Protein AF-0000000083337503 (afdb_homodimer)

Nearest PDB structures (foldseek):
  4p9f-assembly1_A  TM=9.132E-01  e=3.397E-10  Escherichia coli UMEA 3718-1
  4p9f-assembly1_B  TM=8.865E-01  e=6.211E-09  Escherichia coli UMEA 3718-1
  7u5q-assembly2_B  TM=8.009E-01  e=2.474E-09  Brucella melitensis ATCC 23457
  7xp0-assembly1_A-2  TM=7.508E-01  e=1.986E-08  Pseudomonas aeruginosa PAO1
  6za7-assembly1_A  TM=6.346E-01  e=4.107E-08  Agrobacterium fabrum str. C58

Radius of gyration: 22.87 Å; Cα contacts (8 Å, |Δi|>4): 535; chains: 2; bounding box: 54×62×58 Å

InterPro domains:
  IPR000524 Transcription regulator HTH, GntR [PF00392] (10-69)
  IPR000524 Transcription regulator HTH, GntR [PS50949] (5-72)
  IPR000524 Transcription regulator HTH, GntR [SM00345] (11-69)
  IPR008920 Transcription regulator FadR/GntR, C-terminal [G3DSA:1.20.120.530] (73-206)
  IPR008920 Transcription regulator FadR/GntR, C-terminal [SSF48008] (78-202)
  IPR011711 GntR, C-terminal [PF07729] (80-201)
  IPR011711 GntR, C-terminal [SM00895] (79-203)
  IPR036388 Winged helix-like DNA-binding domain superfamily [G3DSA:1.10.10.10] (9-69)
  IPR036390 Winged helix DNA-binding domain superfamily [SSF46785] (3-73)

Structure (mmCIF, N/CA/C/O backbone):
data_AF-0000000083337503-model_v1
#
loop_
_entity.id
_entity.type
_entity.pdbx_description
1 polymer 'GntR family transcriptional regulator'
#
loop_
_atom_site.group_PDB
_atom_site.id
_atom_site.type_symbol
_atom_site.label_atom_id
_atom_site.label_alt_id
_atom_site.label_comp_id
_atom_site.label_asym_id
_atom_site.label_entity_id
_atom_site.label_seq_id
_atom_site.pdbx_PDB_ins_code
_atom_site.Cartn_x
_atom_site.Cartn_y
_atom_site.Cartn_z
_atom_site.occupancy
_atom_site.B_iso_or_equiv
_atom_site.auth_seq_id
_atom_site.auth_comp_id
_atom_site.auth_asym_id
_atom_site.auth_atom_id
_atom_site.pdbx_PDB_model_num
ATOM 1 N N . MET A 1 1 ? 29.781 7.258 11.789 1 28.34 1 MET A N 1
ATOM 2 C CA . MET A 1 1 ? 29.062 6.387 10.867 1 28.34 1 MET A CA 1
ATOM 3 C C . MET A 1 1 ? 27.562 6.438 11.117 1 28.34 1 MET A C 1
ATOM 5 O O . MET A 1 1 ? 26.766 6.016 10.273 1 28.34 1 MET A O 1
ATOM 9 N N . THR A 1 2 ? 27.156 6.488 12.359 1 39.12 2 THR A N 1
ATOM 10 C CA . THR A 1 2 ? 25.844 6.496 12.977 1 39.12 2 THR A CA 1
ATOM 11 C C . THR A 1 2 ? 25.109 7.809 12.695 1 39.12 2 THR A C 1
ATOM 13 O O . THR A 1 2 ? 23.891 7.832 12.578 1 39.12 2 THR A O 1
ATOM 16 N N . HIS A 1 3 ? 25.922 8.859 12.625 1 38.31 3 HIS A N 1
ATOM 17 C CA . HIS A 1 3 ? 25.453 10.242 12.492 1 38.31 3 HIS A CA 1
ATOM 18 C C . HIS A 1 3 ? 24.984 10.523 11.078 1 38.31 3 HIS A C 1
ATOM 20 O O . HIS A 1 3 ? 24.219 11.469 10.852 1 38.31 3 HIS A O 1
ATOM 26 N N . ARG A 1 4 ? 25.641 9.875 10.078 1 41.41 4 ARG A N 1
ATOM 27 C CA . ARG A 1 4 ? 25.391 10.102 8.656 1 41.41 4 ARG A CA 1
ATOM 28 C C . ARG A 1 4 ? 24.031 9.57 8.242 1 41.41 4 ARG A C 1
ATOM 30 O O . ARG A 1 4 ? 23.312 10.211 7.473 1 41.41 4 ARG A O 1
ATOM 37 N N . LYS A 1 5 ? 23.797 8.289 8.625 1 50.16 5 LYS A N 1
ATOM 38 C CA . LYS A 1 5 ? 22.484 7.68 8.398 1 50.16 5 LYS A CA 1
ATOM 39 C C . LYS A 1 5 ? 21.375 8.531 9 1 50.16 5 LYS A C 1
ATOM 41 O O . LYS A 1 5 ? 20.281 8.609 8.445 1 50.16 5 LYS A O 1
ATOM 46 N N . SER A 1 6 ? 21.875 9.234 10.023 1 51.03 6 SER A N 1
ATOM 47 C CA . SER A 1 6 ? 21 10.109 10.789 1 51.03 6 SER A CA 1
ATOM 48 C C . SER A 1 6 ? 20.672 11.383 10.008 1 51.03 6 SER A C 1
ATOM 50 O O . SER A 1 6 ? 19.516 11.805 9.969 1 51.03 6 SER A O 1
ATOM 52 N N . ALA A 1 7 ? 21.734 11.82 9.32 1 52.41 7 ALA A N 1
ATOM 53 C CA . ALA A 1 7 ? 21.547 13.07 8.586 1 52.41 7 ALA A CA 1
ATOM 54 C C . ALA A 1 7 ? 20.641 12.859 7.371 1 52.41 7 ALA A C 1
ATOM 56 O O . ALA A 1 7 ? 19.812 13.711 7.055 1 52.41 7 ALA A O 1
ATOM 57 N N . LEU A 1 8 ? 20.844 11.672 6.652 1 57 8 LEU A N 1
ATOM 58 C CA . LEU A 1 8 ? 20.047 11.297 5.492 1 57 8 LEU A CA 1
ATOM 59 C C . LEU A 1 8 ? 18.562 11.234 5.855 1 57 8 LEU A C 1
ATOM 61 O O . LEU A 1 8 ? 17.719 11.766 5.133 1 57 8 LEU A O 1
ATOM 65 N N . VAL A 1 9 ? 18.375 10.523 6.926 1 63.59 9 VAL A N 1
ATOM 66 C CA . VAL A 1 9 ? 17 10.375 7.402 1 63.59 9 VAL A CA 1
ATOM 67 C C . VAL A 1 9 ? 16.422 11.742 7.754 1 63.59 9 VAL A C 1
ATOM 69 O O . VAL A 1 9 ? 15.25 12.016 7.469 1 63.59 9 VAL A O 1
ATOM 72 N N . HIS A 1 10 ? 17.312 12.578 7.906 1 81.75 10 HIS A N 1
ATOM 73 C CA . HIS A 1 10 ? 16.859 13.906 8.305 1 81.75 10 HIS A CA 1
ATOM 74 C C . HIS A 1 10 ? 16.453 14.734 7.094 1 81.75 10 HIS A C 1
ATOM 76 O O . HIS A 1 10 ? 15.391 15.359 7.09 1 81.75 10 HIS A O 1
ATOM 82 N N . VAL A 1 11 ? 17.172 14.602 5.992 1 91.44 11 VAL A N 1
ATOM 83 C CA . VAL A 1 11 ? 16.891 15.422 4.816 1 91.44 11 VAL A CA 1
ATOM 84 C C . VAL A 1 11 ? 15.617 14.938 4.141 1 91.44 11 VAL A C 1
ATOM 86 O O . VAL A 1 11 ? 14.766 15.742 3.76 1 91.44 11 VAL A O 1
ATOM 89 N N . ALA A 1 12 ? 15.484 13.625 4.023 1 92.06 12 ALA A N 1
ATOM 90 C CA . ALA A 1 12 ? 14.289 13.055 3.406 1 92.06 12 ALA A CA 1
ATOM 91 C C . ALA A 1 12 ? 13.031 13.461 4.176 1 92.06 12 ALA A C 1
ATOM 93 O O . ALA A 1 12 ? 12.031 13.852 3.574 1 92.06 12 ALA A O 1
ATOM 94 N N . ASN A 1 13 ? 13.164 13.367 5.434 1 89.62 13 ASN A N 1
ATOM 95 C CA . ASN A 1 13 ? 12.023 13.711 6.277 1 89.62 13 ASN A CA 1
ATOM 96 C C . ASN A 1 13 ? 11.648 15.188 6.141 1 89.62 13 ASN A C 1
ATOM 98 O O . ASN A 1 13 ? 10.469 15.523 6.031 1 89.62 13 ASN A O 1
ATOM 102 N N . ARG A 1 14 ? 12.602 16.016 6.164 1 91.44 14 ARG A N 1
ATOM 103 C CA . ARG A 1 14 ? 12.352 17.438 6.035 1 91.44 14 ARG A CA 1
ATOM 104 C C . ARG A 1 14 ? 11.758 17.781 4.672 1 91.44 14 ARG A C 1
ATOM 106 O O . ARG A 1 14 ? 10.805 18.547 4.578 1 91.44 14 ARG A O 1
ATOM 113 N N . LEU A 1 15 ? 12.328 17.234 3.672 1 93.81 15 LEU A N 1
ATOM 114 C CA . LEU A 1 15 ? 11.828 17.469 2.32 1 93.81 15 LEU A CA 1
ATOM 115 C C . LEU A 1 15 ? 10.398 16.953 2.178 1 93.81 15 LEU A C 1
ATOM 117 O O . LEU A 1 15 ? 9.555 17.625 1.583 1 93.81 15 LEU A O 1
ATOM 121 N N . ALA A 1 16 ? 10.164 15.812 2.754 1 91.44 16 ALA A N 1
ATOM 122 C CA . ALA A 1 16 ? 8.805 15.273 2.738 1 91.44 16 ALA A CA 1
ATOM 123 C C . ALA A 1 16 ? 7.828 16.219 3.416 1 91.44 16 ALA A C 1
ATOM 125 O O . ALA A 1 16 ? 6.727 16.453 2.908 1 91.44 16 ALA A O 1
ATOM 126 N N . MET A 1 17 ? 8.242 16.734 4.5 1 87.94 17 MET A N 1
ATOM 127 C CA . MET A 1 17 ? 7.41 17.703 5.227 1 87.94 17 MET A CA 1
ATOM 128 C C . MET A 1 17 ? 7.152 18.938 4.387 1 87.94 17 MET A C 1
ATOM 130 O O . MET A 1 17 ? 6.02 19.422 4.305 1 87.94 17 MET A O 1
ATOM 134 N N . ASP A 1 18 ? 8.172 19.438 3.746 1 90.88 18 ASP A N 1
ATOM 135 C CA . ASP A 1 18 ? 8.039 20.625 2.904 1 90.88 18 ASP A CA 1
ATOM 136 C C . ASP A 1 18 ? 7.102 20.359 1.728 1 90.88 18 ASP A C 1
ATOM 138 O O . ASP A 1 18 ? 6.336 21.234 1.329 1 90.88 18 ASP A O 1
ATOM 142 N N . ILE A 1 19 ? 7.113 19.203 1.224 1 91.12 19 ILE A N 1
ATOM 143 C CA . ILE A 1 19 ? 6.223 18.812 0.132 1 91.12 19 ILE A CA 1
ATOM 144 C C . ILE A 1 19 ? 4.785 18.734 0.643 1 91.12 19 ILE A C 1
ATOM 146 O O . ILE A 1 19 ? 3.875 19.312 0.048 1 91.12 19 ILE A O 1
ATOM 150 N N . ASN A 1 20 ? 4.605 18.141 1.771 1 87.62 20 ASN A N 1
ATOM 151 C CA . ASN A 1 20 ? 3.277 17.891 2.314 1 87.62 20 ASN A CA 1
ATOM 152 C C . ASN A 1 20 ? 2.607 19.188 2.781 1 87.62 20 ASN A C 1
ATOM 154 O O . ASN A 1 20 ? 1.382 19.297 2.73 1 87.62 20 ASN A O 1
ATOM 158 N N . THR A 1 21 ? 3.396 20.188 3.184 1 85.94 21 THR A N 1
ATOM 159 C CA . THR A 1 21 ? 2.85 21.438 3.686 1 85.94 21 THR A CA 1
ATOM 160 C C . THR A 1 21 ? 2.717 22.453 2.559 1 85.94 21 THR A C 1
ATOM 162 O O . THR A 1 21 ? 2.191 23.547 2.764 1 85.94 21 THR A O 1
ATOM 165 N N . GLY A 1 22 ? 3.271 22.109 1.374 1 86.88 22 GLY A N 1
ATOM 166 C CA . GLY A 1 22 ? 3.062 22.969 0.211 1 86.88 22 GLY A CA 1
ATOM 167 C C . GLY A 1 22 ? 4.207 23.922 -0.043 1 86.88 22 GLY A C 1
ATOM 168 O O . GLY A 1 22 ? 4.105 24.812 -0.893 1 86.88 22 GLY A O 1
ATOM 169 N N . GLU A 1 23 ? 5.234 23.828 0.786 1 88.38 23 GLU A N 1
ATOM 170 C CA . GLU A 1 23 ? 6.418 24.625 0.471 1 88.38 23 GLU A CA 1
ATOM 171 C C . GLU A 1 23 ? 6.926 24.328 -0.935 1 88.38 23 GLU A C 1
ATOM 173 O O . GLU A 1 23 ? 7.41 25.219 -1.631 1 88.38 23 GLU A O 1
ATOM 178 N N . PHE A 1 24 ? 6.895 23.094 -1.289 1 91.94 24 PHE A N 1
ATOM 179 C CA . PHE A 1 24 ? 7.07 22.688 -2.676 1 91.94 24 PHE A CA 1
ATOM 180 C C . PHE A 1 24 ? 5.742 22.25 -3.287 1 91.94 24 PHE A C 1
ATOM 182 O O . PHE A 1 24 ? 5.113 21.312 -2.811 1 91.94 24 PHE A O 1
ATOM 189 N N . GLN A 1 25 ? 5.344 22.938 -4.293 1 88.62 25 GLN A N 1
ATOM 190 C CA . GLN A 1 25 ? 4.035 22.719 -4.895 1 88.62 25 GLN A CA 1
ATOM 191 C C . GLN A 1 25 ? 4.008 21.406 -5.676 1 88.62 25 GLN A C 1
ATOM 193 O O . GLN A 1 25 ? 5.02 21 -6.254 1 88.62 25 GLN A O 1
ATOM 198 N N . PRO A 1 26 ? 2.838 20.797 -5.691 1 87.5 26 PRO A N 1
ATOM 199 C CA . PRO A 1 26 ? 2.715 19.625 -6.547 1 87.5 26 PRO A CA 1
ATOM 200 C C . PRO A 1 26 ? 3.156 19.891 -7.984 1 87.5 26 PRO A C 1
ATOM 202 O O . PRO A 1 26 ? 2.797 20.906 -8.562 1 87.5 26 PRO A O 1
ATOM 205 N N . GLY A 1 27 ? 3.982 19.016 -8.492 1 91.5 27 GLY A N 1
ATOM 206 C CA . GLY A 1 27 ? 4.43 19.125 -9.867 1 91.5 27 GLY A CA 1
ATOM 207 C C . GLY A 1 27 ? 5.695 19.953 -10.023 1 91.5 27 GLY A C 1
ATOM 208 O O . GLY A 1 27 ? 6.34 19.922 -11.07 1 91.5 27 GLY A O 1
ATOM 209 N N . SER A 1 28 ? 6.074 20.672 -9.016 1 93.81 28 SER A N 1
ATOM 210 C CA . SER A 1 28 ? 7.242 21.531 -9.109 1 93.81 28 SER A CA 1
ATOM 211 C C . SER A 1 28 ? 8.531 20.719 -9.156 1 93.81 28 SER A C 1
ATOM 213 O O . SER A 1 28 ? 8.625 19.656 -8.539 1 93.81 28 SER A O 1
ATOM 215 N N . TRP A 1 29 ? 9.453 21.203 -9.836 1 95.94 29 TRP A N 1
ATOM 216 C CA . TRP A 1 29 ? 10.75 20.547 -9.953 1 95.94 29 TRP A CA 1
ATOM 217 C C . TRP A 1 29 ? 11.602 20.812 -8.711 1 95.94 29 TRP A C 1
ATOM 219 O O . TRP A 1 29 ? 11.555 21.906 -8.133 1 95.94 29 TRP A O 1
ATOM 229 N N . LEU A 1 30 ? 12.367 19.828 -8.336 1 97.19 30 LEU A N 1
ATOM 230 C CA . LEU A 1 30 ? 13.242 19.875 -7.172 1 97.19 30 LEU A CA 1
ATOM 231 C C . LEU A 1 30 ? 14.703 19.906 -7.594 1 97.19 30 LEU A C 1
ATOM 233 O O . LEU A 1 30 ? 15.281 18.875 -7.926 1 97.19 30 LEU A O 1
ATOM 237 N N . LYS A 1 31 ? 15.344 21.062 -7.562 1 96.31 31 LYS A N 1
ATOM 238 C CA . LYS A 1 31 ? 16.734 21.234 -7.969 1 96.31 31 LYS A CA 1
ATOM 239 C C . LYS A 1 31 ? 17.688 20.844 -6.84 1 96.31 31 LYS A C 1
ATOM 241 O O . LYS A 1 31 ? 17.641 21.422 -5.75 1 96.31 31 LYS A O 1
ATOM 246 N N . GLN A 1 32 ? 18.484 19.953 -7.09 1 95.5 32 GLN A N 1
ATOM 247 C CA . GLN A 1 32 ? 19.359 19.375 -6.074 1 95.5 32 GLN A CA 1
ATOM 248 C C . GLN A 1 32 ? 20.25 20.438 -5.441 1 95.5 32 GLN A C 1
ATOM 250 O O . GLN A 1 32 ? 20.469 20.438 -4.23 1 95.5 32 GLN A O 1
ATOM 255 N N . VAL A 1 33 ? 20.75 21.375 -6.246 1 95.25 33 VAL A N 1
ATOM 256 C CA . VAL A 1 33 ? 21.641 22.438 -5.754 1 95.25 33 VAL A CA 1
ATOM 257 C C . VAL A 1 33 ? 20.891 23.312 -4.746 1 95.25 33 VAL A C 1
ATOM 259 O O . VAL A 1 33 ? 21.422 23.609 -3.67 1 95.25 33 VAL A O 1
ATOM 262 N N . GLU A 1 34 ? 19.719 23.703 -5.059 1 95.94 34 GLU A N 1
ATOM 263 C CA . GLU A 1 34 ? 18.906 24.531 -4.176 1 95.94 34 GLU A CA 1
ATOM 264 C C . GLU A 1 34 ? 18.562 23.797 -2.883 1 95.94 34 GLU A C 1
ATOM 266 O O . GLU A 1 34 ? 18.562 24.391 -1.805 1 95.94 34 GLU A O 1
ATOM 271 N N . LEU A 1 35 ? 18.219 22.516 -2.988 1 96.62 35 LEU A N 1
ATOM 272 C CA . LEU A 1 35 ? 17.875 21.703 -1.819 1 96.62 35 LEU A CA 1
ATOM 273 C C . LEU A 1 35 ? 19.078 21.562 -0.892 1 96.62 35 LEU A C 1
ATOM 275 O O . LEU A 1 35 ? 18.922 21.609 0.332 1 96.62 35 LEU A O 1
ATOM 279 N N . ALA A 1 36 ? 20.203 21.375 -1.488 1 95.94 36 ALA A N 1
ATOM 280 C CA . ALA A 1 36 ? 21.422 21.266 -0.689 1 95.94 36 ALA A CA 1
ATOM 281 C C . ALA A 1 36 ? 21.641 22.531 0.133 1 95.94 36 ALA A C 1
ATOM 283 O O . ALA A 1 36 ? 22.031 22.453 1.305 1 95.94 36 ALA A O 1
ATOM 284 N N . GLU A 1 37 ? 21.469 23.656 -0.467 1 95.81 37 GLU A N 1
ATOM 285 C CA . GLU A 1 37 ? 21.609 24.938 0.225 1 95.81 37 GLU A CA 1
ATOM 286 C C . GLU A 1 37 ? 20.547 25.094 1.316 1 95.81 37 GLU A C 1
ATOM 288 O O . GLU A 1 37 ? 20.859 25.469 2.445 1 95.81 37 GLU A O 1
ATOM 293 N N . ARG A 1 38 ? 19.344 24.734 0.999 1 94.44 38 ARG A N 1
ATOM 294 C CA . ARG A 1 38 ? 18.219 24.891 1.908 1 94.44 38 ARG A CA 1
ATOM 295 C C . ARG A 1 38 ? 18.391 24.047 3.162 1 94.44 38 ARG A C 1
ATOM 297 O O . ARG A 1 38 ? 18.094 24.5 4.27 1 94.44 38 ARG A O 1
ATOM 304 N N . TYR A 1 39 ? 18.828 22.844 2.902 1 95.19 39 TYR A N 1
ATOM 305 C CA . TYR A 1 39 ? 18.891 21.922 4.02 1 95.19 39 TYR A CA 1
ATOM 306 C C . TYR A 1 39 ? 20.297 21.797 4.578 1 95.19 39 TYR A C 1
ATOM 308 O O . TYR A 1 39 ? 20.578 20.953 5.434 1 95.19 39 TYR A O 1
ATOM 316 N N . GLN A 1 40 ? 21.203 22.578 4.004 1 94.81 40 GLN A N 1
ATOM 317 C CA . GLN A 1 40 ? 22.594 22.641 4.477 1 94.81 40 GLN A CA 1
ATOM 318 C C . GLN A 1 40 ? 23.234 21.25 4.496 1 94.81 40 GLN A C 1
ATOM 320 O O . GLN A 1 40 ? 23.766 20.828 5.52 1 94.81 40 GLN A O 1
ATOM 325 N N . CYS A 1 41 ? 23.188 20.641 3.336 1 95 41 CYS A N 1
ATOM 326 C CA . CYS A 1 41 ? 23.766 19.312 3.168 1 95 41 CYS A CA 1
ATOM 327 C C . CYS A 1 41 ? 24.406 19.156 1.791 1 95 41 CYS A C 1
ATOM 329 O O . CYS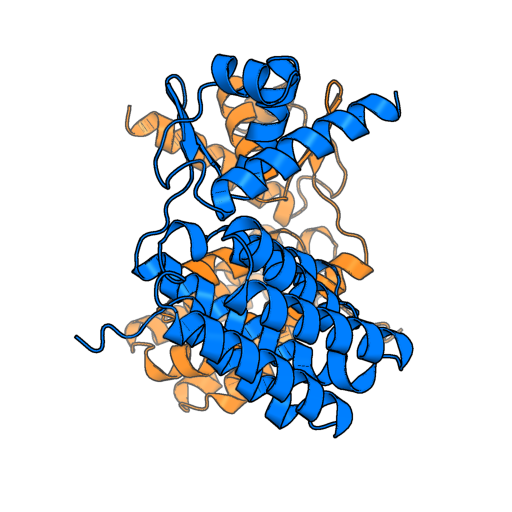 A 1 41 ? 24.484 20.125 1.034 1 95 41 CYS A O 1
ATOM 331 N N . THR A 1 42 ? 24.953 18.016 1.558 1 93.06 42 THR A N 1
ATOM 332 C CA . THR A 1 42 ? 25.656 17.797 0.299 1 93.06 42 THR A CA 1
ATOM 333 C C . THR A 1 42 ? 24.688 17.328 -0.785 1 93.06 42 THR A C 1
ATOM 335 O O . THR A 1 42 ? 23.594 16.859 -0.483 1 93.06 42 THR A O 1
ATOM 338 N N . ARG A 1 43 ? 25.094 17.516 -1.983 1 92.69 43 ARG A N 1
ATOM 339 C CA . ARG A 1 43 ? 24.281 17.078 -3.113 1 92.69 43 ARG A CA 1
ATOM 340 C C . ARG A 1 43 ? 24.062 15.57 -3.066 1 92.69 43 ARG A C 1
ATOM 342 O O . ARG A 1 43 ? 23 15.086 -3.477 1 92.69 43 ARG A O 1
ATOM 349 N N . SER A 1 44 ? 25 14.922 -2.656 1 90.56 44 SER A N 1
ATOM 350 C CA . SER A 1 44 ? 24.875 13.477 -2.549 1 90.56 44 SER A CA 1
ATOM 351 C C . SER A 1 44 ? 23.797 13.094 -1.532 1 90.56 44 SER A C 1
ATOM 353 O O . SER A 1 44 ? 23.031 12.156 -1.754 1 90.56 44 SER A O 1
ATOM 355 N N . GLU A 1 45 ? 23.719 13.727 -0.411 1 92.12 45 GLU A N 1
ATOM 356 C CA . GLU A 1 45 ? 22.688 13.508 0.597 1 92.12 45 GLU A CA 1
ATOM 357 C C . GLU A 1 45 ? 21.297 13.852 0.055 1 92.12 45 GLU A C 1
ATOM 359 O O . GLU A 1 45 ? 20.328 13.133 0.316 1 92.12 45 GLU A O 1
ATOM 364 N N . VAL A 1 46 ? 21.25 14.891 -0.708 1 94.81 46 VAL A N 1
ATOM 365 C CA . VAL A 1 46 ? 20 15.289 -1.321 1 94.81 46 VAL A CA 1
ATOM 366 C C . VAL A 1 46 ? 19.531 14.211 -2.305 1 94.81 46 VAL A C 1
ATOM 368 O O . VAL A 1 46 ? 18.359 13.828 -2.307 1 94.81 46 VAL A O 1
ATOM 371 N N . ARG A 1 47 ? 20.406 13.734 -3.068 1 90.88 47 ARG A N 1
ATOM 372 C CA . ARG A 1 47 ? 20.062 12.719 -4.051 1 90.88 47 ARG A CA 1
ATOM 373 C C . ARG A 1 47 ? 19.547 11.453 -3.375 1 90.88 47 ARG A C 1
ATOM 375 O O . ARG A 1 47 ? 18.547 10.875 -3.818 1 90.88 47 ARG A O 1
ATOM 382 N N . ARG A 1 48 ? 20.141 11.102 -2.34 1 88.88 48 ARG A N 1
ATOM 383 C CA . ARG A 1 48 ? 19.688 9.93 -1.595 1 88.88 48 ARG A CA 1
ATOM 384 C C . ARG A 1 48 ? 18.297 10.148 -1.033 1 88.88 48 ARG A C 1
ATOM 386 O O . ARG A 1 48 ? 17.453 9.242 -1.058 1 88.88 48 ARG A O 1
ATOM 393 N N . ALA A 1 49 ? 18.156 11.289 -0.511 1 93.19 49 ALA A N 1
ATOM 394 C CA . ALA A 1 49 ? 16.844 11.648 0.017 1 93.19 49 ALA A CA 1
ATOM 395 C C . ALA A 1 49 ? 15.781 11.602 -1.08 1 93.19 49 ALA A C 1
ATOM 397 O O . ALA A 1 49 ? 14.68 11.078 -0.873 1 93.19 49 ALA A O 1
ATOM 398 N N . LEU A 1 50 ? 16.172 12.156 -2.178 1 93.81 50 LEU A N 1
ATOM 399 C CA . LEU A 1 50 ? 15.258 12.172 -3.309 1 93.81 50 LEU A CA 1
ATOM 400 C C . LEU A 1 50 ? 14.961 10.758 -3.787 1 93.81 50 LEU A C 1
ATOM 402 O O . LEU A 1 50 ? 13.805 10.422 -4.074 1 93.81 50 LEU A O 1
ATOM 406 N N . ASP A 1 51 ? 15.93 9.961 -3.826 1 86.69 51 ASP A N 1
ATOM 407 C CA . ASP A 1 51 ? 15.75 8.562 -4.219 1 86.69 51 ASP A CA 1
ATOM 408 C C . ASP A 1 51 ? 14.812 7.844 -3.252 1 86.69 51 ASP A C 1
ATOM 410 O O . ASP A 1 51 ? 13.969 7.051 -3.674 1 86.69 51 ASP A O 1
ATOM 414 N N . GLN A 1 52 ? 14.977 8.086 -2.01 1 87.31 52 GLN A N 1
ATOM 415 C CA . GLN A 1 52 ? 14.086 7.512 -1.008 1 87.31 52 GLN A CA 1
ATOM 416 C C . GLN A 1 52 ? 12.648 7.969 -1.218 1 87.31 52 GLN A C 1
ATOM 418 O O . GLN A 1 52 ? 11.711 7.164 -1.127 1 87.31 52 GLN A O 1
ATOM 423 N N . LEU A 1 53 ? 12.469 9.195 -1.529 1 91.69 53 LEU A N 1
ATOM 424 C CA . LEU A 1 53 ? 11.133 9.758 -1.693 1 91.69 53 LEU A CA 1
ATOM 425 C C . LEU A 1 53 ? 10.5 9.281 -2.998 1 91.69 53 LEU A C 1
ATOM 427 O O . LEU A 1 53 ? 9.281 9.32 -3.146 1 91.69 53 LEU A O 1
ATOM 431 N N . VAL A 1 54 ? 11.32 8.859 -3.965 1 88.5 54 VAL A N 1
ATOM 432 C CA . VAL A 1 54 ? 10.805 8.219 -5.168 1 88.5 54 VAL A CA 1
ATOM 433 C C . VAL A 1 54 ? 10.195 6.863 -4.812 1 88.5 54 VAL A C 1
ATOM 435 O O . VAL A 1 54 ? 9.102 6.527 -5.273 1 88.5 54 VAL A O 1
ATOM 438 N N . ILE A 1 55 ? 10.859 6.152 -3.969 1 81.06 55 ILE A N 1
ATOM 439 C CA . ILE A 1 55 ? 10.367 4.859 -3.51 1 81.06 55 ILE A CA 1
ATOM 440 C C . ILE A 1 55 ? 9.039 5.039 -2.781 1 81.06 55 ILE A C 1
ATOM 442 O O . ILE A 1 55 ? 8.109 4.242 -2.955 1 81.06 55 ILE A O 1
ATOM 446 N N . GLU A 1 56 ? 8.984 6.117 -2.062 1 84.44 56 GLU A N 1
ATOM 447 C CA . GLU A 1 56 ? 7.781 6.402 -1.286 1 84.44 56 GLU A CA 1
ATOM 448 C C . GLU A 1 56 ? 6.703 7.039 -2.156 1 84.44 56 GLU A C 1
ATOM 450 O O . GLU A 1 56 ? 5.59 7.293 -1.689 1 84.44 56 GLU A O 1
ATOM 455 N N . ARG A 1 57 ? 7.039 7.383 -3.43 1 85.94 57 ARG A N 1
ATOM 456 C CA . ARG A 1 57 ? 6.125 7.914 -4.438 1 85.94 57 ARG A CA 1
ATOM 457 C C . ARG A 1 57 ? 5.691 9.336 -4.09 1 85.94 57 ARG A C 1
ATOM 459 O O . ARG A 1 57 ? 4.547 9.719 -4.344 1 85.94 57 ARG A O 1
ATOM 466 N N . LEU A 1 58 ? 6.496 10.062 -3.4 1 90.75 58 LEU A N 1
ATOM 467 C CA . LEU A 1 58 ? 6.293 11.484 -3.135 1 90.75 58 LEU A CA 1
ATOM 468 C C . LEU A 1 58 ? 6.957 12.336 -4.211 1 90.75 58 LEU A C 1
ATOM 470 O O . LEU A 1 58 ? 6.566 13.492 -4.422 1 90.75 58 LEU A O 1
ATOM 474 N N . VAL A 1 59 ? 7.992 11.766 -4.746 1 93.62 59 VAL A N 1
ATOM 475 C CA . VAL A 1 59 ? 8.805 12.406 -5.773 1 93.62 59 VAL A CA 1
ATOM 476 C C . VAL A 1 59 ? 8.922 11.5 -6.992 1 93.62 59 VAL A C 1
ATOM 478 O O . VAL A 1 59 ? 8.883 10.273 -6.863 1 93.62 59 VAL A O 1
ATOM 481 N N . GLN A 1 60 ? 9 12.086 -8.133 1 91.5 60 GLN A N 1
ATOM 482 C CA . GLN A 1 60 ? 9.211 11.328 -9.359 1 91.5 60 GLN A CA 1
ATOM 483 C C . GLN A 1 60 ? 10.547 11.695 -10.008 1 91.5 60 GLN A C 1
ATOM 485 O O . GLN A 1 60 ? 10.906 12.875 -10.07 1 91.5 60 GLN A O 1
ATOM 490 N N . HIS A 1 61 ? 11.25 10.688 -10.375 1 90.94 61 HIS A N 1
ATOM 491 C CA . HIS A 1 61 ? 12.492 10.906 -11.109 1 90.94 61 HIS A CA 1
ATOM 492 C C . HIS A 1 61 ? 12.273 10.789 -12.617 1 90.94 61 HIS A C 1
ATOM 494 O O . HIS A 1 61 ? 11.68 9.82 -13.086 1 90.94 61 HIS A O 1
ATOM 500 N N . VAL A 1 62 ? 12.633 11.742 -13.336 1 88.5 62 VAL A N 1
ATOM 501 C CA . VAL A 1 62 ? 12.617 11.711 -14.797 1 88.5 62 VAL A CA 1
ATOM 502 C C . VAL A 1 62 ? 14.055 11.664 -15.32 1 88.5 62 VAL A C 1
ATOM 504 O O . VAL A 1 62 ? 14.82 12.609 -15.133 1 88.5 62 VAL A O 1
ATOM 507 N N . PRO A 1 63 ? 14.344 10.602 -15.977 1 84.25 63 PRO A N 1
ATOM 508 C CA . PRO A 1 63 ? 15.711 10.477 -16.484 1 84.25 63 PRO A CA 1
ATOM 509 C C . PRO A 1 63 ? 16.141 11.688 -17.312 1 84.25 63 PRO A C 1
ATOM 511 O O . PRO A 1 63 ? 15.367 12.18 -18.141 1 84.25 63 PRO A O 1
ATOM 514 N N . ASN A 1 64 ? 17.344 12.086 -17.047 1 85.81 64 ASN A N 1
ATOM 515 C CA . ASN A 1 64 ? 18.016 13.164 -17.781 1 85.81 64 ASN A CA 1
ATOM 516 C C . ASN A 1 64 ? 17.312 14.5 -17.547 1 85.81 64 ASN A C 1
ATOM 518 O O . ASN A 1 64 ? 17.562 15.469 -18.266 1 85.81 64 ASN A O 1
ATOM 522 N N . ARG A 1 65 ? 16.344 14.641 -16.734 1 90.12 65 ARG A N 1
ATOM 523 C CA . ARG A 1 65 ? 15.672 15.898 -16.422 1 90.12 65 ARG A CA 1
ATOM 524 C C . ARG A 1 65 ? 15.781 16.219 -14.938 1 90.12 65 ARG A C 1
ATOM 526 O O . ARG A 1 65 ? 16.156 17.344 -14.57 1 90.12 65 ARG A O 1
ATOM 533 N N . GLY A 1 66 ? 15.492 15.203 -14.078 1 94.44 66 GLY A N 1
ATOM 534 C CA . GLY A 1 66 ? 15.617 15.461 -12.648 1 94.44 66 GLY A CA 1
ATOM 535 C C . GLY A 1 66 ? 14.461 14.898 -11.844 1 94.44 66 GLY A C 1
ATOM 536 O O . GLY A 1 66 ? 13.961 13.812 -12.133 1 94.44 66 GLY A O 1
ATOM 537 N N . TYR A 1 67 ? 14.188 15.609 -10.703 1 96 67 TYR A N 1
ATOM 538 C CA . TYR A 1 67 ? 13.148 15.18 -9.766 1 96 67 TYR A CA 1
ATOM 539 C C . TYR A 1 67 ? 12.047 16.219 -9.664 1 96 67 TYR A C 1
ATOM 541 O O . TYR A 1 67 ? 12.312 17.422 -9.695 1 96 67 TYR A O 1
ATOM 549 N N . HIS A 1 68 ? 10.867 15.812 -9.586 1 95.69 68 HIS A N 1
ATOM 550 C CA . HIS A 1 68 ? 9.773 16.734 -9.305 1 95.69 68 HIS A CA 1
ATOM 551 C C . HIS A 1 68 ? 8.773 16.141 -8.32 1 95.69 68 HIS A C 1
ATOM 553 O O . HIS A 1 68 ? 8.734 14.914 -8.141 1 95.69 68 HIS A O 1
ATOM 559 N N . VAL A 1 69 ? 7.992 16.984 -7.664 1 94.88 69 VAL A N 1
ATOM 560 C CA . VAL A 1 69 ? 7 16.547 -6.691 1 94.88 69 VAL A CA 1
ATOM 561 C C . VAL A 1 69 ? 5.887 15.781 -7.402 1 94.88 69 VAL A C 1
ATOM 563 O O . VAL A 1 69 ? 5.371 16.234 -8.43 1 94.88 69 VAL A O 1
ATOM 566 N N . TYR A 1 70 ? 5.543 14.617 -6.828 1 90.88 70 TYR A N 1
ATOM 567 C CA . TYR A 1 70 ? 4.438 13.82 -7.348 1 90.88 70 TYR A CA 1
ATOM 568 C C . TYR A 1 70 ? 3.113 14.555 -7.195 1 90.88 70 TYR A C 1
ATOM 570 O O . TYR A 1 70 ? 2.875 15.211 -6.176 1 90.88 70 TYR A O 1
ATOM 578 N N . THR A 1 71 ? 2.223 14.5 -8.227 1 87.88 71 THR A N 1
ATOM 579 C CA . THR A 1 71 ? 0.89 15.094 -8.195 1 87.88 71 THR A CA 1
ATOM 580 C C . THR A 1 71 ? -0.162 14.086 -8.656 1 87.88 71 THR A C 1
ATOM 582 O O . THR A 1 71 ? -0.284 13.812 -9.859 1 87.88 71 THR A O 1
ATOM 585 N N . PRO A 1 72 ? -0.902 13.617 -7.676 1 87.75 72 PRO A N 1
ATOM 586 C CA . PRO A 1 72 ? -1.988 12.734 -8.094 1 87.75 72 PRO A CA 1
ATOM 587 C C . PRO A 1 72 ? -3.135 13.484 -8.773 1 87.75 72 PRO A C 1
ATOM 589 O O . PRO A 1 72 ? -3.438 14.617 -8.398 1 87.75 72 PRO A O 1
ATOM 592 N N . ASN A 1 73 ? -3.697 12.93 -9.758 1 89.12 73 ASN A N 1
ATOM 593 C CA . ASN A 1 73 ? -4.922 13.508 -10.305 1 89.12 73 ASN A CA 1
ATOM 594 C C . ASN A 1 73 ? -6.125 13.203 -9.422 1 89.12 73 ASN A C 1
ATOM 596 O O . ASN A 1 73 ? -5.996 12.547 -8.391 1 89.12 73 ASN A O 1
ATOM 600 N N . GLU A 1 74 ? -7.262 13.734 -9.781 1 88.75 74 GLU A N 1
ATOM 601 C CA . GLU A 1 74 ? -8.453 13.633 -8.945 1 88.75 74 GLU A CA 1
ATOM 602 C C . GLU A 1 74 ? -8.844 12.18 -8.711 1 88.75 74 GLU A C 1
ATOM 604 O O . GLU A 1 74 ? -9.188 11.797 -7.59 1 88.75 74 GLU A O 1
ATOM 609 N N . GLN A 1 75 ? -8.766 11.398 -9.766 1 92.75 75 GLN A N 1
ATOM 610 C CA . GLN A 1 75 ? -9.133 9.992 -9.641 1 92.75 75 GLN A CA 1
ATOM 611 C C . GLN A 1 75 ? -8.164 9.258 -8.719 1 92.75 75 GLN A C 1
ATOM 613 O O . GLN A 1 75 ? -8.578 8.445 -7.891 1 92.75 75 GLN A O 1
ATOM 618 N N . GLN A 1 76 ? -6.938 9.492 -8.852 1 91.56 76 GLN A N 1
ATOM 619 C CA . GLN A 1 76 ? -5.922 8.883 -7.992 1 91.56 76 GLN A CA 1
ATOM 620 C C . GLN A 1 76 ? -6.117 9.289 -6.535 1 91.56 76 GLN A C 1
ATOM 622 O O . GLN A 1 76 ? -5.984 8.461 -5.633 1 91.56 76 GLN A O 1
ATOM 627 N N . ARG A 1 77 ? -6.465 10.539 -6.336 1 90.94 77 ARG A N 1
ATOM 628 C CA . ARG A 1 77 ? -6.73 11.016 -4.984 1 90.94 77 ARG A CA 1
ATOM 629 C C . ARG A 1 77 ? -7.895 10.258 -4.355 1 90.94 77 ARG A C 1
ATOM 631 O O . ARG A 1 77 ? -7.809 9.82 -3.205 1 90.94 77 ARG A O 1
ATOM 638 N N . ARG A 1 78 ? -8.922 10.109 -5.117 1 92.62 78 ARG A N 1
ATOM 639 C CA . ARG A 1 78 ? -10.094 9.398 -4.633 1 92.62 78 ARG A CA 1
ATOM 640 C C . ARG A 1 78 ? -9.773 7.934 -4.348 1 92.62 78 ARG A C 1
ATOM 642 O O . ARG A 1 78 ? -10.203 7.383 -3.332 1 92.62 78 ARG A O 1
ATOM 649 N N . ASN A 1 79 ? -9.031 7.367 -5.254 1 95.12 79 ASN A N 1
ATOM 650 C CA . ASN A 1 79 ? -8.648 5.969 -5.086 1 95.12 79 ASN A CA 1
ATOM 651 C C . ASN A 1 79 ? -7.816 5.766 -3.818 1 95.12 79 ASN A C 1
ATOM 653 O O . ASN A 1 79 ? -8.086 4.852 -3.035 1 95.12 79 ASN A O 1
ATOM 657 N N . ILE A 1 80 ? -6.871 6.586 -3.611 1 94.69 80 ILE A N 1
ATOM 658 C CA . ILE A 1 80 ? -5.977 6.48 -2.465 1 94.69 80 ILE A CA 1
ATOM 659 C C . ILE A 1 80 ? -6.758 6.715 -1.175 1 94.69 80 ILE A C 1
ATOM 661 O O . ILE A 1 80 ? -6.574 5.996 -0.19 1 94.69 80 ILE A O 1
ATOM 665 N N . SER A 1 81 ? -7.645 7.695 -1.216 1 94.5 81 SER A N 1
ATOM 666 C CA . SER A 1 81 ? -8.484 7.969 -0.052 1 94.5 81 SER A CA 1
ATOM 667 C C . SER A 1 81 ? -9.352 6.766 0.301 1 94.5 81 SER A C 1
ATOM 669 O O . SER A 1 81 ? -9.508 6.434 1.477 1 94.5 81 SER A O 1
ATOM 671 N N . SER A 1 82 ? -9.852 6.156 -0.713 1 96.06 82 SER A N 1
ATOM 672 C CA . SER A 1 82 ? -10.672 4.969 -0.498 1 96.06 82 SER A CA 1
ATOM 673 C C . SER A 1 82 ? -9.859 3.844 0.14 1 96.06 82 SER A C 1
ATOM 675 O O . SER A 1 82 ? -10.344 3.156 1.041 1 96.06 82 SER A O 1
ATOM 677 N N . ILE A 1 83 ? -8.656 3.629 -0.306 1 97.5 83 ILE A N 1
ATOM 678 C CA . ILE A 1 83 ? -7.77 2.609 0.252 1 97.5 83 ILE A CA 1
ATOM 679 C C . ILE A 1 83 ? -7.5 2.914 1.724 1 97.5 83 ILE A C 1
ATOM 681 O O . ILE A 1 83 ? -7.613 2.031 2.578 1 97.5 83 ILE A O 1
ATOM 685 N N . ARG A 1 84 ? -7.184 4.141 1.994 1 96.94 84 ARG A N 1
ATOM 686 C CA . ARG A 1 84 ? -6.934 4.551 3.373 1 96.94 84 ARG A CA 1
ATOM 687 C C . ARG A 1 84 ? -8.156 4.309 4.246 1 96.94 84 ARG A C 1
ATOM 689 O O . ARG A 1 84 ? -8.039 3.795 5.359 1 96.94 84 ARG A O 1
ATOM 696 N N . ALA A 1 85 ? -9.312 4.723 3.73 1 96.81 85 ALA A N 1
ATOM 697 C CA . ALA A 1 85 ? -10.547 4.535 4.496 1 96.81 85 ALA A CA 1
ATOM 698 C C . ALA A 1 85 ? -10.758 3.066 4.844 1 96.81 85 ALA A C 1
ATOM 700 O O . ALA A 1 85 ? -11.141 2.738 5.969 1 96.81 85 ALA A O 1
ATOM 701 N N . ILE A 1 86 ? -10.461 2.211 3.92 1 97.25 86 ILE A N 1
ATOM 702 C CA . ILE A 1 86 ? -10.625 0.776 4.129 1 97.25 86 ILE A CA 1
ATOM 703 C C . ILE A 1 86 ? -9.648 0.295 5.199 1 97.25 86 ILE A C 1
ATOM 705 O O . ILE A 1 86 ? -10.055 -0.352 6.172 1 97.25 86 ILE A O 1
ATOM 709 N N . LEU A 1 87 ? -8.414 0.61 5.094 1 97.94 87 LEU A N 1
ATOM 710 C CA . LEU A 1 87 ? -7.379 0.122 6 1 97.94 87 LEU A CA 1
ATOM 711 C C . LEU A 1 87 ? -7.551 0.714 7.395 1 97.94 87 LEU A C 1
ATOM 713 O O . LEU A 1 87 ? -7.48 -0.008 8.391 1 97.94 87 LEU A O 1
ATOM 717 N N . GLU A 1 88 ? -7.738 1.996 7.484 1 97.44 88 GLU A N 1
ATOM 718 C CA . GLU A 1 88 ? -7.82 2.66 8.781 1 97.44 88 GLU A CA 1
ATOM 719 C C . GLU A 1 88 ? -9.094 2.264 9.523 1 97.44 88 GLU A C 1
ATOM 721 O O . GLU A 1 88 ? -9.07 2.066 10.742 1 97.44 88 GLU A O 1
ATOM 726 N N . SER A 1 89 ? -10.203 2.182 8.797 1 97.38 89 SER A N 1
ATOM 727 C CA . SER A 1 89 ? -11.43 1.735 9.453 1 97.38 89 SER A CA 1
ATOM 728 C C . SER A 1 89 ? -11.297 0.302 9.961 1 97.38 89 SER A C 1
ATOM 730 O O . SER A 1 89 ? -11.828 -0.045 11.008 1 97.38 89 SER A O 1
ATOM 732 N N . ALA A 1 90 ? -10.617 -0.544 9.234 1 96 90 ALA A N 1
ATOM 733 C CA . ALA A 1 90 ? -10.406 -1.933 9.641 1 96 90 ALA A CA 1
ATOM 734 C C . ALA A 1 90 ? -9.547 -2.016 10.898 1 96 90 ALA A C 1
ATOM 736 O O . ALA A 1 90 ? -9.547 -3.037 11.586 1 96 90 ALA A O 1
ATOM 737 N N . SER A 1 91 ? -8.773 -1.02 11.195 1 96.62 91 SER A N 1
ATOM 738 C CA . SER A 1 91 ? -7.879 -1 12.344 1 96.62 91 SER A CA 1
ATOM 739 C C . SER A 1 91 ? -8.633 -0.648 13.625 1 96.62 91 SER A C 1
ATOM 741 O O . SER A 1 91 ? -8.086 -0.779 14.727 1 96.62 91 SER A O 1
ATOM 743 N N . ALA A 1 92 ? -9.883 -0.21 13.523 1 97.75 92 ALA A N 1
ATOM 744 C CA . ALA A 1 92 ? -10.641 0.335 14.641 1 97.75 92 ALA A CA 1
ATOM 745 C C . ALA A 1 92 ? -10.75 -0.683 15.773 1 97.75 92 ALA A C 1
ATOM 747 O O . ALA A 1 92 ? -10.523 -0.352 16.938 1 97.75 92 ALA A O 1
ATOM 748 N N . ALA A 1 93 ? -11.086 -1.918 15.43 1 96.19 93 ALA A N 1
ATOM 749 C CA . ALA A 1 93 ? -11.242 -2.945 16.453 1 96.19 93 ALA A CA 1
ATOM 750 C C . ALA A 1 93 ? -9.938 -3.17 17.219 1 96.19 93 ALA A C 1
ATOM 752 O O . ALA A 1 93 ? -9.938 -3.27 18.438 1 96.19 93 ALA A O 1
ATOM 753 N N . ASP A 1 94 ? -8.875 -3.26 16.453 1 96 94 ASP A N 1
ATOM 754 C CA . ASP A 1 94 ? -7.559 -3.461 17.047 1 96 94 ASP A CA 1
ATOM 755 C C . ASP A 1 94 ? -7.18 -2.295 17.953 1 96 94 ASP A C 1
ATOM 757 O O . ASP A 1 94 ? -6.645 -2.498 19.047 1 96 94 ASP A O 1
ATOM 761 N N . ILE A 1 95 ? -7.43 -1.102 17.547 1 97.5 95 ILE A N 1
ATOM 762 C CA . ILE A 1 95 ? -7.137 0.107 18.312 1 97.5 95 ILE A CA 1
ATOM 763 C C . ILE A 1 95 ? -7.879 0.07 19.641 1 97.5 95 ILE A C 1
ATOM 765 O O . ILE A 1 95 ? -7.266 0.196 20.703 1 97.5 95 ILE A O 1
ATOM 769 N N . VAL A 1 96 ? -9.172 -0.158 19.609 1 97.81 96 VAL A N 1
ATOM 770 C CA . VAL A 1 96 ? -10.023 -0.13 20.781 1 97.81 96 VAL A CA 1
ATOM 771 C C . VAL A 1 96 ? -9.625 -1.252 21.734 1 97.81 96 VAL A C 1
ATOM 773 O O . VAL A 1 96 ? -9.609 -1.065 22.953 1 97.81 96 VAL A O 1
ATOM 776 N N . GLU A 1 97 ? -9.258 -2.365 21.234 1 96.62 97 GLU A N 1
ATOM 777 C CA . GLU A 1 97 ? -8.93 -3.541 22.031 1 96.62 97 GLU A CA 1
ATOM 778 C C . GLU A 1 97 ? -7.59 -3.369 22.75 1 96.62 97 GLU A C 1
ATOM 780 O O . GLU A 1 97 ? -7.414 -3.846 23.875 1 96.62 97 GLU A O 1
ATOM 785 N N . HIS A 1 98 ? -6.676 -2.607 22.172 1 96.94 98 HIS A N 1
ATOM 786 C CA . HIS A 1 98 ? -5.305 -2.701 22.656 1 96.94 98 HIS A CA 1
ATOM 787 C C . HIS A 1 98 ? -4.824 -1.36 23.203 1 96.94 98 HIS A C 1
ATOM 789 O O . HIS A 1 98 ? -3.77 -1.287 23.844 1 96.94 98 HIS A O 1
ATOM 795 N N . ILE A 1 99 ? -5.52 -0.325 23 1 97.81 99 ILE A N 1
ATOM 796 C CA . ILE A 1 99 ? -5.031 0.982 23.422 1 97.81 99 ILE A CA 1
ATOM 797 C C . ILE A 1 99 ? -4.891 1.016 24.938 1 97.81 99 ILE A C 1
ATOM 799 O O . ILE A 1 99 ? -5.805 0.605 25.656 1 97.81 99 ILE A O 1
ATOM 803 N N . GLN A 1 100 ? -3.795 1.445 25.375 1 97.81 100 GLN A N 1
ATOM 804 C CA . GLN A 1 100 ? -3.512 1.587 26.797 1 97.81 100 GLN A CA 1
ATOM 805 C C . GLN A 1 100 ? -3.906 2.973 27.312 1 97.81 100 GLN A C 1
ATOM 807 O O . GLN A 1 100 ? -3.984 3.924 26.531 1 97.81 100 GLN A O 1
ATOM 812 N N . PRO A 1 101 ? -4.105 3.053 28.594 1 97.44 101 PRO A N 1
ATOM 813 C CA . PRO A 1 101 ? -4.535 4.332 29.156 1 97.44 101 PRO A CA 1
ATOM 814 C C . PRO A 1 101 ? -3.576 5.477 28.828 1 97.44 101 PRO A C 1
ATOM 816 O O . PRO A 1 101 ? -4.02 6.566 28.469 1 97.44 101 PRO A O 1
ATOM 819 N N . GLN A 1 102 ? -2.338 5.188 28.844 1 97.94 102 GLN A N 1
ATOM 820 C CA . GLN A 1 102 ? -1.362 6.23 28.547 1 97.94 102 GLN A CA 1
ATOM 821 C C . GLN A 1 102 ? -1.439 6.656 27.078 1 97.94 102 GLN A C 1
ATOM 823 O O . GLN A 1 102 ? -1.273 7.836 26.766 1 97.94 102 GLN A O 1
ATOM 828 N N . GLN A 1 103 ? -1.698 5.711 26.234 1 98 103 GLN A N 1
ATOM 829 C CA . GLN A 1 103 ? -1.838 6.008 24.812 1 98 103 GLN A CA 1
ATOM 830 C C . GLN A 1 103 ? -3.1 6.82 24.531 1 98 103 GLN A C 1
ATOM 832 O O . GLN A 1 103 ? -3.102 7.703 23.672 1 98 103 GLN A O 1
ATOM 837 N N . LEU A 1 104 ? -4.117 6.48 25.234 1 98.19 104 LEU A N 1
ATOM 838 C CA . LEU A 1 104 ? -5.355 7.238 25.094 1 98.19 104 LEU A CA 1
ATOM 839 C C . LEU A 1 104 ? -5.164 8.68 25.562 1 98.19 104 LEU A C 1
ATOM 841 O O . LEU A 1 104 ? -5.676 9.609 24.938 1 98.19 104 LEU A O 1
ATOM 845 N N . ASP A 1 105 ? -4.434 8.844 26.641 1 98.25 105 ASP A N 1
ATOM 846 C CA . ASP A 1 105 ? -4.113 10.188 27.125 1 98.25 105 ASP A CA 1
ATOM 847 C C . ASP A 1 105 ? -3.322 10.969 26.078 1 98.25 105 ASP A C 1
ATOM 849 O O . ASP A 1 105 ? -3.615 12.141 25.812 1 98.25 105 ASP A O 1
ATOM 853 N N . THR A 1 106 ? -2.33 10.336 25.531 1 98.38 106 THR A N 1
ATOM 854 C CA . THR A 1 106 ? -1.533 10.953 24.469 1 98.38 106 THR A CA 1
ATOM 855 C C . THR A 1 106 ? -2.412 11.344 23.281 1 98.38 106 THR A C 1
ATOM 857 O O . THR A 1 106 ? -2.25 12.422 22.719 1 98.38 106 THR A O 1
ATOM 860 N N . LEU A 1 107 ? -3.332 10.523 22.938 1 98.62 107 LEU A N 1
ATOM 861 C CA . LEU A 1 107 ? -4.238 10.773 21.828 1 98.62 107 LEU A CA 1
ATOM 862 C C . LEU A 1 107 ? -5.105 12 22.094 1 98.62 107 LEU A C 1
ATOM 864 O O . LEU A 1 107 ? -5.27 12.859 21.234 1 98.62 107 LEU A O 1
ATOM 868 N N . ARG A 1 108 ? -5.621 12.07 23.297 1 98.31 108 ARG A N 1
ATOM 869 C CA . ARG A 1 108 ? -6.414 13.227 23.703 1 98.31 108 ARG A CA 1
ATOM 870 C C . ARG A 1 108 ? -5.594 14.508 23.609 1 98.31 108 ARG A C 1
ATOM 872 O O . ARG A 1 108 ? -6.078 15.523 23.125 1 98.31 108 ARG A O 1
ATOM 879 N N . GLN A 1 109 ? -4.406 14.43 24.062 1 98.5 109 GLN A N 1
ATOM 880 C CA . GLN A 1 109 ? -3.516 15.578 24.016 1 98.5 109 GLN A CA 1
ATOM 881 C C . GLN A 1 109 ? -3.246 16 22.562 1 98.5 109 GLN A C 1
ATOM 883 O O . GLN A 1 109 ? -3.174 17.203 22.266 1 98.5 109 GLN A O 1
ATOM 888 N N . CYS A 1 110 ? -3.086 15.07 21.719 1 98.5 110 CYS A N 1
ATOM 889 C CA . CYS A 1 110 ? -2.875 15.375 20.297 1 98.5 110 CYS A CA 1
ATOM 890 C C . CYS A 1 110 ? -4.098 16.062 19.703 1 98.5 110 CYS A C 1
ATOM 892 O O . CYS A 1 110 ? -3.963 17 18.922 1 98.5 110 CYS A O 1
ATOM 894 N N . ALA A 1 111 ? -5.316 15.555 20.094 1 98.25 111 ALA A N 1
ATOM 895 C CA . ALA A 1 111 ? -6.543 16.188 19.609 1 98.25 111 ALA A CA 1
ATOM 896 C C . ALA A 1 111 ? -6.629 17.641 20.078 1 98.25 111 ALA A C 1
ATOM 898 O O . ALA A 1 111 ? -6.98 18.531 19.297 1 98.25 111 ALA A O 1
ATOM 899 N N . GLU A 1 112 ? -6.27 17.891 21.312 1 98.25 112 GLU A N 1
ATOM 900 C CA . GLU A 1 112 ? -6.289 19.234 21.891 1 98.25 112 GLU A CA 1
ATOM 901 C C . GLU A 1 112 ? -5.273 20.141 21.203 1 98.25 112 GLU A C 1
ATOM 903 O O . GLU A 1 112 ? -5.562 21.312 20.938 1 98.25 112 GLU A O 1
ATOM 908 N N . LEU A 1 113 ? -4.129 19.594 20.969 1 97.5 113 LEU A N 1
ATOM 909 C CA . LEU A 1 113 ? -3.084 20.375 20.312 1 97.5 113 LEU A CA 1
ATOM 910 C C . LEU A 1 113 ? -3.506 20.766 18.891 1 97.5 113 LEU A C 1
ATOM 912 O O . LEU A 1 113 ? -3.277 21.906 18.469 1 97.5 113 LEU A O 1
ATOM 916 N N . PHE A 1 114 ? -4.113 19.844 18.188 1 96.5 114 PHE A N 1
ATOM 917 C CA . PHE A 1 114 ? -4.605 20.141 16.844 1 96.5 114 PHE A CA 1
ATOM 918 C C . PHE A 1 114 ? -5.684 21.219 16.891 1 96.5 114 PHE A C 1
ATOM 920 O O . PHE A 1 114 ? -5.652 22.172 16.109 1 96.5 114 PHE A O 1
ATOM 927 N N . GLU A 1 115 ? -6.594 21.078 17.797 1 96.19 115 GLU A N 1
ATOM 928 C CA . GLU A 1 115 ? -7.629 22.094 17.969 1 96.19 115 GLU A CA 1
ATOM 929 C C . GLU A 1 115 ? -7.012 23.469 18.203 1 96.19 115 GLU A C 1
ATOM 931 O O . GLU A 1 115 ? -7.438 24.453 17.594 1 96.19 115 GLU A O 1
ATOM 936 N N . HIS A 1 116 ? -6.023 23.516 19.031 1 96.31 116 HIS A N 1
ATOM 937 C CA . HIS A 1 116 ? -5.34 24.766 19.328 1 96.31 116 HIS A CA 1
ATOM 938 C C . HIS A 1 116 ? -4.754 25.391 18.062 1 96.31 116 HIS A C 1
ATOM 940 O O . HIS A 1 116 ? -4.965 26.578 17.797 1 96.31 116 HIS A O 1
ATOM 946 N N . TYR A 1 117 ? -4.133 24.594 17.281 1 93.06 117 TYR A N 1
ATOM 947 C CA . TYR A 1 117 ? -3.432 25.125 16.109 1 93.06 117 TYR A CA 1
ATOM 948 C C . TYR A 1 117 ? -4.406 25.438 14.984 1 93.06 117 TYR A C 1
ATOM 950 O O . TYR A 1 117 ? -4.098 26.219 14.094 1 93.06 117 TYR A O 1
ATOM 958 N N . THR A 1 118 ? -5.539 24.75 14.977 1 89.81 118 THR A N 1
ATOM 959 C CA . THR A 1 118 ? -6.555 25.109 13.992 1 89.81 118 THR A CA 1
ATOM 960 C C . THR A 1 118 ? -7.008 26.562 14.18 1 89.81 118 THR A C 1
ATOM 962 O O . THR A 1 118 ? -7.406 27.219 13.227 1 89.81 118 THR A O 1
ATOM 965 N N . GLN A 1 119 ? -6.91 27.094 15.43 1 87.88 119 GLN A N 1
ATOM 966 C CA . GLN A 1 119 ? -7.375 28.422 15.766 1 87.88 119 GLN A CA 1
ATOM 967 C C . GLN A 1 119 ? -6.23 29.438 15.703 1 87.88 119 GLN A C 1
ATOM 969 O O . GLN A 1 119 ? -6.422 30.578 15.25 1 87.88 119 GLN A O 1
ATOM 974 N N . TYR A 1 120 ? -5.012 28.984 16.094 1 88.5 120 TYR A N 1
ATOM 975 C CA . TYR A 1 120 ? -3.979 29.984 16.344 1 88.5 120 TYR A CA 1
ATOM 976 C C . TYR A 1 120 ? -2.693 29.625 15.602 1 88.5 120 TYR A C 1
ATOM 978 O O . TYR A 1 120 ? -1.701 30.359 15.688 1 88.5 120 TYR A O 1
ATOM 986 N N . GLY A 1 121 ? -2.67 28.609 14.922 1 88.12 121 GLY A N 1
ATOM 987 C CA . GLY A 1 121 ? -1.396 28.109 14.422 1 88.12 121 GLY A CA 1
ATOM 988 C C . GLY A 1 121 ? -1.201 28.359 12.938 1 88.12 121 GLY A C 1
ATOM 989 O O . GLY A 1 121 ? -2.123 28.797 12.25 1 88.12 121 GLY A O 1
ATOM 990 N N . THR A 1 122 ? -0.011 28.094 12.547 1 86.44 122 THR A N 1
ATOM 991 C CA . THR A 1 122 ? 0.345 28.125 11.133 1 86.44 122 THR A CA 1
ATOM 992 C C . THR A 1 122 ? -0.111 26.859 10.422 1 86.44 122 THR A C 1
ATOM 994 O O . THR A 1 122 ? -0.494 25.891 11.07 1 86.44 122 THR A O 1
ATOM 997 N N . LEU A 1 123 ? -0.053 26.875 9.172 1 83.56 123 LEU A N 1
ATOM 998 C CA . LEU A 1 123 ? -0.386 25.688 8.391 1 83.56 123 LEU A CA 1
ATOM 999 C C . LEU A 1 123 ? 0.522 24.531 8.75 1 83.56 123 LEU A C 1
ATOM 1001 O O . LEU A 1 123 ? 0.068 23.375 8.828 1 83.56 123 LEU A O 1
ATOM 1005 N N . LEU A 1 124 ? 1.808 24.828 8.953 1 84.5 124 LEU A N 1
ATOM 1006 C CA . LEU A 1 124 ? 2.76 23.781 9.328 1 84.5 124 LEU A CA 1
ATOM 1007 C C . LEU A 1 124 ? 2.387 23.156 10.672 1 84.5 124 LEU A C 1
ATOM 1009 O O . LEU A 1 124 ? 2.418 21.938 10.82 1 84.5 124 LEU A O 1
ATOM 1013 N N . GLN A 1 125 ? 2.051 24 11.539 1 89.69 125 GLN A N 1
ATOM 1014 C CA . GLN A 1 125 ? 1.663 23.531 12.859 1 89.69 125 GLN A CA 1
ATOM 1015 C C . GLN A 1 125 ? 0.391 22.688 12.789 1 89.69 125 GLN A C 1
ATOM 1017 O O . GLN A 1 125 ? 0.269 21.672 13.484 1 89.69 125 GLN A O 1
ATOM 1022 N N . GLN A 1 126 ? -0.56 23.141 11.992 1 89.44 126 GLN A N 1
ATOM 1023 C CA . GLN A 1 126 ? -1.785 22.375 11.781 1 89.44 126 GLN A CA 1
ATOM 1024 C C . GLN A 1 126 ? -1.483 21.016 11.172 1 89.44 126 GLN A C 1
ATOM 1026 O O . GLN A 1 126 ? -1.982 19.984 11.648 1 89.44 126 GLN A O 1
ATOM 1031 N N . TYR A 1 127 ? -0.664 20.984 10.234 1 87.81 127 TYR A N 1
ATOM 1032 C CA . TYR A 1 127 ? -0.289 19.734 9.57 1 87.81 127 TYR A CA 1
ATOM 1033 C C . TYR A 1 127 ? 0.389 18.781 10.539 1 87.81 127 TYR A C 1
ATOM 1035 O O . TYR A 1 127 ? 0.011 17.609 10.633 1 87.81 127 TYR A O 1
ATOM 1043 N N . GLU A 1 128 ? 1.376 19.234 11.266 1 90.38 128 GLU A N 1
ATOM 1044 C CA . GLU A 1 128 ? 2.146 18.406 12.18 1 90.38 128 GLU A CA 1
ATOM 1045 C C . GLU A 1 128 ? 1.266 17.844 13.297 1 90.38 128 GLU A C 1
ATOM 1047 O O . GLU A 1 128 ? 1.4 16.688 13.68 1 90.38 128 GLU A O 1
ATOM 1052 N N . SER A 1 129 ? 0.459 18.734 13.781 1 94.25 129 SER A N 1
ATOM 1053 C CA . SER A 1 129 ? -0.414 18.281 14.859 1 94.25 129 SER A CA 1
ATOM 1054 C C . SER A 1 129 ? -1.438 17.266 14.359 1 94.25 129 SER A C 1
ATOM 1056 O O . SER A 1 129 ? -1.763 16.312 15.055 1 94.25 129 SER A O 1
ATOM 1058 N N . ASN A 1 130 ? -1.987 17.469 13.164 1 93.12 130 ASN A N 1
ATOM 1059 C CA . ASN A 1 130 ? -2.887 16.5 12.555 1 93.12 130 ASN A CA 1
ATOM 1060 C C . ASN A 1 130 ? -2.203 15.141 12.367 1 93.12 130 ASN A C 1
ATOM 1062 O O . ASN A 1 130 ? -2.781 14.102 12.688 1 93.12 130 ASN A O 1
ATOM 1066 N N . LEU A 1 131 ? -1.023 15.18 11.891 1 93 131 LEU A N 1
ATOM 1067 C CA . LEU A 1 131 ? -0.238 13.961 11.711 1 93 131 LEU A CA 1
ATOM 1068 C C . LEU A 1 131 ? 0.012 13.273 13.047 1 93 131 LEU A C 1
ATOM 1070 O O . LEU A 1 131 ? -0.081 12.047 13.141 1 93 131 LEU A O 1
ATOM 1074 N N . SER A 1 132 ? 0.359 14.023 13.992 1 96 132 SER A N 1
ATOM 1075 C CA . SER A 1 132 ? 0.62 13.469 15.312 1 96 132 SER A CA 1
ATOM 1076 C C . SER A 1 132 ? -0.603 12.742 15.859 1 96 132 SER A C 1
ATOM 1078 O O . SER A 1 132 ? -0.475 11.688 16.484 1 96 132 SER A O 1
ATOM 1080 N N . PHE A 1 133 ? -1.775 13.336 15.641 1 98.06 133 PHE A N 1
ATOM 1081 C CA . PHE A 1 133 ? -3.004 12.695 16.094 1 98.06 133 PHE A CA 1
ATOM 1082 C C . PHE A 1 133 ? -3.182 11.336 15.438 1 98.06 133 PHE A C 1
ATOM 1084 O O . PHE A 1 133 ? -3.416 10.336 16.109 1 98.06 133 PHE A O 1
ATOM 1091 N N . HIS A 1 134 ? -3.01 11.273 14.148 1 96.69 134 HIS A N 1
ATOM 1092 C CA . HIS A 1 134 ? -3.234 10.031 13.422 1 96.69 134 HIS A CA 1
ATOM 1093 C C . HIS A 1 134 ? -2.178 8.984 13.766 1 96.69 134 HIS A C 1
ATOM 1095 O O . HIS A 1 134 ? -2.475 7.793 13.812 1 96.69 134 HIS A O 1
ATOM 1101 N N . ARG A 1 135 ? -0.98 9.414 14.023 1 96.44 135 ARG A N 1
ATOM 1102 C CA . ARG A 1 135 ? 0.059 8.492 14.477 1 96.44 135 ARG A CA 1
ATOM 1103 C C . ARG A 1 135 ? -0.289 7.902 15.836 1 96.44 135 ARG A C 1
ATOM 1105 O O . ARG A 1 135 ? -0.167 6.695 16.047 1 96.44 135 ARG A O 1
ATOM 1112 N N . ALA A 1 136 ? -0.693 8.8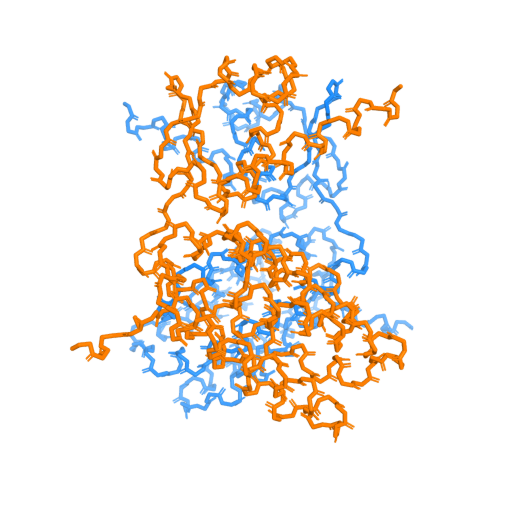05 16.703 1 98 136 ALA A N 1
ATOM 1113 C CA . ALA A 1 136 ? -1.092 8.344 18.031 1 98 136 ALA A CA 1
ATOM 1114 C C . ALA A 1 136 ? -2.287 7.402 17.938 1 98 136 ALA A C 1
ATOM 1116 O O . ALA A 1 136 ? -2.367 6.426 18.688 1 98 136 ALA A O 1
ATOM 1117 N N . LEU A 1 137 ? -3.189 7.715 17.094 1 98.38 137 LEU A N 1
ATOM 1118 C CA . LEU A 1 137 ? -4.41 6.934 16.922 1 98.38 137 LEU A CA 1
ATOM 1119 C C . LEU A 1 137 ? -4.086 5.512 16.484 1 98.38 137 LEU A C 1
ATOM 1121 O O . LEU A 1 137 ? -4.684 4.555 16.969 1 98.38 137 LEU A O 1
ATOM 1125 N N . LEU A 1 138 ? -3.133 5.352 15.586 1 97.69 138 LEU A N 1
ATOM 1126 C CA . LEU A 1 138 ? -2.85 4.055 14.984 1 97.69 138 LEU A CA 1
ATOM 1127 C C . LEU A 1 138 ? -1.775 3.312 15.773 1 97.69 138 LEU A C 1
ATOM 1129 O O . LEU A 1 138 ? -1.558 2.119 15.555 1 97.69 138 LEU A O 1
ATOM 1133 N N . ALA A 1 139 ? -1.159 3.936 16.719 1 96.06 139 ALA A N 1
ATOM 1134 C CA . ALA A 1 139 ? -0.014 3.416 17.469 1 96.06 139 ALA A CA 1
ATOM 1135 C C . ALA A 1 139 ? -0.357 2.094 18.141 1 96.06 139 ALA A C 1
ATOM 1137 O O . ALA A 1 139 ? 0.479 1.19 18.219 1 96.06 139 ALA A O 1
ATOM 1138 N N . PRO A 1 140 ? -1.574 1.923 18.609 1 96.06 140 PRO A N 1
ATOM 1139 C CA . PRO A 1 140 ? -1.903 0.677 19.312 1 96.06 140 PRO A CA 1
ATOM 1140 C C . PRO A 1 140 ? -2.018 -0.516 18.359 1 96.06 140 PRO A C 1
ATOM 1142 O O . PRO A 1 140 ? -2.082 -1.662 18.812 1 96.06 140 PRO A O 1
ATOM 1145 N N . CYS A 1 141 ? -2.121 -0.262 17.109 1 95.12 141 CYS A N 1
ATOM 1146 C CA . CYS A 1 141 ? -2.271 -1.342 16.141 1 95.12 141 CYS A CA 1
ATOM 1147 C C . CYS A 1 141 ? -1.015 -2.199 16.078 1 95.12 141 CYS A C 1
ATOM 1149 O O . CYS A 1 141 ? 0.101 -1.678 16.109 1 95.12 141 CYS A O 1
ATOM 1151 N N . SER A 1 142 ? -1.171 -3.49 15.961 1 91.75 142 SER A N 1
ATOM 1152 C CA . SER A 1 142 ? -0.053 -4.43 16 1 91.75 142 SER A CA 1
ATOM 1153 C C . SER A 1 142 ? 0.591 -4.578 14.633 1 91.75 142 SER A C 1
ATOM 1155 O O . SER A 1 142 ? 1.738 -5.02 14.523 1 91.75 142 SER A O 1
ATOM 1157 N N . ASN A 1 143 ? -0.105 -4.301 13.617 1 95.69 143 ASN A N 1
ATOM 1158 C CA . ASN A 1 143 ? 0.42 -4.469 12.266 1 95.69 143 ASN A CA 1
ATOM 1159 C C . ASN A 1 143 ? 1.213 -3.244 11.82 1 95.69 143 ASN A C 1
ATOM 1161 O O . ASN A 1 143 ? 0.67 -2.355 11.156 1 95.69 143 ASN A O 1
ATOM 1165 N N . GLN A 1 144 ? 2.434 -3.24 12.039 1 94.5 144 GLN A N 1
ATOM 1166 C CA . GLN A 1 144 ? 3.301 -2.098 11.773 1 94.5 144 GLN A CA 1
ATOM 1167 C C . GLN A 1 144 ? 3.434 -1.842 10.273 1 94.5 144 GLN A C 1
ATOM 1169 O O . GLN A 1 144 ? 3.541 -0.693 9.844 1 94.5 144 GLN A O 1
ATOM 1174 N N . ASP A 1 145 ? 3.402 -2.881 9.492 1 94.25 145 ASP A N 1
ATOM 1175 C CA . ASP A 1 145 ? 3.455 -2.719 8.039 1 94.25 145 ASP A CA 1
ATOM 1176 C C . ASP A 1 145 ? 2.23 -1.964 7.527 1 94.25 145 ASP A C 1
ATOM 1178 O O . ASP A 1 145 ? 2.336 -1.159 6.598 1 94.25 145 ASP A O 1
ATOM 1182 N N . MET A 1 146 ? 1.128 -2.238 8.078 1 96.75 146 MET A N 1
ATOM 1183 C CA . MET A 1 146 ? -0.101 -1.551 7.699 1 96.75 146 MET A CA 1
ATOM 1184 C C . MET A 1 146 ? -0.032 -0.071 8.055 1 96.75 146 MET A C 1
ATOM 1186 O O . MET A 1 146 ? -0.423 0.785 7.262 1 96.75 146 MET A O 1
ATOM 1190 N N . ILE A 1 147 ? 0.493 0.216 9.242 1 96 147 ILE A N 1
ATOM 1191 C CA . ILE A 1 147 ? 0.634 1.598 9.688 1 96 147 ILE A CA 1
ATOM 1192 C C . ILE A 1 147 ? 1.547 2.359 8.727 1 96 147 ILE A C 1
ATOM 1194 O O . ILE A 1 147 ? 1.21 3.459 8.281 1 96 147 ILE A O 1
ATOM 1198 N N . GLU A 1 148 ? 2.611 1.75 8.391 1 92.88 148 GLU A N 1
ATOM 1199 C CA . GLU A 1 148 ? 3.557 2.377 7.477 1 92.88 148 GLU A CA 1
ATOM 1200 C C . GLU A 1 148 ? 2.92 2.627 6.113 1 92.88 148 GLU A C 1
ATOM 1202 O O . GLU A 1 148 ? 3.105 3.693 5.52 1 92.88 148 GLU A O 1
ATOM 1207 N N . LEU A 1 149 ? 2.176 1.685 5.664 1 94.56 149 LEU A N 1
ATOM 1208 C CA . LEU A 1 149 ? 1.503 1.814 4.375 1 94.56 149 LEU A CA 1
ATOM 1209 C C . LEU A 1 149 ? 0.478 2.943 4.41 1 94.56 149 LEU A C 1
ATOM 1211 O O . LEU A 1 149 ? 0.387 3.734 3.469 1 94.56 149 LEU A O 1
ATOM 1215 N N . ILE A 1 150 ? -0.273 3.018 5.441 1 96.06 150 ILE A N 1
ATOM 1216 C CA . ILE A 1 150 ? -1.286 4.055 5.598 1 96.06 150 ILE A CA 1
ATOM 1217 C C . ILE A 1 150 ? -0.631 5.434 5.508 1 96.06 150 ILE A C 1
ATOM 1219 O O . ILE A 1 150 ? -1.124 6.316 4.805 1 96.06 150 ILE A O 1
ATOM 1223 N N . PHE A 1 151 ? 0.446 5.633 6.152 1 92.12 151 PHE A N 1
ATOM 1224 C CA . PHE A 1 151 ? 1.087 6.941 6.168 1 92.12 151 PHE A CA 1
ATOM 1225 C C . PHE A 1 151 ? 1.781 7.219 4.84 1 92.12 151 PHE A C 1
ATOM 1227 O O . PHE A 1 151 ? 1.844 8.367 4.395 1 92.12 151 PHE A O 1
ATOM 1234 N N . GLU A 1 152 ? 2.254 6.176 4.199 1 89.88 152 GLU A N 1
ATOM 1235 C CA . GLU A 1 152 ? 2.742 6.344 2.834 1 89.88 152 GLU A CA 1
ATOM 1236 C C . GLU A 1 152 ? 1.637 6.844 1.91 1 89.88 152 GLU A C 1
ATOM 1238 O O . GLU A 1 152 ? 1.848 7.777 1.13 1 89.88 152 GLU A O 1
ATOM 1243 N N . LEU A 1 153 ? 0.5 6.23 2.008 1 93.25 153 LEU A N 1
ATOM 1244 C CA . LEU A 1 153 ? -0.633 6.613 1.173 1 93.25 153 LEU A CA 1
ATOM 1245 C C . LEU A 1 153 ? -1.094 8.031 1.495 1 93.25 153 LEU A C 1
ATOM 1247 O O . LEU A 1 153 ? -1.452 8.789 0.593 1 93.25 153 LEU A O 1
ATOM 1251 N N . ARG A 1 154 ? -1.056 8.359 2.762 1 91.06 154 ARG A N 1
ATOM 1252 C CA . ARG A 1 154 ? -1.416 9.711 3.186 1 91.06 154 ARG A CA 1
ATOM 1253 C C . ARG A 1 154 ? -0.507 10.75 2.535 1 91.06 154 ARG A C 1
ATOM 1255 O O . ARG A 1 154 ? -0.976 11.797 2.076 1 91.06 154 ARG A O 1
ATOM 1262 N N . SER A 1 155 ? 0.696 10.438 2.488 1 87.94 155 SER A N 1
ATOM 1263 C CA . SER A 1 155 ? 1.683 11.367 1.96 1 87.94 155 SER A CA 1
ATOM 1264 C C . SER A 1 155 ? 1.521 11.555 0.455 1 87.94 155 SER A C 1
ATOM 1266 O O . SER A 1 155 ? 1.956 12.562 -0.105 1 87.94 155 SER A O 1
ATOM 1268 N N . ARG A 1 156 ? 0.915 10.625 -0.209 1 88.12 156 ARG A N 1
ATOM 1269 C CA . ARG A 1 156 ? 0.721 10.688 -1.654 1 88.12 156 ARG A CA 1
ATOM 1270 C C . ARG A 1 156 ? -0.411 11.648 -2.012 1 88.12 156 ARG A C 1
ATOM 1272 O O . ARG A 1 156 ? -0.56 12.031 -3.174 1 88.12 156 ARG A O 1
ATOM 1279 N N . VAL A 1 157 ? -1.196 11.953 -1.034 1 86.62 157 VAL A N 1
ATOM 1280 C CA . VAL A 1 157 ? -2.254 12.945 -1.206 1 86.62 157 VAL A CA 1
ATOM 1281 C C . VAL A 1 157 ? -2.039 14.102 -0.239 1 86.62 157 VAL A C 1
ATOM 1283 O O . VAL A 1 157 ? -2.705 14.188 0.795 1 86.62 157 VAL A O 1
ATOM 1286 N N . PRO A 1 158 ? -1.163 14.977 -0.613 1 82.12 158 PRO A N 1
ATOM 1287 C CA . PRO A 1 158 ? -0.862 16.078 0.294 1 82.12 158 PRO A CA 1
ATOM 1288 C C . PRO A 1 158 ? -1.984 17.125 0.353 1 82.12 158 PRO A C 1
ATOM 1290 O O . PRO A 1 158 ? -1.895 18.172 -0.288 1 82.12 158 PRO A O 1
ATOM 1293 N N . SER A 1 159 ? -2.895 16.797 1.146 1 74.31 159 SER A N 1
ATOM 1294 C CA . SER A 1 159 ? -4.133 17.562 1.201 1 74.31 159 SER A CA 1
ATOM 1295 C C . SER A 1 159 ? -3.859 19.031 1.519 1 74.31 159 SER A C 1
ATOM 1297 O O . SER A 1 159 ? -4.496 19.922 0.955 1 74.31 159 SER A O 1
ATOM 1299 N N . ALA A 1 160 ? -2.961 19.281 2.418 1 67.56 160 ALA A N 1
ATOM 1300 C CA . ALA A 1 160 ? -2.623 20.672 2.764 1 67.56 160 ALA A CA 1
ATOM 1301 C C . ALA A 1 160 ? -2.047 21.406 1.56 1 67.56 160 ALA A C 1
ATOM 1303 O O . ALA A 1 160 ? -2.457 22.531 1.261 1 67.56 160 ALA A O 1
ATOM 1304 N N . ALA A 1 161 ? -1.244 20.781 0.899 1 71.25 161 ALA A N 1
ATOM 1305 C CA . ALA A 1 161 ? -0.615 21.359 -0.284 1 71.25 161 ALA A CA 1
ATOM 1306 C C . ALA A 1 161 ? -1.626 21.531 -1.414 1 71.25 161 ALA A C 1
ATOM 1308 O O . ALA A 1 161 ? -1.51 22.453 -2.225 1 71.25 161 ALA A O 1
ATOM 1309 N N . LEU A 1 162 ? -2.611 20.719 -1.326 1 71.81 162 LEU A N 1
ATOM 1310 C CA . LEU A 1 162 ? -3.605 20.734 -2.395 1 71.81 162 LEU A CA 1
ATOM 1311 C C . LEU A 1 162 ? -4.75 21.688 -2.057 1 71.81 162 LEU A C 1
ATOM 1313 O O . LEU A 1 162 ? -5.727 21.781 -2.805 1 71.81 162 LEU A O 1
ATOM 1317 N N . GLY A 1 163 ? -4.574 22.359 -0.911 1 71 163 GLY A N 1
ATOM 1318 C CA . GLY A 1 163 ? -5.523 23.391 -0.562 1 71 163 GLY A CA 1
ATOM 1319 C C . GLY A 1 163 ? -6.781 22.859 0.1 1 71 163 GLY A C 1
ATOM 1320 O O . GLY A 1 163 ? -7.785 23.578 0.197 1 71 163 GLY A O 1
ATOM 1321 N N . GLN A 1 164 ? -6.781 21.656 0.394 1 65.88 164 GLN A N 1
ATOM 1322 C CA . GLN A 1 164 ? -7.988 21.062 0.966 1 65.88 164 GLN A CA 1
ATOM 1323 C C . GLN A 1 164 ? -8.211 21.547 2.396 1 65.88 164 GLN A C 1
ATOM 1325 O O . GLN A 1 164 ? -9.289 21.344 2.963 1 65.88 164 GLN A O 1
ATOM 1330 N N . TRP A 1 165 ? -7.18 22.109 2.838 1 65.5 165 TRP A N 1
ATOM 1331 C CA . TRP A 1 165 ? -7.297 22.641 4.195 1 65.5 165 TRP A CA 1
ATOM 1332 C C . TRP A 1 165 ? -7.59 24.141 4.18 1 65.5 165 TRP A C 1
ATOM 1334 O O . TRP A 1 165 ? -7.535 24.797 5.219 1 65.5 165 TRP A O 1
ATOM 1344 N N . ASN A 1 166 ? -8 24.5 3.104 1 64.94 166 ASN A N 1
ATOM 1345 C CA . ASN A 1 166 ? -8.062 25.953 2.959 1 64.94 166 ASN A CA 1
ATOM 1346 C C . ASN A 1 166 ? -9.367 26.516 3.518 1 64.94 166 ASN A C 1
ATOM 1348 O O . ASN A 1 166 ? -9.484 27.719 3.732 1 64.94 166 ASN A O 1
ATOM 1352 N N . SER A 1 167 ? -10.242 25.594 3.752 1 73.31 167 SER A N 1
ATOM 1353 C CA . SER A 1 167 ? -11.422 26.156 4.398 1 73.31 167 SER A CA 1
ATOM 1354 C C . SER A 1 167 ? -11.359 25.984 5.91 1 73.31 167 SER A C 1
ATOM 1356 O O . SER A 1 167 ? -11.117 24.875 6.406 1 73.31 167 SER A O 1
ATOM 1358 N N . HIS A 1 168 ? -11.422 27.094 6.562 1 76.38 168 HIS A N 1
ATOM 1359 C CA . HIS A 1 168 ? -11.453 27.078 8.023 1 76.38 168 HIS A CA 1
ATOM 1360 C C . HIS A 1 168 ? -12.523 26.109 8.539 1 76.38 168 HIS A C 1
ATOM 1362 O O . HIS A 1 168 ? -12.297 25.391 9.508 1 76.38 168 HIS A O 1
ATOM 1368 N N . ALA A 1 169 ? -13.555 26.109 7.82 1 79.62 169 ALA A N 1
ATOM 1369 C CA . ALA A 1 169 ? -14.656 25.234 8.227 1 79.62 169 ALA A CA 1
ATOM 1370 C C . ALA A 1 169 ? -14.234 23.766 8.18 1 79.62 169 ALA A C 1
ATOM 1372 O O . ALA A 1 169 ? -14.586 22.984 9.062 1 79.62 169 ALA A O 1
ATOM 1373 N N . ARG A 1 170 ? -13.492 23.453 7.246 1 82.69 170 ARG A N 1
ATOM 1374 C CA . ARG A 1 170 ? -13.078 22.062 7.098 1 82.69 170 ARG A CA 1
ATOM 1375 C C . ARG A 1 170 ? -12.086 21.656 8.188 1 82.69 170 ARG A C 1
ATOM 1377 O O . ARG A 1 170 ? -12.172 20.547 8.734 1 82.69 170 ARG A O 1
ATOM 1384 N N . ILE A 1 171 ? -11.273 22.5 8.5 1 83.25 171 ILE A N 1
ATOM 1385 C CA . ILE A 1 171 ? -10.258 22.188 9.5 1 83.25 171 ILE A CA 1
ATOM 1386 C C . ILE A 1 171 ? -10.898 22.078 10.875 1 83.25 171 ILE A C 1
ATOM 1388 O O . ILE A 1 171 ? -10.539 21.203 11.672 1 83.25 171 ILE A O 1
ATOM 1392 N N . VAL A 1 172 ? -11.836 22.984 11.117 1 87.38 172 VAL A N 1
ATOM 1393 C CA . VAL A 1 172 ? -12.555 22.938 12.383 1 87.38 172 VAL A CA 1
ATOM 1394 C C . VAL A 1 172 ? -13.344 21.641 12.484 1 87.38 172 VAL A C 1
ATOM 1396 O O . VAL A 1 172 ? -13.352 20.984 13.531 1 87.38 172 VAL A O 1
ATOM 1399 N N . GLN A 1 173 ? -13.945 21.297 11.414 1 90.69 173 GLN A N 1
ATOM 1400 C CA . GLN A 1 173 ? -14.68 20.031 11.375 1 90.69 173 GLN A CA 1
ATOM 1401 C C . GLN A 1 173 ? -13.75 18.859 11.633 1 90.69 173 GLN A C 1
ATOM 1403 O O . GLN A 1 173 ? -14.133 17.891 12.305 1 90.69 173 GLN A O 1
ATOM 1408 N N . SER A 1 174 ? -12.633 18.891 11.125 1 92.12 174 SER A N 1
ATOM 1409 C CA . SER A 1 174 ? -11.648 17.828 11.344 1 92.12 174 SER A CA 1
ATOM 1410 C C . SER A 1 174 ? -11.305 17.703 12.828 1 92.12 174 SER A C 1
ATOM 1412 O O . SER A 1 174 ? -11.172 16.578 13.336 1 92.12 174 SER A O 1
ATOM 1414 N N . SER A 1 175 ? -11.195 18.844 13.461 1 94.31 175 SER A N 1
ATOM 1415 C CA . SER A 1 175 ? -10.922 18.844 14.898 1 94.31 175 SER A CA 1
ATOM 1416 C C . SER A 1 175 ? -12.062 18.172 15.672 1 94.31 175 SER A C 1
ATOM 1418 O O . SER A 1 175 ? -11.82 17.359 16.562 1 94.31 175 SER A O 1
ATOM 1420 N N . GLU A 1 176 ? -13.266 18.5 15.312 1 95.81 176 GLU A N 1
ATOM 1421 C CA . GLU A 1 176 ? -14.43 17.891 15.945 1 95.81 176 GLU A CA 1
ATOM 1422 C C . GLU A 1 176 ? -14.438 16.375 15.742 1 95.81 176 GLU A C 1
ATOM 1424 O O . GLU A 1 176 ? -14.773 15.625 16.656 1 95.81 176 GLU A O 1
ATOM 1429 N N . GLU A 1 177 ? -14.078 16 14.602 1 96.31 177 GLU A N 1
ATOM 1430 C CA . GLU A 1 177 ? -14.008 14.578 14.281 1 96.31 177 GLU A CA 1
ATOM 1431 C C . GLU A 1 177 ? -12.945 13.875 15.117 1 96.31 177 GLU A C 1
ATOM 1433 O O . GLU A 1 177 ? -13.141 12.742 15.555 1 96.31 177 GLU A O 1
ATOM 1438 N N . HIS A 1 178 ? -11.828 14.492 15.352 1 97.69 178 HIS A N 1
ATOM 1439 C CA . HIS A 1 178 ? -10.781 13.922 16.203 1 97.69 178 HIS A CA 1
ATOM 1440 C C . HIS A 1 178 ? -11.305 13.625 17.594 1 97.69 178 HIS A C 1
ATOM 1442 O O . HIS A 1 178 ? -11.094 12.539 18.141 1 97.69 178 HIS A O 1
ATOM 1448 N N . PHE A 1 179 ? -12.023 14.578 18.141 1 98.25 179 PHE A N 1
ATOM 1449 C CA . PHE A 1 179 ? -12.562 14.383 19.469 1 98.25 179 PHE A CA 1
ATOM 1450 C C . PHE A 1 179 ? -13.609 13.281 19.484 1 98.25 179 PHE A C 1
ATOM 1452 O O . PHE A 1 179 ? -13.711 12.516 20.453 1 98.25 179 PHE A O 1
ATOM 1459 N N . ALA A 1 180 ? -14.398 13.227 18.469 1 98.5 180 ALA A N 1
ATOM 1460 C CA . ALA A 1 180 ? -15.391 12.156 18.344 1 98.5 180 ALA A CA 1
ATOM 1461 C C . ALA A 1 180 ? -14.719 10.789 18.328 1 98.5 180 ALA A C 1
ATOM 1463 O O . ALA A 1 180 ? -15.242 9.828 18.906 1 98.5 180 ALA A O 1
ATOM 1464 N N . MET A 1 181 ? -13.602 10.688 17.703 1 98.56 181 MET A N 1
ATOM 1465 C CA . MET A 1 181 ? -12.852 9.438 17.656 1 98.56 181 MET A CA 1
ATOM 1466 C C . MET A 1 181 ? -12.344 9.07 19.047 1 98.56 181 MET A C 1
ATOM 1468 O O . MET A 1 181 ? -12.43 7.914 19.469 1 98.56 181 MET A O 1
ATOM 1472 N N . VAL A 1 182 ? -11.805 10.055 19.734 1 98.62 182 VAL A N 1
ATOM 1473 C CA . VAL A 1 182 ? -11.344 9.82 21.094 1 98.62 182 VAL A CA 1
ATOM 1474 C C . VAL A 1 182 ? -12.5 9.305 21.953 1 98.62 182 VAL A C 1
ATOM 1476 O O . VAL A 1 182 ? -12.344 8.328 22.688 1 98.62 182 VAL A O 1
ATOM 1479 N N . ALA A 1 183 ? -13.625 9.914 21.828 1 98.62 183 ALA A N 1
ATOM 1480 C CA . ALA A 1 183 ? -14.805 9.531 22.594 1 98.62 183 ALA A CA 1
ATOM 1481 C C . ALA A 1 183 ? -15.234 8.102 22.266 1 98.62 183 ALA A C 1
ATOM 1483 O O . ALA A 1 183 ? -15.625 7.348 23.172 1 98.62 183 ALA A O 1
ATOM 1484 N N . ALA A 1 184 ? -15.211 7.75 21.047 1 98.62 184 ALA A N 1
ATOM 1485 C CA . ALA A 1 184 ? -15.57 6.395 20.641 1 98.62 184 ALA A CA 1
ATOM 1486 C C . ALA A 1 184 ? -14.641 5.363 21.281 1 98.62 184 ALA A C 1
ATOM 1488 O O . ALA A 1 184 ? -15.086 4.289 21.688 1 98.62 184 ALA A O 1
ATOM 1489 N N . ILE A 1 185 ? -13.398 5.664 21.344 1 98.56 185 ILE A N 1
ATOM 1490 C CA . ILE A 1 185 ? -12.414 4.773 21.953 1 98.56 185 ILE A CA 1
ATOM 1491 C C . ILE A 1 185 ? -12.68 4.645 23.438 1 98.56 185 ILE A C 1
ATOM 1493 O O . ILE A 1 185 ? -12.648 3.543 24 1 98.56 185 ILE A O 1
ATOM 1497 N N . GLU A 1 186 ? -12.953 5.738 24.078 1 97.75 186 GLU A N 1
ATOM 1498 C CA . GLU A 1 186 ? -13.258 5.742 25.5 1 97.75 186 GLU A CA 1
ATOM 1499 C C . GLU A 1 186 ? -14.461 4.859 25.812 1 97.75 186 GLU A C 1
ATOM 1501 O O . GLU A 1 186 ? -14.508 4.203 26.859 1 97.75 186 GLU A O 1
ATOM 1506 N N . ARG A 1 187 ? -15.375 4.82 24.891 1 98.06 187 ARG A N 1
ATOM 1507 C CA . ARG A 1 187 ? -16.594 4.023 25.062 1 98.06 187 ARG A CA 1
ATOM 1508 C C . ARG A 1 187 ? -16.375 2.598 24.562 1 98.06 187 ARG A C 1
ATOM 1510 O O . ARG A 1 187 ? -17.312 1.802 24.531 1 98.06 187 ARG A O 1
ATOM 1517 N N . LYS A 1 188 ? -15.25 2.318 24.094 1 98.06 188 LYS A N 1
ATOM 1518 C CA . LYS A 1 188 ? -14.891 1.014 23.547 1 98.06 188 LYS A CA 1
ATOM 1519 C C . LYS A 1 188 ? -15.812 0.621 22.406 1 98.06 188 LYS A C 1
ATOM 1521 O O . LYS A 1 188 ? -16.219 -0.537 22.297 1 98.06 188 LYS A O 1
ATOM 1526 N N . ASP A 1 189 ? -16.203 1.631 21.672 1 98.31 189 ASP A N 1
ATOM 1527 C CA . ASP A 1 189 ? -17.109 1.436 20.547 1 98.31 189 ASP A CA 1
ATOM 1528 C C . ASP A 1 189 ? -16.344 1.371 19.219 1 98.31 189 ASP A C 1
ATOM 1530 O O . ASP A 1 189 ? -16.266 2.361 18.5 1 98.31 189 ASP A O 1
ATOM 1534 N N . ALA A 1 190 ? -15.961 0.174 18.891 1 98.12 190 ALA A N 1
ATOM 1535 C CA . ALA A 1 190 ? -15.133 -0.03 17.703 1 98.12 190 ALA A CA 1
ATOM 1536 C C . ALA A 1 190 ? -15.914 0.276 16.422 1 98.12 190 ALA A C 1
ATOM 1538 O O . ALA A 1 190 ? -15.352 0.798 15.461 1 98.12 190 ALA A O 1
ATOM 1539 N N . ALA A 1 191 ? -17.125 -0.049 16.391 1 98.19 191 ALA A N 1
ATOM 1540 C CA . ALA A 1 191 ? -17.953 0.193 15.211 1 98.19 191 ALA A CA 1
ATOM 1541 C C . ALA A 1 191 ? -18.094 1.688 14.938 1 98.19 191 ALA A C 1
ATOM 1543 O O . ALA A 1 191 ? -17.984 2.127 13.789 1 98.19 191 ALA A O 1
ATOM 1544 N N . ALA A 1 192 ? -18.359 2.418 15.969 1 98.44 192 ALA A N 1
ATOM 1545 C CA . ALA A 1 192 ? -18.453 3.869 15.828 1 98.44 192 ALA A CA 1
ATOM 1546 C C . ALA A 1 192 ? -17.125 4.457 15.359 1 98.44 192 ALA A C 1
ATOM 1548 O O . ALA A 1 192 ? -17.094 5.336 14.492 1 98.44 192 ALA A O 1
ATOM 1549 N N . LEU A 1 193 ? -15.992 3.986 15.945 1 98.56 193 LEU A N 1
ATOM 1550 C CA . LEU A 1 193 ? -14.68 4.473 15.547 1 98.56 193 LEU A CA 1
ATOM 1551 C C . LEU A 1 193 ? -14.43 4.195 14.07 1 98.56 193 LEU A C 1
ATOM 1553 O O . LEU A 1 193 ? -13.945 5.066 13.344 1 98.56 193 LEU A O 1
ATOM 1557 N N . ALA A 1 194 ? -14.781 3.023 13.625 1 98.31 194 ALA A N 1
ATOM 1558 C CA . ALA A 1 194 ? -14.594 2.654 12.219 1 98.31 194 ALA A CA 1
ATOM 1559 C C . ALA A 1 194 ? -15.359 3.598 11.297 1 98.31 194 ALA A C 1
ATOM 1561 O O . ALA A 1 194 ? -14.82 4.055 10.281 1 98.31 194 ALA A O 1
ATOM 1562 N N . GLN A 1 195 ? -16.547 3.885 11.633 1 98.06 195 GLN A N 1
ATOM 1563 C CA . GLN A 1 195 ? -17.375 4.777 10.82 1 98.06 195 GLN A CA 1
ATOM 1564 C C . GLN A 1 195 ? -16.812 6.191 10.805 1 98.06 195 GLN A C 1
ATOM 1566 O O . GLN A 1 195 ? -16.766 6.836 9.75 1 98.06 195 GLN A O 1
ATOM 1571 N N . LEU A 1 196 ? -16.406 6.652 11.938 1 97.94 196 LEU A N 1
ATOM 1572 C CA . LEU A 1 196 ? -15.844 7.992 12.055 1 97.94 196 LEU A CA 1
ATOM 1573 C C . LEU A 1 196 ? -14.562 8.109 11.234 1 97.94 196 LEU A C 1
ATOM 1575 O O . LEU A 1 196 ? -14.352 9.109 10.539 1 97.94 196 LEU A O 1
ATOM 1579 N N . LEU A 1 197 ? -13.711 7.09 11.328 1 97.44 197 LEU A N 1
ATOM 1580 C CA . LEU A 1 197 ? -12.477 7.07 10.547 1 97.44 197 LEU A CA 1
ATOM 1581 C C . LEU A 1 197 ? -12.781 7.125 9.055 1 97.44 197 LEU A C 1
ATOM 1583 O O . LEU A 1 197 ? -12.195 7.93 8.328 1 97.44 197 LEU A O 1
ATOM 1587 N N . ARG A 1 198 ? -13.656 6.32 8.641 1 96.44 198 ARG A N 1
ATOM 1588 C CA . ARG A 1 198 ? -14.023 6.27 7.23 1 96.44 198 ARG A CA 1
ATOM 1589 C C . ARG A 1 198 ? -14.516 7.625 6.742 1 96.44 198 ARG A C 1
ATOM 1591 O O . ARG A 1 198 ? -14.039 8.133 5.727 1 96.44 198 ARG A O 1
ATOM 1598 N N . GLN A 1 199 ? -15.414 8.203 7.414 1 94.69 199 GLN A N 1
ATOM 1599 C CA . GLN A 1 199 ? -15.992 9.492 7.031 1 94.69 199 GLN A CA 1
ATOM 1600 C C . GLN A 1 199 ? -14.938 10.594 7.039 1 94.69 199 GLN A C 1
ATOM 1602 O O . GLN A 1 199 ? -14.891 11.414 6.129 1 94.69 199 GLN A O 1
ATOM 1607 N N . HIS A 1 200 ? -14.117 10.617 8.047 1 94.25 200 HIS A N 1
ATOM 1608 C CA . HIS A 1 200 ? -13.07 11.625 8.203 1 94.25 200 HIS A CA 1
ATOM 1609 C C . HIS A 1 200 ? -12.102 11.602 7.023 1 94.25 200 HIS A C 1
ATOM 1611 O O . HIS A 1 200 ? -11.781 12.648 6.457 1 94.25 200 HIS A O 1
ATOM 1617 N N . ILE A 1 201 ? -11.727 10.445 6.59 1 92.44 201 ILE A N 1
ATOM 1618 C CA . ILE A 1 201 ? -10.742 10.281 5.527 1 92.44 201 ILE A CA 1
ATOM 1619 C C . ILE A 1 201 ? -11.359 10.68 4.188 1 92.44 201 ILE A C 1
ATOM 1621 O O . ILE A 1 201 ? -10.742 11.398 3.402 1 92.44 201 ILE A O 1
ATOM 1625 N N . LEU A 1 202 ? -12.516 10.258 3.979 1 89.31 202 LEU A N 1
ATOM 1626 C CA . LEU A 1 202 ? -13.156 10.531 2.697 1 89.31 202 LEU A CA 1
ATOM 1627 C C . LEU A 1 202 ? -13.484 12.016 2.564 1 89.31 202 LEU A C 1
ATOM 1629 O O . LEU A 1 202 ? -13.477 12.562 1.46 1 89.31 202 LEU A O 1
ATOM 1633 N N . GLN A 1 203 ? -13.75 12.648 3.65 1 83.81 203 GLN A N 1
ATOM 1634 C CA . GLN A 1 203 ? -14.023 14.078 3.639 1 83.81 203 GLN A CA 1
ATOM 1635 C C . GLN A 1 203 ? -12.734 14.883 3.482 1 83.81 203 GLN A C 1
ATOM 1637 O O . GLN A 1 203 ? -12.727 15.938 2.84 1 83.81 203 GLN A O 1
ATOM 1642 N N . GLU A 1 204 ? -11.695 14.484 4.16 1 77.94 204 GLU A N 1
ATOM 1643 C CA . GLU A 1 204 ? -10.422 15.195 4.109 1 77.94 204 GLU A CA 1
ATOM 1644 C C . GLU A 1 204 ? -9.836 15.18 2.699 1 77.94 204 GLU A C 1
ATOM 1646 O O . GLU A 1 204 ? -9.305 16.188 2.234 1 77.94 204 GLU A O 1
ATOM 1651 N N . ASP A 1 205 ? -9.992 14.094 1.985 1 69.5 205 ASP A N 1
ATOM 1652 C CA . ASP A 1 205 ? -9.281 13.93 0.722 1 69.5 205 ASP A CA 1
ATOM 1653 C C . ASP A 1 205 ? -10.164 14.328 -0.461 1 69.5 205 ASP A C 1
ATOM 1655 O O . ASP A 1 205 ? -9.656 14.602 -1.553 1 69.5 205 ASP A O 1
ATOM 1659 N N . ASN A 1 206 ? -11.531 14.242 -0.309 1 65.25 206 ASN A N 1
ATOM 1660 C CA . ASN A 1 206 ? -12.469 14.578 -1.378 1 65.25 206 ASN A CA 1
ATOM 1661 C C . ASN A 1 206 ? -13.43 15.688 -0.958 1 65.25 206 ASN A C 1
ATOM 1663 O O . ASN A 1 206 ? -14.594 15.43 -0.662 1 65.25 206 ASN A O 1
ATOM 1667 N N . PRO A 1 207 ? -12.891 16.969 -0.82 1 53.41 207 PRO A N 1
ATOM 1668 C CA . PRO A 1 207 ? -13.859 17.969 -0.39 1 53.41 207 PRO A CA 1
ATOM 1669 C C . PRO A 1 207 ? -15.023 18.141 -1.373 1 53.41 207 PRO A C 1
ATOM 1671 O O . PRO A 1 207 ? -14.82 18.031 -2.586 1 53.41 207 PRO A O 1
ATOM 1674 N N . ARG A 1 208 ? -16.188 17.453 -1.227 1 46.91 208 ARG A N 1
ATOM 1675 C CA . ARG A 1 208 ? -17.391 17.719 -2.023 1 46.91 208 ARG A CA 1
ATOM 1676 C C . ARG A 1 208 ? -17.438 19.172 -2.477 1 46.91 208 ARG A C 1
ATOM 1678 O O . ARG A 1 208 ? -17.188 20.078 -1.688 1 46.91 208 ARG A O 1
ATOM 1685 N N . ARG A 1 209 ? -17.125 19.453 -3.834 1 41.28 209 ARG A N 1
ATOM 1686 C CA . ARG A 1 209 ? -17.562 20.719 -4.418 1 41.28 209 ARG A CA 1
ATOM 1687 C C . ARG A 1 209 ? -18.984 21.062 -4.004 1 41.28 209 ARG A C 1
ATOM 1689 O O . ARG A 1 209 ? -19.938 20.391 -4.414 1 41.28 209 ARG A O 1
ATOM 1696 N N . ASN A 1 210 ? -19.422 21.203 -2.865 1 31.48 210 ASN A N 1
ATOM 1697 C CA . ASN A 1 210 ? -20.656 21.953 -2.727 1 31.48 210 ASN A CA 1
ATOM 1698 C C . ASN A 1 210 ? -20.656 23.188 -3.635 1 31.48 210 ASN A C 1
ATOM 1700 O O . ASN A 1 210 ? -21.531 24.047 -3.512 1 31.48 210 ASN A O 1
ATOM 1704 N N . GLY A 1 211 ? -19.672 23.547 -4.59 1 28.8 211 GLY A N 1
ATOM 1705 C CA . GLY A 1 211 ? -20.375 24.594 -5.312 1 28.8 211 GLY A CA 1
ATOM 1706 C C . GLY A 1 211 ? -21.5 24.062 -6.176 1 28.8 211 GLY A C 1
ATOM 1707 O O . GLY A 1 211 ? -21.516 22.875 -6.535 1 28.8 211 GLY A O 1
ATOM 1708 N N . MET B 1 1 ? 12.586 4.09 -30.094 1 28.81 1 MET B N 1
ATOM 1709 C CA . MET B 1 1 ? 12.406 4.734 -28.797 1 28.81 1 MET B CA 1
ATOM 1710 C C . MET B 1 1 ? 11.367 3.994 -27.969 1 28.81 1 MET B C 1
ATOM 1712 O O . MET B 1 1 ? 11.32 4.152 -26.734 1 28.81 1 MET B O 1
ATOM 1716 N N . THR B 1 2 ? 10.297 3.545 -28.562 1 39.53 2 THR B N 1
ATOM 1717 C CA . THR B 1 2 ? 9.109 2.832 -28.109 1 39.53 2 THR B CA 1
ATOM 1718 C C . THR B 1 2 ? 9.461 1.418 -27.656 1 39.53 2 THR B C 1
ATOM 1720 O O . THR B 1 2 ? 8.836 0.874 -26.75 1 39.53 2 THR B O 1
ATOM 1723 N N . HIS B 1 3 ? 10.445 0.859 -28.359 1 39.06 3 HIS B N 1
ATOM 1724 C CA . HIS B 1 3 ? 10.883 -0.523 -28.203 1 39.06 3 HIS B CA 1
ATOM 1725 C C . HIS B 1 3 ? 11.695 -0.707 -26.922 1 39.06 3 HIS B C 1
ATOM 1727 O O . HIS B 1 3 ? 11.812 -1.822 -26.422 1 39.06 3 HIS B O 1
ATOM 1733 N N . ARG B 1 4 ? 12.492 0.349 -26.562 1 41.88 4 ARG B N 1
ATOM 1734 C CA . ARG B 1 4 ? 13.414 0.323 -25.438 1 41.88 4 ARG B CA 1
ATOM 1735 C C . ARG B 1 4 ? 12.664 0.271 -24.109 1 41.88 4 ARG B C 1
ATOM 1737 O O . ARG B 1 4 ? 13.055 -0.463 -23.203 1 41.88 4 ARG B O 1
ATOM 1744 N N . LYS B 1 5 ? 11.68 1.22 -24 1 50.88 5 LYS B N 1
ATOM 1745 C CA . LYS B 1 5 ? 10.805 1.223 -22.828 1 50.88 5 LYS B CA 1
ATOM 1746 C C . LYS B 1 5 ? 10.125 -0.133 -22.656 1 50.88 5 LYS B C 1
ATOM 1748 O O . LYS B 1 5 ? 9.898 -0.574 -21.516 1 50.88 5 LYS B O 1
ATOM 1753 N N . SER B 1 6 ? 10.039 -0.726 -23.844 1 51.78 6 SER B N 1
ATOM 1754 C CA . SER B 1 6 ? 9.391 -2.033 -23.953 1 51.78 6 SER B CA 1
ATOM 1755 C C . SER B 1 6 ? 10.297 -3.135 -23.406 1 51.78 6 SER B C 1
ATOM 1757 O O . SER B 1 6 ? 9.844 -4.004 -22.656 1 51.78 6 SER B O 1
ATOM 1759 N N . ALA B 1 7 ? 11.578 -2.908 -23.734 1 53.03 7 ALA B N 1
ATOM 1760 C CA . ALA B 1 7 ? 12.523 -3.939 -23.328 1 53.03 7 ALA B CA 1
ATOM 1761 C C . ALA B 1 7 ? 12.734 -3.912 -21.812 1 53.03 7 ALA B C 1
ATOM 1763 O O . ALA B 1 7 ? 12.844 -4.961 -21.172 1 53.03 7 ALA B O 1
ATOM 1764 N N . LEU B 1 8 ? 12.812 -2.641 -21.219 1 57.47 8 LEU B N 1
ATOM 1765 C CA . LEU B 1 8 ? 12.969 -2.439 -19.781 1 57.47 8 LEU B CA 1
ATOM 1766 C C . LEU B 1 8 ? 11.828 -3.104 -19.016 1 57.47 8 LEU B C 1
ATOM 1768 O O . LEU B 1 8 ? 12.07 -3.811 -18.031 1 57.47 8 LEU B O 1
ATOM 1772 N N . VAL B 1 9 ? 10.672 -2.775 -19.5 1 63.84 9 VAL B N 1
ATOM 1773 C CA . VAL B 1 9 ? 9.477 -3.332 -18.875 1 63.84 9 VAL B CA 1
ATOM 1774 C C . VAL B 1 9 ? 9.5 -4.855 -18.969 1 63.84 9 VAL B C 1
ATOM 1776 O O . VAL B 1 9 ? 9.141 -5.555 -18.031 1 63.84 9 VAL B O 1
ATOM 1779 N N . HIS B 1 10 ? 10.273 -5.23 -19.859 1 81.88 10 HIS B N 1
ATOM 1780 C CA . HIS B 1 10 ? 10.32 -6.668 -20.078 1 81.88 10 HIS B CA 1
ATOM 1781 C C . HIS B 1 10 ? 11.281 -7.344 -19.094 1 81.88 10 HIS B C 1
ATOM 1783 O O . HIS B 1 10 ? 10.945 -8.359 -18.484 1 81.88 10 HIS B O 1
ATOM 1789 N N . VAL B 1 11 ? 12.406 -6.703 -18.797 1 91.5 11 VAL B N 1
ATOM 1790 C CA . VAL B 1 11 ? 13.406 -7.32 -17.938 1 91.5 11 VAL B CA 1
ATOM 1791 C C . VAL B 1 11 ? 12.906 -7.324 -16.5 1 91.5 11 VAL B C 1
ATOM 1793 O O . VAL B 1 11 ? 13.023 -8.336 -15.797 1 91.5 11 VAL B O 1
ATOM 1796 N N . ALA B 1 12 ? 12.344 -6.211 -16.078 1 92.19 12 ALA B N 1
ATOM 1797 C CA . ALA B 1 12 ? 11.82 -6.121 -14.711 1 92.19 12 ALA B CA 1
ATOM 1798 C C . ALA B 1 12 ? 10.742 -7.168 -14.469 1 92.19 12 ALA B C 1
ATOM 1800 O O . ALA B 1 12 ? 10.742 -7.84 -13.43 1 92.19 12 ALA B O 1
ATOM 1801 N N . ASN B 1 13 ? 9.922 -7.27 -15.422 1 89.56 13 ASN B N 1
ATOM 1802 C CA . ASN B 1 13 ? 8.828 -8.234 -15.297 1 89.56 13 ASN B CA 1
ATOM 1803 C C . ASN B 1 13 ? 9.352 -9.664 -15.227 1 89.56 13 ASN B C 1
ATOM 1805 O O . ASN B 1 13 ? 8.891 -10.453 -14.398 1 89.56 13 ASN B O 1
ATOM 1809 N N . ARG B 1 14 ? 10.25 -9.969 -16.047 1 91.5 14 ARG B N 1
ATOM 1810 C CA . ARG B 1 14 ? 10.82 -11.312 -16.062 1 91.5 14 ARG B CA 1
ATOM 1811 C C . ARG B 1 14 ? 11.562 -11.609 -14.766 1 91.5 14 ARG B C 1
ATOM 1813 O O . ARG B 1 14 ? 11.414 -12.695 -14.195 1 91.5 14 ARG B O 1
ATOM 1820 N N . LEU B 1 15 ? 12.344 -10.703 -14.352 1 93.88 15 LEU B N 1
ATOM 1821 C CA . LEU B 1 15 ? 13.078 -10.867 -13.102 1 93.88 15 LEU B CA 1
ATOM 1822 C C . LEU B 1 15 ? 12.117 -11.016 -11.93 1 93.88 15 LEU B C 1
ATOM 1824 O O . LEU B 1 15 ? 12.336 -11.867 -11.055 1 93.88 15 LEU B O 1
ATOM 1828 N N . ALA B 1 16 ? 11.086 -10.227 -11.953 1 91.62 16 ALA B N 1
ATOM 1829 C CA . ALA B 1 16 ? 10.07 -10.344 -10.914 1 91.62 16 ALA B CA 1
ATOM 1830 C C . ALA B 1 16 ? 9.461 -11.742 -10.898 1 91.62 16 ALA B C 1
ATOM 1832 O O . ALA B 1 16 ? 9.266 -12.336 -9.828 1 91.62 16 ALA B O 1
ATOM 1833 N N . MET B 1 17 ? 9.195 -12.227 -12.047 1 87.94 17 MET B N 1
ATOM 1834 C CA . MET B 1 17 ? 8.633 -13.57 -12.164 1 87.94 17 MET B CA 1
ATOM 1835 C C . MET B 1 17 ? 9.609 -14.617 -11.633 1 87.94 17 MET B C 1
ATOM 1837 O O . MET B 1 17 ? 9.211 -15.516 -10.891 1 87.94 17 MET B O 1
ATOM 1841 N N . ASP B 1 18 ? 10.852 -14.477 -11.969 1 90.94 18 ASP B N 1
ATOM 1842 C CA . ASP B 1 18 ? 11.875 -15.414 -11.508 1 90.94 18 ASP B CA 1
ATOM 1843 C C . ASP B 1 18 ? 12.023 -15.375 -9.992 1 90.94 18 ASP B C 1
ATOM 1845 O O . ASP B 1 18 ? 12.242 -16.406 -9.352 1 90.94 18 ASP B O 1
ATOM 1849 N N . ILE B 1 19 ? 11.859 -14.25 -9.43 1 91.19 19 ILE B N 1
ATOM 1850 C CA . ILE B 1 19 ? 11.922 -14.102 -7.984 1 91.19 19 ILE B CA 1
ATOM 1851 C C . ILE B 1 19 ? 10.703 -14.758 -7.344 1 91.19 19 ILE B C 1
ATOM 1853 O O . ILE B 1 19 ? 10.844 -15.555 -6.41 1 91.19 19 ILE B O 1
ATOM 1857 N N . ASN B 1 20 ? 9.562 -14.531 -7.898 1 87.75 20 ASN B N 1
ATOM 1858 C CA . ASN B 1 20 ? 8.312 -15 -7.316 1 87.75 20 ASN B CA 1
ATOM 1859 C C . ASN B 1 20 ? 8.172 -16.516 -7.434 1 87.75 20 ASN B C 1
ATOM 1861 O O . ASN B 1 20 ? 7.547 -17.156 -6.582 1 87.75 20 ASN B O 1
ATOM 1865 N N . THR B 1 21 ? 8.789 -17.125 -8.445 1 85.88 21 THR B N 1
ATOM 1866 C CA . THR B 1 21 ? 8.68 -18.562 -8.664 1 85.88 21 THR B CA 1
ATOM 1867 C C . THR B 1 21 ? 9.82 -19.297 -7.969 1 85.88 21 THR B C 1
ATOM 1869 O O . THR B 1 21 ? 9.852 -20.531 -7.957 1 85.88 21 THR B O 1
ATOM 1872 N N . GLY B 1 22 ? 10.812 -18.531 -7.461 1 86.94 22 GLY B N 1
ATOM 1873 C CA . GLY B 1 22 ? 11.859 -19.141 -6.66 1 86.94 22 GLY B CA 1
ATOM 1874 C C . GLY B 1 22 ? 13.125 -19.438 -7.449 1 86.94 22 GLY B C 1
ATOM 1875 O O . GLY B 1 22 ? 14.039 -20.094 -6.949 1 86.94 22 GLY B O 1
ATOM 1876 N N . GLU B 1 23 ? 13.102 -19.062 -8.719 1 88.31 23 GLU B N 1
ATOM 1877 C CA . GLU B 1 23 ? 14.359 -19.172 -9.461 1 88.31 23 GLU B CA 1
ATOM 1878 C C . GLU B 1 23 ? 15.484 -18.406 -8.766 1 88.31 23 GLU B C 1
ATOM 1880 O O . GLU B 1 23 ? 16.641 -18.844 -8.781 1 88.31 23 GLU B O 1
ATOM 1885 N N . PHE B 1 24 ? 15.164 -17.297 -8.25 1 92 24 PHE B N 1
ATOM 1886 C CA . PHE B 1 24 ? 16.047 -16.594 -7.32 1 92 24 PHE B CA 1
ATOM 1887 C C . PHE B 1 24 ? 15.5 -16.688 -5.898 1 92 24 PHE B C 1
ATOM 1889 O O . PHE B 1 24 ? 14.391 -16.219 -5.617 1 92 24 PHE B O 1
ATOM 1896 N N . GLN B 1 25 ? 16.25 -17.266 -5.055 1 88.69 25 GLN B N 1
ATOM 1897 C CA . GLN B 1 25 ? 15.805 -17.531 -3.693 1 88.69 25 GLN B CA 1
ATOM 1898 C C . GLN B 1 25 ? 15.75 -16.25 -2.875 1 88.69 25 GLN B C 1
ATOM 1900 O O . GLN B 1 25 ? 16.547 -15.328 -3.084 1 88.69 25 GLN B O 1
ATOM 1905 N N . PRO B 1 26 ? 14.805 -16.219 -1.946 1 87.56 26 PRO B N 1
ATOM 1906 C CA . PRO B 1 26 ? 14.797 -15.078 -1.035 1 87.56 26 PRO B CA 1
ATOM 1907 C C . PRO B 1 26 ? 16.156 -14.844 -0.373 1 87.56 26 PRO B C 1
ATOM 1909 O O . PRO B 1 26 ? 16.797 -15.789 0.093 1 87.56 26 PRO B O 1
ATOM 1912 N N . GLY B 1 27 ? 16.609 -13.617 -0.419 1 91.56 27 GLY B N 1
ATOM 1913 C CA . GLY B 1 27 ? 17.859 -13.258 0.224 1 91.56 27 GLY B CA 1
ATOM 1914 C C . GLY B 1 27 ? 19.062 -13.391 -0.692 1 91.56 27 GLY B C 1
ATOM 1915 O O . GLY B 1 27 ? 20.141 -12.875 -0.392 1 91.56 27 GLY B O 1
ATOM 1916 N N . SER B 1 28 ? 18.906 -14.047 -1.798 1 93.81 28 SER B N 1
ATOM 1917 C CA . SER B 1 28 ? 20.031 -14.273 -2.695 1 93.81 28 SER B CA 1
ATOM 1918 C C . SER B 1 28 ? 20.469 -12.984 -3.389 1 93.81 28 SER B C 1
ATOM 1920 O O . SER B 1 28 ? 19.625 -12.125 -3.68 1 93.81 28 SER B O 1
ATOM 1922 N N . TRP B 1 29 ? 21.672 -12.875 -3.635 1 96 29 TRP B N 1
ATOM 1923 C CA . TRP B 1 29 ? 22.219 -11.703 -4.32 1 96 29 TRP B CA 1
ATOM 1924 C C . TRP B 1 29 ? 21.969 -11.797 -5.824 1 96 29 TRP B C 1
ATOM 1926 O O . TRP B 1 29 ? 22.031 -12.883 -6.402 1 96 29 TRP B O 1
ATOM 1936 N N . LEU B 1 30 ? 21.719 -10.672 -6.422 1 97.25 30 LEU B N 1
ATOM 1937 C CA . LEU B 1 30 ? 21.453 -10.555 -7.852 1 97.25 30 LEU B CA 1
ATOM 1938 C C . LEU B 1 30 ? 22.609 -9.859 -8.57 1 97.25 30 LEU B C 1
ATOM 1940 O O . LEU B 1 30 ? 22.703 -8.633 -8.539 1 97.25 30 LEU B O 1
ATOM 1944 N N . LYS B 1 31 ? 23.469 -10.594 -9.25 1 96.31 31 LYS B N 1
ATOM 1945 C CA . LYS B 1 31 ? 24.625 -10.055 -9.953 1 96.31 31 LYS B CA 1
ATOM 1946 C C . LYS B 1 31 ? 24.234 -9.508 -11.32 1 96.31 31 LYS B C 1
ATOM 1948 O O . LYS B 1 31 ? 23.719 -10.25 -12.164 1 96.31 31 LYS B O 1
ATOM 1953 N N . GLN B 1 32 ? 24.484 -8.328 -11.508 1 95.56 32 GLN B N 1
ATOM 1954 C CA . GLN B 1 32 ? 24.031 -7.629 -12.711 1 95.56 32 GLN B CA 1
ATOM 1955 C C . GLN B 1 32 ? 24.594 -8.297 -13.969 1 95.56 32 GLN B C 1
ATOM 1957 O O . GLN B 1 32 ? 23.875 -8.422 -14.969 1 95.56 32 GLN B O 1
ATOM 1962 N N . VAL B 1 33 ? 25.844 -8.75 -13.93 1 95.25 33 VAL B N 1
ATOM 1963 C CA . VAL B 1 33 ? 26.484 -9.375 -15.078 1 95.25 33 VAL B CA 1
ATOM 1964 C C . VAL B 1 33 ? 25.75 -10.656 -15.453 1 95.25 33 VAL B C 1
ATOM 1966 O O . VAL B 1 33 ? 25.453 -10.891 -16.625 1 95.25 33 VAL B O 1
ATOM 1969 N N . GLU B 1 34 ? 25.453 -11.461 -14.492 1 96 34 GLU B N 1
ATOM 1970 C CA . GLU B 1 34 ? 24.75 -12.719 -14.719 1 96 34 GLU B CA 1
ATOM 1971 C C . GLU B 1 34 ? 23.344 -12.469 -15.25 1 96 34 GLU B C 1
ATOM 1973 O O . GLU B 1 34 ? 22.859 -13.195 -16.125 1 96 34 GLU B O 1
ATOM 1978 N N . LEU B 1 35 ? 22.641 -11.477 -14.695 1 96.56 35 LEU B N 1
ATOM 1979 C CA . LEU B 1 35 ? 21.281 -11.148 -15.133 1 96.56 35 LEU B CA 1
ATOM 1980 C C . LEU B 1 35 ? 21.281 -10.664 -16.578 1 96.56 35 LEU B C 1
ATOM 1982 O O . LEU B 1 35 ? 20.375 -11.008 -17.344 1 96.56 35 LEU B O 1
ATOM 1986 N N . ALA B 1 36 ? 22.266 -9.883 -16.891 1 95.94 36 ALA B N 1
ATOM 1987 C CA . ALA B 1 36 ? 22.375 -9.398 -18.266 1 95.94 36 ALA B CA 1
ATOM 1988 C C . ALA B 1 36 ? 22.516 -10.562 -19.25 1 95.94 36 ALA B C 1
ATOM 1990 O O . ALA B 1 36 ? 21.891 -10.555 -20.312 1 95.94 36 ALA B O 1
ATOM 1991 N N . GLU B 1 37 ? 23.312 -11.531 -18.922 1 95.81 37 GLU B N 1
ATOM 1992 C CA . GLU B 1 37 ? 23.484 -12.719 -19.75 1 95.81 37 GLU B CA 1
ATOM 1993 C C . GLU B 1 37 ? 22.188 -13.531 -19.812 1 95.81 37 GLU B C 1
ATOM 1995 O O . GLU B 1 37 ? 21.766 -13.938 -20.906 1 95.81 37 GLU B O 1
ATOM 2000 N N . ARG B 1 38 ? 21.547 -13.68 -18.703 1 94.38 38 ARG B N 1
ATOM 2001 C CA . ARG B 1 38 ? 20.344 -14.492 -18.609 1 94.38 38 ARG B CA 1
ATOM 2002 C C . ARG B 1 38 ? 19.219 -13.906 -19.453 1 94.38 38 ARG B C 1
ATOM 2004 O O . ARG B 1 38 ? 18.484 -14.648 -20.109 1 94.38 38 ARG B O 1
ATOM 2011 N N . TYR B 1 39 ? 19.125 -12.617 -19.344 1 95.06 39 TYR B N 1
ATOM 2012 C CA . TYR B 1 39 ? 17.969 -11.984 -19.984 1 95.06 39 TYR B CA 1
ATOM 2013 C C . TYR B 1 39 ? 18.359 -11.375 -21.312 1 95.06 39 TYR B C 1
ATOM 2015 O O . TYR B 1 39 ? 17.562 -10.68 -21.953 1 95.06 39 TYR B O 1
ATOM 2023 N N . GLN B 1 40 ? 19.625 -11.547 -21.688 1 94.75 40 GLN B N 1
ATOM 2024 C CA . GLN B 1 40 ? 20.125 -11.086 -22.969 1 94.75 40 GLN B CA 1
ATOM 2025 C C . GLN B 1 40 ? 19.875 -9.594 -23.156 1 94.75 40 GLN B C 1
ATOM 2027 O O . GLN B 1 40 ? 19.297 -9.172 -24.156 1 94.75 40 GLN B O 1
ATOM 2032 N N . CYS B 1 41 ? 20.375 -8.844 -22.203 1 95 41 CYS B N 1
ATOM 2033 C CA . CYS B 1 41 ? 20.234 -7.391 -22.219 1 95 41 CYS B CA 1
ATOM 2034 C C . CYS B 1 41 ? 21.484 -6.715 -21.656 1 95 41 CYS B C 1
ATOM 2036 O O . CYS B 1 41 ? 22.484 -7.387 -21.375 1 95 41 CYS B O 1
ATOM 2038 N N . THR B 1 42 ? 21.453 -5.422 -21.656 1 92.88 42 THR B N 1
ATOM 2039 C CA . THR B 1 42 ? 22.625 -4.676 -21.203 1 92.88 42 THR B CA 1
ATOM 2040 C C . THR B 1 42 ? 22.609 -4.488 -19.688 1 92.88 42 THR B C 1
ATOM 2042 O O . THR B 1 42 ? 21.547 -4.625 -19.062 1 92.88 42 THR B O 1
ATOM 2045 N N . ARG B 1 43 ? 23.75 -4.262 -19.172 1 92.56 43 ARG B N 1
ATOM 2046 C CA . ARG B 1 43 ? 23.859 -4.016 -17.734 1 92.56 43 ARG B CA 1
ATOM 2047 C C . ARG B 1 43 ? 23.031 -2.803 -17.312 1 92.56 43 ARG B C 1
ATOM 2049 O O . ARG B 1 43 ? 22.484 -2.766 -16.219 1 92.56 43 ARG B O 1
ATOM 2056 N N . SER B 1 44 ? 23.016 -1.883 -18.125 1 90.5 44 SER B N 1
ATOM 2057 C CA . SER B 1 44 ? 22.234 -0.694 -17.844 1 90.5 44 SER B CA 1
ATOM 2058 C C . SER B 1 44 ? 20.75 -1.03 -17.75 1 90.5 44 SER B C 1
ATOM 2060 O O . SER B 1 44 ? 20.031 -0.506 -16.875 1 90.5 44 SER B O 1
ATOM 2062 N N . GLU B 1 45 ? 20.203 -1.832 -18.594 1 92.12 45 GLU B N 1
ATOM 2063 C CA . GLU B 1 45 ? 18.812 -2.281 -18.562 1 92.12 45 GLU B CA 1
ATOM 2064 C C . GLU B 1 45 ? 18.531 -3.09 -17.297 1 92.12 45 GLU B C 1
ATOM 2066 O O . GLU B 1 45 ? 17.469 -2.941 -16.688 1 92.12 45 GLU B O 1
ATOM 2071 N N . VAL B 1 46 ? 19.484 -3.877 -16.938 1 94.81 46 VAL B N 1
ATOM 2072 C CA . VAL B 1 46 ? 19.359 -4.668 -15.711 1 94.81 46 VAL B CA 1
ATOM 2073 C C . VAL B 1 46 ? 19.281 -3.738 -14.5 1 94.81 46 VAL B C 1
ATOM 2075 O O . VAL B 1 46 ? 18.438 -3.914 -13.625 1 94.81 46 VAL B O 1
ATOM 2078 N N . ARG B 1 47 ? 20.109 -2.789 -14.461 1 90.88 47 ARG B N 1
ATOM 2079 C CA . ARG B 1 47 ? 20.141 -1.853 -13.344 1 90.88 47 ARG B CA 1
ATOM 2080 C C . ARG B 1 47 ? 18.812 -1.11 -13.219 1 90.88 47 ARG B C 1
ATOM 2082 O O . ARG B 1 47 ? 18.281 -0.954 -12.117 1 90.88 47 ARG B O 1
ATOM 2089 N N . ARG B 1 48 ? 18.297 -0.732 -14.297 1 89.06 48 ARG B N 1
ATOM 2090 C CA . ARG B 1 48 ? 17 -0.05 -14.289 1 89.06 48 ARG B CA 1
ATOM 2091 C C . ARG B 1 48 ? 15.898 -0.967 -13.766 1 89.06 48 ARG B C 1
ATOM 2093 O O . ARG B 1 48 ? 15.039 -0.534 -13 1 89.06 48 ARG B O 1
ATOM 2100 N N . ALA B 1 49 ? 15.969 -2.123 -14.258 1 93.19 49 ALA B N 1
ATOM 2101 C CA . ALA B 1 49 ? 15 -3.115 -13.797 1 93.19 49 ALA B CA 1
ATOM 2102 C C . ALA B 1 49 ? 15.125 -3.336 -12.289 1 93.19 49 ALA B C 1
ATOM 2104 O O . ALA B 1 49 ? 14.109 -3.396 -11.586 1 93.19 49 ALA B O 1
ATOM 2105 N N . LEU B 1 50 ? 16.344 -3.438 -11.891 1 93.88 50 LEU B N 1
ATOM 2106 C CA . LEU B 1 50 ? 16.594 -3.639 -10.469 1 93.88 50 LEU B CA 1
ATOM 2107 C C . LEU B 1 50 ? 16.125 -2.436 -9.664 1 93.88 50 LEU B C 1
ATOM 2109 O O . LEU B 1 50 ? 15.5 -2.596 -8.602 1 93.88 50 LEU B O 1
ATOM 2113 N N . ASP B 1 51 ? 16.359 -1.305 -10.156 1 86.75 51 ASP B N 1
ATOM 2114 C CA . ASP B 1 51 ? 15.906 -0.089 -9.484 1 86.75 51 ASP B CA 1
ATOM 2115 C C . ASP B 1 51 ? 14.383 -0.052 -9.383 1 86.75 51 ASP B C 1
ATOM 2117 O O . ASP B 1 51 ? 13.828 0.354 -8.359 1 86.75 51 ASP B O 1
ATOM 2121 N N . GLN B 1 52 ? 13.734 -0.43 -10.414 1 87.38 52 GLN B N 1
ATOM 2122 C CA . GLN B 1 52 ? 12.281 -0.505 -10.406 1 87.38 52 GLN B CA 1
ATOM 2123 C C . GLN B 1 52 ? 11.789 -1.5 -9.359 1 87.38 52 GLN B C 1
ATOM 2125 O O . GLN B 1 52 ? 10.836 -1.223 -8.625 1 87.38 52 GLN B O 1
ATOM 2130 N N . LEU B 1 53 ? 12.445 -2.598 -9.258 1 91.75 53 LEU B N 1
ATOM 2131 C CA . LEU B 1 53 ? 12.023 -3.646 -8.336 1 91.75 53 LEU B CA 1
ATOM 2132 C C . LEU B 1 53 ? 12.336 -3.26 -6.891 1 91.75 53 LEU B C 1
ATOM 2134 O O . LEU B 1 53 ? 11.742 -3.799 -5.957 1 91.75 53 LEU B O 1
ATOM 2138 N N . VAL B 1 54 ? 13.297 -2.344 -6.688 1 88.62 54 VAL B N 1
ATOM 2139 C CA . VAL B 1 54 ? 13.531 -1.776 -5.367 1 88.62 54 VAL B CA 1
ATOM 2140 C C . VAL B 1 54 ? 12.344 -0.925 -4.941 1 88.62 54 VAL B C 1
ATOM 2142 O O . VAL B 1 54 ? 11.875 -1.022 -3.805 1 88.62 54 VAL B O 1
ATOM 2145 N N . ILE B 1 55 ? 11.828 -0.172 -5.855 1 81.19 55 ILE B N 1
ATOM 2146 C CA . ILE B 1 55 ? 10.664 0.66 -5.598 1 81.19 55 ILE B CA 1
ATOM 2147 C C . ILE B 1 55 ? 9.469 -0.223 -5.234 1 81.19 55 ILE B C 1
ATOM 2149 O O . ILE B 1 55 ? 8.695 0.107 -4.332 1 81.19 55 ILE B O 1
ATOM 2153 N N . GLU B 1 56 ? 9.422 -1.331 -5.898 1 84.44 56 GLU B N 1
ATOM 2154 C CA . GLU B 1 56 ? 8.32 -2.262 -5.68 1 84.44 56 GLU B CA 1
ATOM 2155 C C . GLU B 1 56 ? 8.562 -3.129 -4.449 1 84.44 56 GLU B C 1
ATOM 2157 O O . GLU B 1 56 ? 7.711 -3.932 -4.066 1 84.44 56 GLU B O 1
ATOM 2162 N N . ARG B 1 57 ? 9.773 -3.035 -3.846 1 86.12 57 ARG B N 1
ATOM 2163 C CA . ARG B 1 57 ? 10.164 -3.709 -2.611 1 86.12 57 ARG B CA 1
ATOM 2164 C C . ARG B 1 57 ? 10.305 -5.211 -2.828 1 86.12 57 ARG B C 1
ATOM 2166 O O . ARG B 1 57 ? 9.984 -6.004 -1.939 1 86.12 57 ARG B O 1
ATOM 2173 N N . LEU B 1 58 ? 10.625 -5.621 -4.004 1 90.81 58 LEU B N 1
ATOM 2174 C CA . LEU B 1 58 ? 10.953 -7.008 -4.324 1 90.81 58 LEU B CA 1
ATOM 2175 C C . LEU B 1 58 ? 12.445 -7.262 -4.184 1 90.81 58 LEU B C 1
ATOM 2177 O O . LEU B 1 58 ? 12.875 -8.406 -3.988 1 90.81 58 LEU B O 1
ATOM 2181 N N . VAL B 1 59 ? 13.172 -6.203 -4.414 1 93.69 59 VAL B N 1
ATOM 2182 C CA . VAL B 1 59 ? 14.625 -6.219 -4.371 1 93.69 59 VAL B CA 1
ATOM 2183 C C . VAL B 1 59 ? 15.125 -5.133 -3.422 1 93.69 59 VAL B C 1
ATOM 2185 O O . VAL B 1 59 ? 14.477 -4.094 -3.256 1 93.69 59 VAL B O 1
ATOM 2188 N N . GLN B 1 60 ? 16.203 -5.395 -2.779 1 91.56 60 GLN B N 1
ATOM 2189 C CA . GLN B 1 60 ? 16.844 -4.402 -1.919 1 91.56 60 GLN B CA 1
ATOM 2190 C C . GLN B 1 60 ? 18.219 -4.016 -2.449 1 91.56 60 GLN B C 1
ATOM 2192 O O . GLN B 1 60 ? 19 -4.875 -2.869 1 91.56 60 GLN B O 1
ATOM 2197 N N . HIS B 1 61 ? 18.438 -2.762 -2.48 1 91.12 61 HIS B N 1
ATOM 2198 C CA . HIS B 1 61 ? 19.766 -2.262 -2.854 1 91.12 61 HIS B CA 1
ATOM 2199 C C . HIS B 1 61 ? 20.609 -1.974 -1.621 1 91.12 61 HIS B C 1
ATOM 2201 O O . HIS B 1 61 ? 20.156 -1.294 -0.696 1 91.12 61 HIS B O 1
ATOM 2207 N N . VAL B 1 62 ? 21.734 -2.496 -1.549 1 88.69 62 VAL B N 1
ATOM 2208 C CA . VAL B 1 62 ? 22.719 -2.199 -0.507 1 88.69 62 VAL B CA 1
ATOM 2209 C C . VAL B 1 62 ? 23.891 -1.421 -1.105 1 88.69 62 VAL B C 1
ATOM 2211 O O . VAL B 1 62 ? 24.625 -1.945 -1.943 1 88.69 62 VAL B O 1
ATOM 2214 N N . PRO B 1 63 ? 24.031 -0.239 -0.639 1 84.25 63 PRO B N 1
ATOM 2215 C CA . PRO B 1 63 ? 25.125 0.571 -1.185 1 84.25 63 PRO B CA 1
ATOM 2216 C C . PRO B 1 63 ? 26.469 -0.141 -1.124 1 84.25 63 PRO B C 1
ATOM 2218 O O . PRO B 1 63 ? 26.797 -0.762 -0.11 1 84.25 63 PRO B O 1
ATOM 2221 N N . ASN B 1 64 ? 27.172 -0.01 -2.199 1 85.88 64 ASN B N 1
ATOM 2222 C CA . ASN B 1 64 ? 28.531 -0.526 -2.348 1 85.88 64 ASN B CA 1
ATOM 2223 C C . ASN B 1 64 ? 28.562 -2.051 -2.287 1 85.88 64 ASN B C 1
ATOM 2225 O O . ASN B 1 64 ? 29.625 -2.65 -2.135 1 85.88 64 ASN B O 1
ATOM 2229 N N . ARG B 1 65 ? 27.5 -2.75 -2.248 1 90.12 65 ARG B N 1
ATOM 2230 C CA . ARG B 1 65 ? 27.453 -4.211 -2.248 1 90.12 65 ARG B CA 1
ATOM 2231 C C . ARG B 1 65 ? 26.656 -4.73 -3.434 1 90.12 65 ARG B C 1
ATOM 2233 O O . ARG B 1 65 ? 27.125 -5.598 -4.176 1 90.12 65 ARG B O 1
ATOM 2240 N N . GLY B 1 66 ? 25.438 -4.141 -3.637 1 94.44 66 GLY B N 1
ATOM 2241 C CA . GLY B 1 66 ? 24.641 -4.582 -4.777 1 94.44 66 GLY B CA 1
ATOM 2242 C C . GLY B 1 66 ? 23.172 -4.754 -4.453 1 94.44 66 GLY B C 1
ATOM 2243 O O . GLY B 1 66 ? 22.609 -3.963 -3.697 1 94.44 66 GLY B O 1
ATOM 2244 N N . TYR B 1 67 ? 22.547 -5.715 -5.203 1 96 67 TYR B N 1
ATOM 2245 C CA . TYR B 1 67 ? 21.109 -5.973 -5.078 1 96 67 TYR B CA 1
ATOM 2246 C C . TYR B 1 67 ? 20.859 -7.395 -4.594 1 96 67 TYR B C 1
ATOM 2248 O O . TYR B 1 67 ? 21.562 -8.328 -4.977 1 96 67 TYR B O 1
ATOM 2256 N N . HIS B 1 68 ? 19.938 -7.562 -3.76 1 95.75 68 HIS B N 1
ATOM 2257 C CA . HIS B 1 68 ? 19.531 -8.914 -3.383 1 95.75 68 HIS B CA 1
ATOM 2258 C C . HIS B 1 68 ? 18 -9.008 -3.273 1 95.75 68 HIS B C 1
ATOM 2260 O O . HIS B 1 68 ? 17.328 -7.988 -3.139 1 95.75 68 HIS B O 1
ATOM 2266 N N . VAL B 1 69 ? 17.469 -10.227 -3.369 1 94.88 69 VAL B N 1
ATOM 2267 C CA . VAL B 1 69 ? 16.031 -10.461 -3.287 1 94.88 69 VAL B CA 1
ATOM 2268 C C . VAL B 1 69 ? 15.539 -10.141 -1.879 1 94.88 69 VAL B C 1
ATOM 2270 O O . VAL B 1 69 ? 16.141 -10.57 -0.891 1 94.88 69 VAL B O 1
ATOM 2273 N N . TYR B 1 70 ? 14.43 -9.375 -1.812 1 90.94 70 TYR B N 1
ATOM 2274 C CA . TYR B 1 70 ? 13.797 -9.062 -0.536 1 90.94 70 TYR B CA 1
ATOM 2275 C C . TYR B 1 70 ? 13.25 -10.32 0.126 1 90.94 70 TYR B C 1
ATOM 2277 O O . TYR B 1 70 ? 12.703 -11.195 -0.548 1 90.94 70 TYR B O 1
ATOM 2285 N N . THR B 1 71 ? 13.422 -10.461 1.455 1 88 71 THR B N 1
ATOM 2286 C CA . THR B 1 71 ? 12.898 -11.578 2.236 1 88 71 THR B CA 1
ATOM 2287 C C . THR B 1 71 ? 12.164 -11.07 3.473 1 88 71 THR B C 1
ATOM 2289 O O . THR B 1 71 ? 12.789 -10.656 4.449 1 88 71 THR B O 1
ATOM 2292 N N . PRO B 1 72 ? 10.852 -11.18 3.385 1 87.88 72 PRO B N 1
ATOM 2293 C CA . PRO B 1 72 ? 10.117 -10.797 4.594 1 87.88 72 PRO B CA 1
ATOM 2294 C C . PRO B 1 72 ? 10.25 -11.828 5.711 1 87.88 72 PRO B C 1
ATOM 2296 O O . PRO B 1 72 ? 10.328 -13.023 5.445 1 87.88 72 PRO B O 1
ATOM 2299 N N . ASN B 1 73 ? 10.352 -11.398 6.902 1 89.19 73 ASN B N 1
ATOM 2300 C CA . ASN B 1 73 ? 10.273 -12.344 8.016 1 89.19 73 ASN B CA 1
ATOM 2301 C C . ASN B 1 73 ? 8.836 -12.781 8.273 1 89.19 73 ASN B C 1
ATOM 2303 O O . ASN B 1 73 ? 7.91 -12.344 7.586 1 89.19 73 ASN B O 1
ATOM 2307 N N . GLU B 1 74 ? 8.664 -13.688 9.203 1 88.88 74 GLU B N 1
ATOM 2308 C CA . GLU B 1 74 ? 7.355 -14.289 9.453 1 88.88 74 GLU B CA 1
ATOM 2309 C C . GLU B 1 74 ? 6.32 -13.227 9.828 1 88.88 74 GLU B C 1
ATOM 2311 O O . GLU B 1 74 ? 5.188 -13.266 9.344 1 88.88 74 GLU B O 1
ATOM 2316 N N . GLN B 1 75 ? 6.742 -12.312 10.672 1 92.81 75 GLN B N 1
ATOM 2317 C CA . GLN B 1 75 ? 5.82 -11.266 11.094 1 92.81 75 GLN B CA 1
ATOM 2318 C C . GLN B 1 75 ? 5.43 -10.367 9.922 1 92.81 75 GLN B C 1
ATOM 2320 O O . GLN B 1 75 ? 4.262 -10 9.781 1 92.81 75 GLN B O 1
ATOM 2325 N N . GLN B 1 76 ? 6.324 -10.008 9.125 1 91.62 76 GLN B N 1
ATOM 2326 C CA . GLN B 1 76 ? 6.059 -9.195 7.949 1 91.62 76 GLN B CA 1
ATOM 2327 C C . GLN B 1 76 ? 5.129 -9.914 6.977 1 91.62 76 GLN B C 1
ATOM 2329 O O . GLN B 1 76 ? 4.219 -9.305 6.41 1 91.62 76 GLN B O 1
ATOM 2334 N N . ARG B 1 77 ? 5.348 -11.195 6.832 1 91.06 77 ARG B N 1
ATOM 2335 C CA . ARG B 1 77 ? 4.48 -11.992 5.973 1 91.06 77 ARG B CA 1
ATOM 2336 C C . ARG B 1 77 ? 3.039 -11.969 6.469 1 91.06 77 ARG B C 1
ATOM 2338 O O . ARG B 1 77 ? 2.109 -11.766 5.684 1 91.06 77 ARG B O 1
ATOM 2345 N N . ARG B 1 78 ? 2.902 -12.141 7.742 1 92.69 78 ARG B N 1
ATOM 2346 C CA . ARG B 1 78 ? 1.574 -12.133 8.344 1 92.69 78 ARG B CA 1
ATOM 2347 C C . ARG B 1 78 ? 0.919 -10.766 8.203 1 92.69 78 ARG B C 1
ATOM 2349 O O . ARG B 1 78 ? -0.269 -10.664 7.887 1 92.69 78 ARG B O 1
ATOM 2356 N N . ASN B 1 79 ? 1.72 -9.758 8.438 1 95.06 79 ASN B N 1
ATOM 2357 C CA . ASN B 1 79 ? 1.209 -8.398 8.32 1 95.06 79 ASN B CA 1
ATOM 2358 C C . ASN B 1 79 ? 0.731 -8.094 6.906 1 95.06 79 ASN B C 1
ATOM 2360 O O . ASN B 1 79 ? -0.365 -7.57 6.715 1 95.06 79 ASN B O 1
ATOM 2364 N N . ILE B 1 80 ? 1.499 -8.438 5.957 1 94.69 80 ILE B N 1
ATOM 2365 C CA . ILE B 1 80 ? 1.187 -8.172 4.559 1 94.69 80 ILE B CA 1
ATOM 2366 C C . ILE B 1 80 ? -0.046 -8.969 4.141 1 94.69 80 ILE B C 1
ATOM 2368 O O . ILE B 1 80 ? -0.931 -8.453 3.459 1 94.69 80 ILE B O 1
ATOM 2372 N N . SER B 1 81 ? -0.105 -10.203 4.59 1 94.62 81 SER B N 1
ATOM 2373 C CA . SER B 1 81 ? -1.265 -11.039 4.289 1 94.62 81 SER B CA 1
ATOM 2374 C C . SER B 1 81 ? -2.541 -10.438 4.871 1 94.62 81 SER B C 1
ATOM 2376 O O . SER B 1 81 ? -3.588 -10.445 4.219 1 94.62 81 SER B O 1
ATOM 2378 N N . SER B 1 82 ? -2.395 -9.938 6.039 1 96.06 82 SER B N 1
ATOM 2379 C CA . SER B 1 82 ? -3.543 -9.305 6.68 1 96.06 82 SER B CA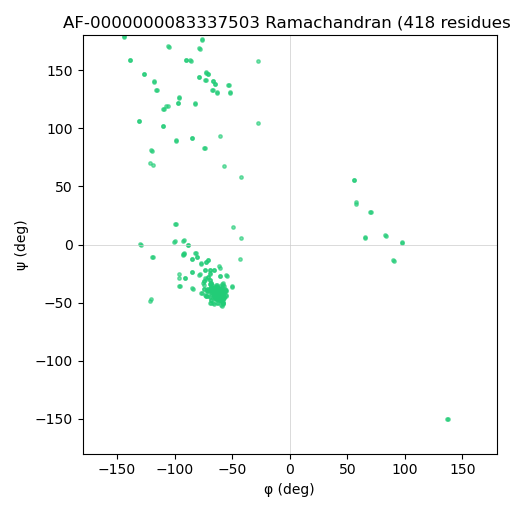 1
ATOM 2380 C C . SER B 1 82 ? -4.012 -8.086 5.891 1 96.06 82 SER B C 1
ATOM 2382 O O . SER B 1 82 ? -5.211 -7.871 5.723 1 96.06 82 SER B O 1
ATOM 2384 N N . ILE B 1 83 ? -3.109 -7.281 5.426 1 97.5 83 ILE B N 1
ATOM 2385 C CA . ILE B 1 83 ? -3.434 -6.105 4.625 1 97.5 83 ILE B CA 1
ATOM 2386 C C . ILE B 1 83 ? -4.148 -6.531 3.344 1 97.5 83 ILE B C 1
ATOM 2388 O O . ILE B 1 83 ? -5.188 -5.977 2.992 1 97.5 83 ILE B O 1
ATOM 2392 N N . ARG B 1 84 ? -3.611 -7.516 2.699 1 97 84 ARG B N 1
ATOM 2393 C CA . ARG B 1 84 ? -4.227 -8.031 1.48 1 97 84 ARG B CA 1
ATOM 2394 C C . ARG B 1 84 ? -5.645 -8.531 1.751 1 97 84 ARG B C 1
ATOM 2396 O O . ARG B 1 84 ? -6.566 -8.242 0.986 1 97 84 ARG B O 1
ATOM 2403 N N . ALA B 1 85 ? -5.773 -9.312 2.826 1 96.81 85 ALA B N 1
ATOM 2404 C CA . ALA B 1 85 ? -7.09 -9.836 3.166 1 96.81 85 ALA B CA 1
ATOM 2405 C C . ALA B 1 85 ? -8.102 -8.711 3.346 1 96.81 85 ALA B C 1
ATOM 2407 O O . ALA B 1 85 ? -9.242 -8.812 2.883 1 96.81 85 ALA B O 1
ATOM 2408 N N . ILE B 1 86 ? -7.684 -7.652 3.963 1 97.25 86 ILE B N 1
ATOM 2409 C CA . ILE B 1 86 ? -8.555 -6.512 4.207 1 97.25 86 ILE B CA 1
ATOM 2410 C C . ILE B 1 86 ? -8.938 -5.859 2.877 1 97.25 86 ILE B C 1
ATOM 2412 O O . ILE B 1 86 ? -10.117 -5.66 2.59 1 97.25 86 ILE B O 1
ATOM 2416 N N . LEU B 1 87 ? -8.008 -5.559 2.049 1 97.94 87 LEU B N 1
ATOM 2417 C CA . LEU B 1 87 ? -8.242 -4.844 0.798 1 97.94 87 LEU B CA 1
ATOM 2418 C C . LEU B 1 87 ? -9.031 -5.707 -0.181 1 97.94 87 LEU B C 1
ATOM 2420 O O . LEU B 1 87 ? -9.992 -5.234 -0.792 1 97.94 87 LEU B O 1
ATOM 2424 N N . GLU B 1 88 ? -8.641 -6.934 -0.37 1 97.44 88 GLU B N 1
ATOM 2425 C CA . GLU B 1 88 ? -9.281 -7.801 -1.356 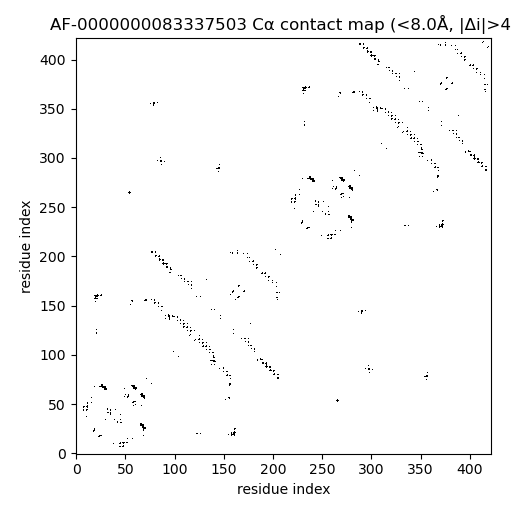1 97.44 88 GLU B CA 1
ATOM 2426 C C . GLU B 1 88 ? -10.703 -8.156 -0.936 1 97.44 88 GLU B C 1
ATOM 2428 O O . GLU B 1 88 ? -11.609 -8.211 -1.771 1 97.44 88 GLU B O 1
ATOM 2433 N N . SER B 1 89 ? -10.891 -8.438 0.351 1 97.38 89 SER B N 1
ATOM 2434 C CA . SER B 1 89 ? -12.25 -8.719 0.811 1 97.38 89 SER B CA 1
ATOM 2435 C C . SER B 1 89 ? -13.148 -7.5 0.646 1 97.38 89 SER B C 1
ATOM 2437 O O . SER B 1 89 ? -14.336 -7.637 0.338 1 97.38 89 SER B O 1
ATOM 2439 N N . ALA B 1 90 ? -12.633 -6.324 0.853 1 96 90 ALA B N 1
ATOM 2440 C CA . ALA B 1 90 ? -13.398 -5.094 0.696 1 96 90 ALA B CA 1
ATOM 2441 C C . ALA B 1 90 ? -13.797 -4.875 -0.762 1 96 90 ALA B C 1
ATOM 2443 O O . ALA B 1 90 ? -14.719 -4.109 -1.053 1 96 90 ALA B O 1
ATOM 2444 N N . SER B 1 91 ? -13.117 -5.469 -1.692 1 96.62 91 SER B N 1
ATOM 2445 C CA . SER B 1 91 ? -13.375 -5.309 -3.119 1 96.62 91 SER B CA 1
ATOM 2446 C C . SER B 1 91 ? -14.531 -6.191 -3.57 1 96.62 91 SER B C 1
ATOM 2448 O O . SER B 1 91 ? -15.031 -6.051 -4.691 1 96.62 91 SER B O 1
ATOM 2450 N N . ALA B 1 92 ? -15 -7.109 -2.734 1 97.75 92 ALA B N 1
ATOM 2451 C CA . ALA B 1 92 ? -15.969 -8.141 -3.107 1 97.75 92 ALA B CA 1
ATOM 2452 C C . ALA B 1 92 ? -17.25 -7.516 -3.635 1 97.75 92 ALA B C 1
ATOM 2454 O O . ALA B 1 92 ? -17.766 -7.926 -4.676 1 97.75 92 ALA B O 1
ATOM 2455 N N . ALA B 1 93 ? -17.766 -6.52 -2.918 1 96.25 93 ALA B N 1
ATOM 2456 C CA . ALA B 1 93 ? -19.016 -5.891 -3.334 1 96.25 93 ALA B CA 1
ATOM 2457 C C . ALA B 1 93 ? -18.875 -5.258 -4.719 1 96.25 93 ALA B C 1
ATOM 2459 O O . ALA B 1 93 ? -19.766 -5.402 -5.562 1 96.25 93 ALA B O 1
ATOM 2460 N N . ASP B 1 94 ? -17.781 -4.559 -4.895 1 96 94 ASP B N 1
ATOM 2461 C CA . ASP B 1 94 ? -17.5 -3.912 -6.176 1 96 94 ASP B CA 1
ATOM 2462 C C . ASP B 1 94 ? -17.391 -4.941 -7.297 1 96 94 ASP B C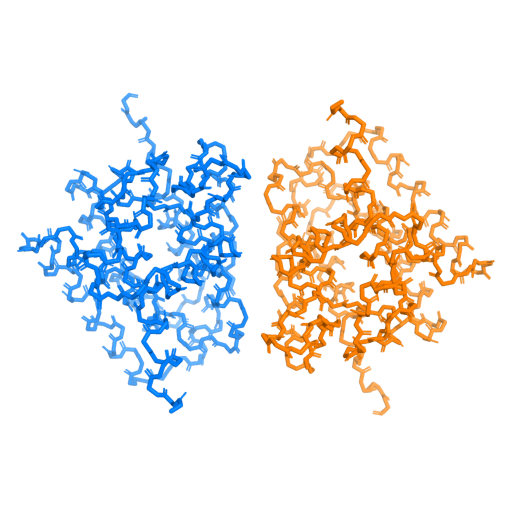 1
ATOM 2464 O O . ASP B 1 94 ? -17.922 -4.738 -8.391 1 96 94 ASP B O 1
ATOM 2468 N N . ILE B 1 95 ? -16.719 -6.02 -7.066 1 97.5 95 ILE B N 1
ATOM 2469 C CA . ILE B 1 95 ? -16.547 -7.094 -8.031 1 97.5 95 ILE B CA 1
ATOM 2470 C C . ILE B 1 95 ? -17.906 -7.648 -8.453 1 97.5 95 ILE B C 1
ATOM 2472 O O . ILE B 1 95 ? -18.219 -7.695 -9.648 1 97.5 95 ILE B O 1
ATOM 2476 N N . VAL B 1 96 ? -18.719 -8.016 -7.5 1 97.81 96 VAL B N 1
ATOM 2477 C CA . VAL B 1 96 ? -20.016 -8.648 -7.754 1 97.81 96 VAL B CA 1
ATOM 2478 C C . VAL B 1 96 ? -20.938 -7.672 -8.484 1 97.81 96 VAL B C 1
ATOM 2480 O O . VAL B 1 96 ? -21.672 -8.062 -9.383 1 97.81 96 VAL B O 1
ATOM 2483 N N . GLU B 1 97 ? -20.859 -6.438 -8.156 1 96.56 97 GLU B N 1
ATOM 2484 C CA . GLU B 1 97 ? -21.75 -5.418 -8.719 1 96.56 97 GLU B CA 1
ATOM 2485 C C . GLU B 1 97 ? -21.375 -5.109 -10.172 1 96.56 97 GLU B C 1
ATOM 2487 O O . GLU B 1 97 ? -22.25 -4.832 -10.992 1 96.56 97 GLU B O 1
ATOM 2492 N N . HIS B 1 98 ? -20.109 -5.266 -10.539 1 96.88 98 HIS B N 1
ATOM 2493 C CA . HIS B 1 98 ? -19.703 -4.672 -11.805 1 96.88 98 HIS B CA 1
ATOM 2494 C C . HIS B 1 98 ? -19.203 -5.738 -12.773 1 96.88 98 HIS B C 1
ATOM 2496 O O . HIS B 1 98 ? -18.984 -5.457 -13.953 1 96.88 98 HIS B O 1
ATOM 2502 N N . ILE B 1 99 ? -19 -6.914 -12.352 1 97.75 99 ILE B N 1
ATOM 2503 C CA . ILE B 1 99 ? -18.422 -7.926 -13.234 1 97.75 99 ILE B CA 1
ATOM 2504 C C . ILE B 1 99 ? -19.375 -8.188 -14.406 1 97.75 99 ILE B C 1
ATOM 2506 O O . ILE B 1 99 ? -20.578 -8.367 -14.211 1 97.75 99 ILE B O 1
ATOM 2510 N N . GLN B 1 100 ? -18.844 -8.164 -15.555 1 97.81 100 GLN B N 1
ATOM 2511 C CA . GLN B 1 100 ? -19.594 -8.438 -16.781 1 97.81 100 GLN B CA 1
ATOM 2512 C C . GLN B 1 100 ? -19.547 -9.922 -17.125 1 97.81 100 GLN B C 1
ATOM 2514 O O . GLN B 1 100 ? -18.641 -10.641 -16.703 1 97.81 100 GLN B O 1
ATOM 2519 N N . PRO B 1 101 ? -20.5 -10.32 -17.906 1 97.38 101 PRO B N 1
ATOM 2520 C CA . PRO B 1 101 ? -20.578 -11.742 -18.266 1 97.38 101 PRO B CA 1
ATOM 2521 C C . PRO B 1 101 ? -19.281 -12.25 -18.906 1 97.38 101 PRO B C 1
ATOM 2523 O O . PRO B 1 101 ? -18.797 -13.336 -18.547 1 97.38 101 PRO B O 1
ATOM 2526 N N . GLN B 1 102 ? -18.703 -11.461 -19.703 1 97.94 102 GLN B N 1
ATOM 2527 C CA . GLN B 1 102 ? -17.484 -11.883 -20.359 1 97.94 102 GLN B CA 1
ATOM 2528 C C . GLN B 1 102 ? -16.328 -12.008 -19.359 1 97.94 102 GLN B C 1
ATOM 2530 O O . GLN B 1 102 ? -15.492 -12.898 -19.484 1 97.94 102 GLN B O 1
ATOM 2535 N N . GLN B 1 103 ? -16.328 -11.133 -18.406 1 98 103 GLN B N 1
ATOM 2536 C CA . GLN B 1 103 ? -15.297 -11.18 -17.359 1 98 103 GLN B CA 1
ATOM 2537 C C . GLN B 1 103 ? -15.484 -12.398 -16.469 1 98 103 GLN B C 1
ATOM 2539 O O . GLN B 1 103 ? -14.5 -13 -16.031 1 98 103 GLN B O 1
ATOM 2544 N N . LEU B 1 104 ? -16.703 -12.688 -16.203 1 98.19 104 LEU B N 1
ATOM 2545 C CA . LEU B 1 104 ? -16.984 -13.875 -15.406 1 98.19 104 LEU B CA 1
ATOM 2546 C C . LEU B 1 104 ? -16.547 -15.141 -16.141 1 98.19 104 LEU B C 1
ATOM 2548 O O . LEU B 1 104 ? -16 -16.062 -15.516 1 98.19 104 LEU B O 1
ATOM 2552 N N . ASP B 1 105 ? -16.781 -15.164 -17.422 1 98.25 105 ASP B N 1
ATOM 2553 C CA . ASP B 1 105 ? -16.328 -16.297 -18.234 1 98.25 105 ASP B CA 1
ATOM 2554 C C . ASP B 1 105 ? -14.812 -16.422 -18.188 1 98.25 105 ASP B C 1
ATOM 2556 O O . ASP B 1 105 ? -14.289 -17.531 -18.031 1 98.25 105 ASP B O 1
ATOM 2560 N N . THR B 1 106 ? -14.148 -15.32 -18.375 1 98.44 106 THR B N 1
ATOM 2561 C CA . THR B 1 106 ? -12.695 -15.305 -18.297 1 98.44 106 THR B CA 1
ATOM 2562 C C . THR B 1 106 ? -12.219 -15.805 -16.922 1 98.44 106 THR B C 1
ATOM 2564 O O . THR B 1 106 ? -11.258 -16.578 -16.844 1 98.44 106 THR B O 1
ATOM 2567 N N . LEU B 1 107 ? -12.883 -15.43 -15.891 1 98.62 107 LEU B N 1
ATOM 2568 C CA . LEU B 1 107 ? -12.531 -15.836 -14.539 1 98.62 107 LEU B CA 1
ATOM 2569 C C . LEU B 1 107 ? -12.68 -17.344 -14.367 1 98.62 107 LEU B C 1
ATOM 2571 O O . LEU B 1 107 ? -11.797 -18 -13.805 1 98.62 107 LEU B O 1
ATOM 2575 N N . ARG B 1 108 ? -13.773 -17.859 -14.875 1 98.31 108 ARG B N 1
ATOM 2576 C CA . ARG B 1 108 ? -13.992 -19.297 -14.836 1 98.31 108 ARG B CA 1
ATOM 2577 C C . ARG B 1 108 ? -12.883 -20.047 -15.578 1 98.31 108 ARG B C 1
ATOM 2579 O O . ARG B 1 108 ? -12.375 -21.062 -15.086 1 98.31 108 ARG B O 1
ATOM 2586 N N . GLN B 1 109 ? -12.539 -19.547 -16.688 1 98.5 109 GLN B N 1
ATOM 2587 C CA . GLN B 1 109 ? -11.477 -20.141 -17.484 1 98.5 109 GLN B CA 1
ATOM 2588 C C . GLN B 1 109 ? -10.141 -20.125 -16.734 1 98.5 109 GLN B C 1
ATOM 2590 O O . GLN B 1 109 ? -9.367 -21.078 -16.797 1 98.5 109 GLN B O 1
ATOM 2595 N N . CYS B 1 110 ? -9.883 -19.062 -16.062 1 98.5 110 CYS B N 1
ATOM 2596 C CA . CYS B 1 110 ? -8.664 -18.969 -15.273 1 98.5 110 CYS B CA 1
ATOM 2597 C C . CYS B 1 110 ? -8.656 -20 -14.148 1 98.5 110 CYS B C 1
ATOM 2599 O O . CYS B 1 110 ? -7.625 -20.609 -13.867 1 98.5 110 CYS B O 1
ATOM 2601 N N . ALA B 1 111 ? -9.852 -20.172 -13.484 1 98.25 111 ALA B N 1
ATOM 2602 C CA . ALA B 1 111 ? -9.961 -21.172 -12.438 1 98.25 111 ALA B CA 1
ATOM 2603 C C . ALA B 1 111 ? -9.68 -22.578 -12.984 1 98.25 111 ALA B C 1
ATOM 2605 O O . ALA B 1 111 ? -8.961 -23.359 -12.359 1 98.25 111 ALA B O 1
ATOM 2606 N N . GLU B 1 112 ? -10.211 -22.859 -14.148 1 98.25 112 GLU B N 1
ATOM 2607 C CA . GLU B 1 112 ? -10.023 -24.156 -14.789 1 98.25 112 GLU B CA 1
ATOM 2608 C C . GLU B 1 112 ? -8.562 -24.375 -15.172 1 98.25 112 GLU B C 1
ATOM 2610 O O . GLU B 1 112 ? -8.023 -25.469 -15.008 1 98.25 112 GLU B O 1
ATOM 2615 N N . LEU B 1 113 ? -7.977 -23.359 -15.688 1 97.5 113 LEU B N 1
ATOM 2616 C CA . LEU B 1 113 ? -6.574 -23.438 -16.094 1 97.5 113 LEU B CA 1
ATOM 2617 C C . LEU B 1 113 ? -5.68 -23.703 -14.883 1 97.5 113 LEU B C 1
ATOM 2619 O O . LEU B 1 113 ? -4.754 -24.516 -14.953 1 97.5 113 LEU B O 1
ATOM 2623 N N . PHE B 1 114 ? -5.957 -23.016 -13.789 1 96.56 114 PHE B N 1
ATOM 2624 C CA . PHE B 1 114 ? -5.191 -23.234 -12.57 1 96.56 114 PHE B CA 1
ATOM 2625 C C . PHE B 1 114 ? -5.367 -24.672 -12.07 1 96.56 114 PHE B C 1
ATOM 2627 O O . PHE B 1 114 ? -4.395 -25.328 -11.727 1 96.56 114 PHE B O 1
ATOM 2634 N N . GLU B 1 115 ? -6.582 -25.125 -12.055 1 96.12 115 GLU B N 1
ATOM 2635 C CA . GLU B 1 115 ? -6.84 -26.5 -11.656 1 96.12 115 GLU B CA 1
ATOM 2636 C C . GLU B 1 115 ? -6.031 -27.484 -12.508 1 96.12 115 GLU B C 1
ATOM 2638 O O . GLU B 1 115 ? -5.426 -28.406 -11.977 1 96.12 115 GLU B O 1
ATOM 2643 N N . HIS B 1 116 ? -6.008 -27.234 -13.789 1 96.31 116 HIS B N 1
ATOM 2644 C CA . HIS B 1 116 ? -5.262 -28.094 -14.703 1 96.31 116 HIS B CA 1
ATOM 2645 C C . HIS B 1 116 ? -3.781 -28.125 -14.336 1 96.31 116 HIS B C 1
ATOM 2647 O O . HIS B 1 116 ? -3.193 -29.203 -14.227 1 96.31 116 HIS B O 1
ATOM 2653 N N . TYR B 1 117 ? -3.242 -27.016 -14.047 1 93.06 117 TYR B N 1
ATOM 2654 C CA . TYR B 1 117 ? -1.805 -26.922 -13.812 1 93.06 117 TYR B CA 1
ATOM 2655 C C . TYR B 1 117 ? -1.455 -27.422 -12.406 1 93.06 117 TYR B C 1
ATOM 2657 O O . TYR B 1 117 ? -0.313 -27.797 -12.141 1 93.06 117 TYR B O 1
ATOM 2665 N N . THR B 1 118 ? -2.406 -27.328 -11.492 1 89.75 118 THR B N 1
ATOM 2666 C CA . THR B 1 118 ? -2.162 -27.891 -10.172 1 89.75 118 THR B CA 1
ATOM 2667 C C . THR B 1 118 ? -1.911 -29.391 -10.273 1 89.75 118 THR B C 1
ATOM 2669 O O . THR B 1 118 ? -1.198 -29.969 -9.445 1 89.75 118 THR B O 1
ATOM 2672 N N . GLN B 1 119 ? -2.465 -30.062 -11.328 1 87.88 119 GLN B N 1
ATOM 2673 C CA . GLN B 1 119 ? -2.363 -31.5 -11.5 1 87.88 119 GLN B CA 1
ATOM 2674 C C . GLN B 1 119 ? -1.208 -31.859 -12.43 1 87.88 119 GLN B C 1
ATOM 2676 O O . GLN B 1 119 ? -0.508 -32.844 -12.203 1 87.88 119 GLN B O 1
ATOM 2681 N N . TYR B 1 120 ? -0.974 -31.016 -13.453 1 88.25 120 TYR B N 1
ATOM 2682 C CA . TYR B 1 120 ? -0.102 -31.484 -14.523 1 88.25 120 TYR B CA 1
ATOM 2683 C C . TYR B 1 120 ? 0.992 -30.453 -14.812 1 88.25 120 TYR B C 1
ATOM 2685 O O . TYR B 1 120 ? 1.834 -30.672 -15.688 1 88.25 120 TYR B O 1
ATOM 2693 N N . GLY B 1 121 ? 1.009 -29.406 -14.156 1 88.12 121 GLY B N 1
ATOM 2694 C CA . GLY B 1 121 ? 1.867 -28.312 -14.578 1 88.12 121 GLY B CA 1
ATOM 2695 C C . GLY B 1 121 ? 3.105 -28.156 -13.719 1 88.12 121 GLY B C 1
ATOM 2696 O O . GLY B 1 121 ? 3.234 -28.812 -12.68 1 88.12 121 GLY B O 1
ATOM 2697 N N . THR B 1 122 ? 3.957 -27.328 -14.211 1 86.5 122 THR B N 1
ATOM 2698 C CA . THR B 1 122 ? 5.145 -26.922 -13.469 1 86.5 122 THR B CA 1
ATOM 2699 C C . THR B 1 122 ? 4.801 -25.875 -12.414 1 86.5 122 THR B C 1
ATOM 2701 O O . THR B 1 122 ? 3.699 -25.312 -12.422 1 86.5 122 THR B O 1
ATOM 2704 N N . LEU B 1 123 ? 5.688 -25.625 -11.578 1 83.69 123 LEU B N 1
ATOM 2705 C CA . LEU B 1 123 ? 5.504 -24.594 -10.57 1 83.69 123 LEU B CA 1
ATOM 2706 C C . LEU B 1 123 ? 5.262 -23.234 -11.227 1 83.69 123 LEU B C 1
ATOM 2708 O O . LEU B 1 123 ? 4.438 -22.453 -10.75 1 83.69 123 LEU B O 1
ATOM 2712 N N . LEU B 1 124 ? 5.996 -22.953 -12.312 1 84.5 124 LEU B N 1
ATOM 2713 C CA . LEU B 1 124 ? 5.828 -21.703 -13.031 1 84.5 124 LEU B CA 1
ATOM 2714 C C . LEU B 1 124 ? 4.418 -21.578 -13.594 1 84.5 124 LEU B C 1
ATOM 2716 O O . LEU B 1 124 ? 3.791 -20.516 -13.492 1 84.5 124 LEU B O 1
ATOM 2720 N N . GLN B 1 125 ? 3.998 -22.641 -14.141 1 89.69 125 GLN B N 1
ATOM 2721 C CA . GLN B 1 125 ? 2.656 -22.656 -14.711 1 89.69 125 GLN B CA 1
ATOM 2722 C C . GLN B 1 125 ? 1.596 -22.469 -13.633 1 89.69 125 GLN B C 1
ATOM 2724 O O . GLN B 1 125 ? 0.601 -21.766 -13.836 1 89.69 125 GLN B O 1
ATOM 2729 N N . GLN B 1 126 ? 1.8 -23.141 -12.5 1 89.44 126 GLN B N 1
ATOM 2730 C CA . GLN B 1 126 ? 0.896 -22.969 -11.367 1 89.44 126 GLN B CA 1
ATOM 2731 C C . GLN B 1 126 ? 0.879 -21.531 -10.883 1 89.44 126 GLN B C 1
ATOM 2733 O O . GLN B 1 126 ? -0.189 -20.938 -10.688 1 89.44 126 GLN B O 1
ATOM 2738 N N . TYR B 1 127 ? 1.98 -20.953 -10.781 1 87.81 127 TYR B N 1
ATOM 2739 C CA . TYR B 1 127 ? 2.102 -19.562 -10.328 1 87.81 127 TYR B CA 1
ATOM 2740 C C . TYR B 1 127 ? 1.404 -18.609 -11.289 1 87.81 127 TYR B C 1
ATOM 2742 O O . TYR B 1 127 ? 0.598 -17.781 -10.875 1 87.81 127 TYR B O 1
ATOM 2750 N N . GLU B 1 128 ? 1.685 -18.719 -12.57 1 90.38 128 GLU B N 1
ATOM 2751 C CA . GLU B 1 128 ? 1.133 -17.812 -13.578 1 90.38 128 GLU B CA 1
ATOM 2752 C C . GLU B 1 128 ? -0.386 -17.938 -13.656 1 90.38 128 GLU B C 1
ATOM 2754 O O . GLU B 1 128 ? -1.089 -16.938 -13.797 1 90.38 128 GLU B O 1
ATOM 2759 N N . SER B 1 129 ? -0.794 -19.156 -13.617 1 94.25 129 SER B N 1
ATOM 2760 C CA . SER B 1 129 ? -2.238 -19.359 -13.695 1 94.25 129 SER B CA 1
ATOM 2761 C C . SER B 1 129 ? -2.938 -18.828 -12.445 1 94.25 129 SER B C 1
ATOM 2763 O O . SER B 1 129 ? -4.031 -18.266 -12.531 1 94.25 129 SER B O 1
ATOM 2765 N N . ASN B 1 130 ? -2.346 -19.016 -11.258 1 93.12 130 ASN B N 1
ATOM 2766 C CA . ASN B 1 130 ? -2.887 -18.453 -10.031 1 93.12 130 ASN B CA 1
ATOM 2767 C C . ASN B 1 130 ? -2.965 -16.922 -10.109 1 93.12 130 ASN B C 1
ATOM 2769 O O . ASN B 1 130 ? -3.982 -16.328 -9.742 1 93.12 130 ASN B O 1
ATOM 2773 N N . LEU B 1 131 ? -1.941 -16.344 -10.594 1 93.06 131 LEU B N 1
ATOM 2774 C CA . LEU B 1 131 ? -1.898 -14.906 -10.766 1 93.06 131 LEU B CA 1
ATOM 2775 C C . LEU B 1 131 ? -2.975 -14.438 -11.75 1 93.06 131 LEU B C 1
ATOM 2777 O O . LEU B 1 131 ? -3.637 -13.43 -11.516 1 93.06 131 LEU B O 1
ATOM 2781 N N . SER B 1 132 ? -3.094 -15.133 -12.789 1 96.06 132 SER B N 1
ATOM 2782 C CA . SER B 1 132 ? -4.094 -14.789 -13.797 1 96.06 132 SER B CA 1
ATOM 2783 C C . SER B 1 132 ? -5.5 -14.797 -13.203 1 96.06 132 SER B C 1
ATOM 2785 O O . SER B 1 132 ? -6.32 -13.938 -13.531 1 96.06 132 SER B O 1
ATOM 2787 N N . PHE B 1 133 ? -5.766 -15.797 -12.367 1 98.06 133 PHE B N 1
ATOM 2788 C CA . PHE B 1 133 ? -7.074 -15.867 -11.719 1 98.06 133 PHE B CA 1
ATOM 2789 C C . PHE B 1 133 ? -7.324 -14.625 -10.875 1 98.06 133 PHE B C 1
ATOM 2791 O O . PHE B 1 133 ? -8.367 -13.984 -11 1 98.06 133 PHE B O 1
ATOM 2798 N N . HIS B 1 134 ? -6.371 -14.25 -10.078 1 96.69 134 HIS B N 1
ATOM 2799 C CA . HIS B 1 134 ? -6.547 -13.117 -9.172 1 96.69 134 HIS B CA 1
ATOM 2800 C C . HIS B 1 134 ? -6.637 -11.805 -9.938 1 96.69 134 HIS B C 1
ATOM 2802 O O . HIS B 1 134 ? -7.375 -10.898 -9.539 1 96.69 134 HIS B O 1
ATOM 2808 N N . ARG B 1 135 ? -5.926 -11.695 -11.023 1 96.44 135 ARG B N 1
ATOM 2809 C CA . ARG B 1 135 ? -6.043 -10.516 -11.875 1 96.44 135 ARG B CA 1
ATOM 2810 C C . ARG B 1 135 ? -7.438 -10.414 -12.484 1 96.44 135 ARG B C 1
ATOM 2812 O O . ARG B 1 135 ? -8.047 -9.344 -12.477 1 96.44 135 ARG B O 1
ATOM 2819 N N . ALA B 1 136 ? -7.863 -11.547 -12.984 1 98 136 ALA B N 1
ATOM 2820 C CA . ALA B 1 136 ? -9.211 -11.578 -13.555 1 98 136 ALA B CA 1
ATOM 2821 C C . ALA B 1 136 ? -10.266 -11.266 -12.5 1 98 136 ALA B C 1
ATOM 2823 O O . ALA B 1 136 ? -11.25 -10.586 -12.781 1 98 136 ALA B O 1
ATOM 2824 N N . LEU B 1 137 ? -10.055 -11.773 -11.344 1 98.38 137 LEU B N 1
ATOM 2825 C CA . LEU B 1 137 ? -10.984 -11.602 -10.234 1 98.38 137 LEU B CA 1
ATOM 2826 C C . LEU B 1 137 ? -11.133 -10.125 -9.867 1 98.38 137 LEU B C 1
ATOM 2828 O O . LEU B 1 137 ? -12.242 -9.648 -9.625 1 98.38 137 LEU B O 1
ATOM 2832 N N . LEU B 1 138 ? -10.031 -9.391 -9.859 1 97.69 138 LEU B N 1
ATOM 2833 C CA . LEU B 1 138 ? -10.039 -8.016 -9.383 1 97.69 138 LEU B CA 1
ATOM 2834 C C . LEU B 1 138 ? -10.281 -7.039 -10.531 1 97.69 138 LEU B C 1
ATOM 2836 O O . LEU B 1 138 ? -10.539 -5.855 -10.305 1 97.69 138 LEU B O 1
ATOM 2840 N N . ALA B 1 139 ? -10.305 -7.5 -11.75 1 96.06 139 ALA B N 1
ATOM 2841 C CA . ALA B 1 139 ? -10.383 -6.68 -12.953 1 96.06 139 ALA B CA 1
ATOM 2842 C C . ALA B 1 139 ? -11.633 -5.805 -12.945 1 96.06 139 ALA B C 1
ATOM 2844 O O . ALA B 1 139 ? -11.594 -4.656 -13.398 1 96.06 139 ALA B O 1
ATOM 2845 N N . PRO B 1 140 ? -12.734 -6.277 -12.406 1 96 140 PRO B N 1
ATOM 2846 C CA . PRO B 1 140 ? -13.953 -5.469 -12.438 1 96 140 PRO B CA 1
ATOM 2847 C C . PRO B 1 140 ? -13.898 -4.289 -11.469 1 96 140 PRO B C 1
ATOM 2849 O O . PRO B 1 140 ? -14.758 -3.402 -11.523 1 96 140 PRO B O 1
ATOM 2852 N N . CYS B 1 141 ? -12.977 -4.32 -10.562 1 95.19 141 CYS B N 1
ATOM 2853 C CA . CYS B 1 141 ? -12.883 -3.256 -9.562 1 95.19 141 CYS B CA 1
ATOM 2854 C C . CYS B 1 141 ? -12.492 -1.935 -10.219 1 95.19 141 CYS B C 1
ATOM 2856 O O . CYS B 1 141 ? -11.633 -1.906 -11.102 1 95.19 141 CYS B O 1
ATOM 2858 N N . SER B 1 142 ? -13.07 -0.846 -9.781 1 91.75 142 SER B N 1
ATOM 2859 C CA . SER B 1 142 ? -12.859 0.463 -10.391 1 91.75 142 SER B CA 1
ATOM 2860 C C . SER B 1 142 ? -11.609 1.142 -9.836 1 91.75 142 SER B C 1
ATOM 2862 O O . SER B 1 142 ? -11.062 2.047 -10.469 1 91.75 142 SER B O 1
ATOM 2864 N N . ASN B 1 143 ? -11.203 0.78 -8.695 1 95.69 143 ASN B N 1
ATOM 2865 C CA . ASN B 1 143 ? -10.047 1.418 -8.078 1 95.69 143 ASN B CA 1
ATOM 2866 C C . ASN B 1 143 ? -8.742 0.784 -8.539 1 95.69 143 ASN B C 1
ATOM 2868 O O . ASN B 1 143 ? -8.203 -0.108 -7.875 1 95.69 143 ASN B O 1
ATOM 2872 N N . GLN B 1 144 ? -8.188 1.29 -9.531 1 94.44 144 GLN B N 1
ATOM 2873 C CA . GLN B 1 144 ? -6.996 0.726 -10.164 1 94.44 144 GLN B CA 1
ATOM 2874 C C . GLN B 1 144 ? -5.777 0.847 -9.25 1 94.44 144 GLN B C 1
ATOM 2876 O O . GLN B 1 144 ? -4.914 -0.029 -9.234 1 94.44 144 GLN B O 1
ATOM 2881 N N . ASP B 1 145 ? -5.727 1.89 -8.477 1 94.25 145 ASP B N 1
ATOM 2882 C CA . ASP B 1 145 ? -4.629 2.049 -7.523 1 94.25 145 ASP B CA 1
ATOM 2883 C C . ASP B 1 145 ? -4.652 0.944 -6.469 1 94.25 145 ASP B C 1
ATOM 2885 O O . ASP B 1 145 ? -3.6 0.46 -6.047 1 94.25 145 ASP B O 1
ATOM 2889 N N . MET B 1 146 ? -5.797 0.593 -6.051 1 96.75 146 MET B N 1
ATOM 2890 C CA . MET B 1 146 ? -5.941 -0.479 -5.07 1 96.75 146 MET B CA 1
ATOM 2891 C C . MET B 1 146 ? -5.492 -1.814 -5.656 1 96.75 146 MET B C 1
ATOM 2893 O O . MET B 1 146 ? -4.797 -2.584 -4.992 1 96.75 146 MET B O 1
ATOM 2897 N N . ILE B 1 147 ? -5.867 -2.055 -6.902 1 96 147 ILE B N 1
ATOM 2898 C CA . ILE B 1 147 ? -5.48 -3.287 -7.578 1 96 147 ILE B CA 1
ATOM 2899 C C . ILE B 1 147 ? -3.957 -3.365 -7.676 1 96 147 ILE B C 1
ATOM 2901 O O . ILE B 1 147 ? -3.361 -4.391 -7.34 1 96 147 ILE B O 1
ATOM 2905 N N . GLU B 1 148 ? -3.377 -2.303 -8.055 1 92.81 148 GLU B N 1
ATOM 2906 C CA . GLU B 1 148 ? -1.923 -2.258 -8.18 1 92.81 148 GLU B CA 1
ATOM 2907 C C . GLU B 1 148 ? -1.25 -2.498 -6.828 1 92.81 148 GLU B C 1
ATOM 2909 O O . GLU B 1 148 ? -0.266 -3.234 -6.742 1 92.81 148 GLU B O 1
ATOM 2914 N N . LEU B 1 149 ? -1.794 -1.913 -5.82 1 94.62 149 LEU B N 1
ATOM 2915 C CA . LEU B 1 149 ? -1.246 -2.078 -4.48 1 94.62 149 LEU B CA 1
ATOM 2916 C C . LEU B 1 149 ? -1.364 -3.527 -4.02 1 94.62 149 LEU B C 1
ATOM 2918 O O . LEU B 1 149 ? -0.422 -4.078 -3.445 1 94.62 149 LEU B O 1
ATOM 2922 N N . ILE B 1 150 ? -2.469 -4.121 -4.238 1 96.06 150 ILE B N 1
ATOM 2923 C CA . ILE B 1 150 ? -2.705 -5.508 -3.855 1 96.06 150 ILE B CA 1
ATOM 2924 C C . ILE B 1 150 ? -1.655 -6.406 -4.504 1 96.06 150 ILE B C 1
ATOM 2926 O O . ILE B 1 150 ? -1.067 -7.266 -3.838 1 96.06 150 ILE B O 1
ATOM 2930 N N . PHE B 1 151 ? -1.392 -6.23 -5.742 1 92.19 151 PHE B N 1
ATOM 2931 C CA . PHE B 1 151 ? -0.45 -7.098 -6.441 1 92.19 151 PHE B CA 1
ATOM 2932 C C . PHE B 1 151 ? 0.983 -6.781 -6.035 1 92.19 151 PHE B C 1
ATOM 2934 O O . PHE B 1 151 ? 1.832 -7.672 -5.98 1 92.19 151 PHE B O 1
ATOM 2941 N N . GLU B 1 152 ? 1.24 -5.535 -5.711 1 89.81 152 GLU B N 1
ATOM 2942 C CA . GLU B 1 152 ? 2.533 -5.203 -5.117 1 89.81 152 GLU B CA 1
ATOM 2943 C C . GLU B 1 152 ? 2.748 -5.953 -3.805 1 89.81 152 GLU B C 1
ATOM 2945 O O . GLU B 1 152 ? 3.816 -6.527 -3.578 1 89.81 152 GLU B O 1
ATOM 2950 N N . LEU B 1 153 ? 1.753 -5.938 -2.977 1 93.25 153 LEU B N 1
ATOM 2951 C CA . LEU B 1 153 ? 1.837 -6.613 -1.686 1 93.25 153 LEU B CA 1
ATOM 2952 C C . LEU B 1 153 ? 1.976 -8.117 -1.869 1 93.25 153 LEU B C 1
ATOM 2954 O O . LEU B 1 153 ? 2.721 -8.773 -1.135 1 93.25 153 LEU B O 1
ATOM 2958 N N . ARG B 1 154 ? 1.273 -8.641 -2.844 1 91.19 154 ARG B N 1
ATOM 2959 C CA . ARG B 1 154 ? 1.372 -10.062 -3.15 1 91.19 154 ARG B CA 1
ATOM 2960 C C . ARG B 1 154 ? 2.803 -10.445 -3.514 1 91.19 154 ARG B C 1
ATOM 2962 O O . ARG B 1 154 ? 3.305 -11.484 -3.07 1 91.19 154 ARG B O 1
ATOM 2969 N N . SER B 1 155 ? 3.387 -9.625 -4.25 1 88 155 SER B N 1
ATOM 2970 C CA . SER B 1 155 ? 4.734 -9.906 -4.73 1 88 155 SER B CA 1
ATOM 2971 C C . SER B 1 155 ? 5.75 -9.852 -3.594 1 88 155 SER B C 1
ATOM 2973 O O . SER B 1 155 ? 6.832 -10.438 -3.691 1 88 155 SER B O 1
ATOM 2975 N N . ARG B 1 156 ? 5.445 -9.18 -2.529 1 88.25 156 ARG B N 1
ATOM 2976 C CA . ARG B 1 156 ? 6.352 -9.047 -1.394 1 88.25 156 ARG B CA 1
ATOM 2977 C C . ARG B 1 156 ? 6.363 -10.32 -0.55 1 88.25 156 ARG B C 1
ATOM 2979 O O . ARG B 1 156 ? 7.242 -10.5 0.295 1 88.25 156 ARG B O 1
ATOM 2986 N N . VAL B 1 157 ? 5.379 -11.125 -0.767 1 86.81 157 VAL B N 1
ATOM 2987 C CA . VAL B 1 157 ? 5.32 -12.422 -0.114 1 86.81 157 VAL B CA 1
ATOM 2988 C C . VAL B 1 157 ? 5.297 -13.531 -1.167 1 86.81 157 VAL B C 1
ATOM 2990 O O . VAL B 1 157 ? 4.242 -14.094 -1.463 1 86.81 157 VAL B O 1
ATOM 2993 N N . PRO B 1 158 ? 6.453 -13.852 -1.658 1 82.56 158 PRO B N 1
ATOM 2994 C CA . PRO B 1 158 ? 6.5 -14.859 -2.715 1 82.56 158 PRO B CA 1
ATOM 2995 C C . PRO B 1 158 ? 6.262 -16.281 -2.188 1 82.56 158 PRO B C 1
ATOM 2997 O O . PRO B 1 158 ? 7.211 -17.031 -1.995 1 82.56 158 PRO B O 1
ATOM 3000 N N . SER B 1 159 ? 5.047 -16.547 -2.062 1 74.69 159 SER B N 1
ATOM 3001 C CA . SER B 1 159 ? 4.629 -17.781 -1.4 1 74.69 159 SER B CA 1
ATOM 3002 C C . SER B 1 159 ? 5.219 -19 -2.088 1 74.69 159 SER B C 1
ATOM 3004 O O . SER B 1 159 ? 5.633 -19.953 -1.422 1 74.69 159 SER B O 1
ATOM 3006 N N . ALA B 1 160 ? 5.234 -19.016 -3.381 1 67.81 160 ALA B N 1
ATOM 3007 C CA . ALA B 1 160 ? 5.805 -20.141 -4.113 1 67.81 160 ALA B CA 1
ATOM 3008 C C . ALA B 1 160 ? 7.289 -20.297 -3.803 1 67.81 160 ALA B C 1
ATOM 3010 O O . ALA B 1 160 ? 7.754 -21.406 -3.521 1 67.81 160 ALA B O 1
ATOM 3011 N N . ALA B 1 161 ? 7.93 -19.266 -3.775 1 71.75 161 ALA B N 1
ATOM 3012 C CA . ALA B 1 161 ? 9.359 -19.266 -3.484 1 71.75 161 ALA B CA 1
ATOM 3013 C C . ALA B 1 161 ? 9.625 -19.641 -2.029 1 71.75 161 ALA B C 1
ATOM 3015 O O . ALA B 1 161 ? 10.648 -20.25 -1.715 1 71.75 161 ALA B O 1
ATOM 3016 N N . LEU B 1 162 ? 8.648 -19.391 -1.261 1 72.19 162 LEU B N 1
ATOM 3017 C CA . LEU B 1 162 ? 8.805 -19.641 0.168 1 72.19 162 LEU B CA 1
ATOM 3018 C C . LEU B 1 162 ? 8.328 -21.031 0.536 1 72.19 162 LEU B C 1
ATOM 3020 O O . LEU B 1 162 ? 8.32 -21.406 1.712 1 72.19 162 LEU B O 1
ATOM 3024 N N . GLY B 1 163 ? 7.934 -21.766 -0.511 1 71.5 163 GLY B N 1
ATOM 3025 C CA . GLY B 1 163 ? 7.602 -23.172 -0.303 1 71.5 163 GLY B CA 1
ATOM 3026 C C . GLY B 1 163 ? 6.184 -23.375 0.191 1 71.5 163 GLY B C 1
ATOM 3027 O O . GLY B 1 163 ? 5.844 -24.469 0.669 1 71.5 163 GLY B O 1
ATOM 3028 N N . GLN B 1 164 ? 5.453 -22.375 0.223 1 66.94 164 GLN B N 1
ATOM 3029 C CA . GLN B 1 164 ? 4.102 -22.484 0.758 1 66.94 164 GLN B CA 1
ATOM 3030 C C . GLN B 1 164 ? 3.199 -23.281 -0.186 1 66.94 164 GLN B C 1
ATOM 3032 O O . GLN B 1 164 ? 2.096 -23.672 0.19 1 66.94 164 GLN B O 1
ATOM 3037 N N . TRP B 1 165 ? 3.758 -23.422 -1.32 1 65.88 165 TRP B N 1
ATOM 3038 C CA . TRP B 1 165 ? 2.99 -24.188 -2.291 1 65.88 165 TRP B CA 1
ATOM 3039 C C . TRP B 1 165 ? 3.492 -25.625 -2.363 1 65.88 165 TRP B C 1
ATOM 3041 O O . TRP B 1 165 ? 3.096 -26.391 -3.252 1 65.88 165 TRP B O 1
ATOM 3051 N N . ASN B 1 166 ? 4.164 -25.938 -1.408 1 65.25 166 ASN B N 1
ATOM 3052 C CA . ASN B 1 166 ? 4.871 -27.203 -1.54 1 65.25 166 ASN B CA 1
ATOM 3053 C C . ASN B 1 166 ? 3.98 -28.375 -1.149 1 65.25 166 ASN B C 1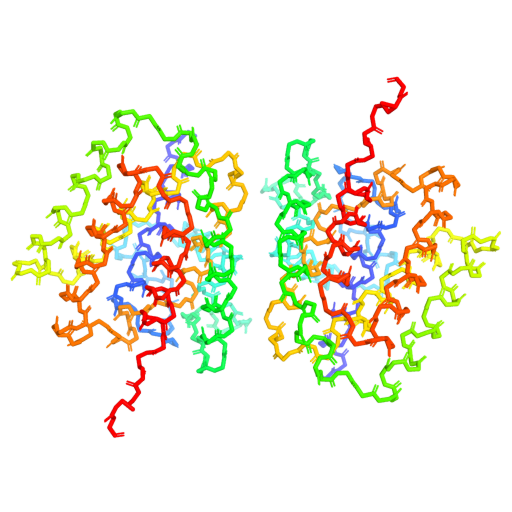
ATOM 3055 O O . ASN B 1 166 ? 4.305 -29.531 -1.446 1 65.25 166 ASN B O 1
ATOM 3059 N N . SER B 1 167 ? 2.906 -28.016 -0.55 1 73.1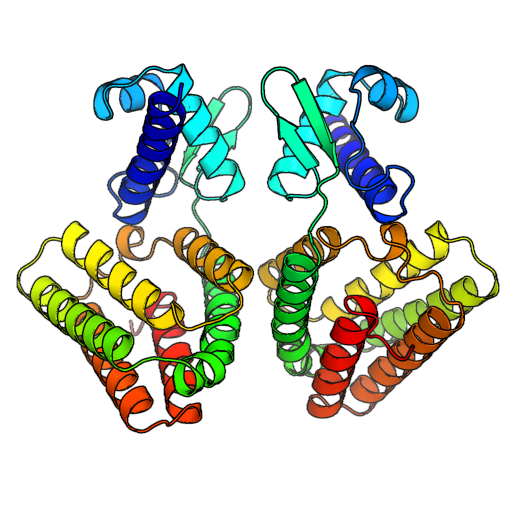9 167 SER B N 1
ATOM 3060 C CA . SER B 1 167 ? 2.025 -29.141 -0.31 1 73.19 167 SER B CA 1
ATOM 3061 C C . SER B 1 167 ? 0.954 -29.25 -1.391 1 73.19 167 SER B C 1
ATOM 3063 O O . SER B 1 167 ? 0.267 -28.281 -1.69 1 73.19 167 SER B O 1
ATOM 3065 N N . HIS B 1 168 ? 0.961 -30.375 -2.021 1 76.31 168 HIS B N 1
ATOM 3066 C CA . HIS B 1 168 ? -0.064 -30.656 -3.021 1 76.31 168 HIS B CA 1
ATOM 3067 C C . HIS B 1 168 ? -1.46 -30.391 -2.469 1 76.31 168 HIS B C 1
ATOM 3069 O O . HIS B 1 168 ? -2.314 -29.828 -3.168 1 76.31 168 HIS B O 1
ATOM 3075 N N . ALA B 1 169 ? -1.563 -30.688 -1.263 1 79.62 169 ALA B N 1
ATOM 3076 C CA . ALA B 1 169 ? -2.863 -30.484 -0.627 1 79.62 169 ALA B CA 1
ATOM 3077 C C . ALA B 1 169 ? -3.234 -29 -0.6 1 79.62 169 ALA B C 1
ATOM 3079 O O . ALA B 1 169 ? -4.391 -28.641 -0.834 1 79.62 169 ALA B O 1
ATOM 3080 N N . ARG B 1 170 ? -2.305 -28.219 -0.392 1 82.75 170 ARG B N 1
ATOM 3081 C CA . ARG B 1 170 ? -2.578 -26.781 -0.299 1 82.75 170 ARG B CA 1
ATOM 3082 C C . ARG B 1 170 ? -2.926 -26.203 -1.666 1 82.75 170 ARG B C 1
ATOM 3084 O O . ARG B 1 170 ? -3.84 -25.391 -1.783 1 82.75 170 ARG B O 1
ATOM 3091 N N . ILE B 1 171 ? -2.289 -26.641 -2.609 1 83.31 171 ILE B N 1
ATOM 3092 C CA . ILE B 1 171 ? -2.523 -26.094 -3.941 1 83.31 171 ILE B CA 1
ATOM 3093 C C . ILE B 1 171 ? -3.885 -26.562 -4.457 1 83.31 171 ILE B C 1
ATOM 3095 O O . ILE B 1 171 ? -4.602 -25.797 -5.102 1 83.31 171 ILE B O 1
ATOM 3099 N N . VAL B 1 172 ? -4.188 -27.812 -4.145 1 87.38 172 VAL B N 1
ATOM 3100 C CA . VAL B 1 172 ? -5.492 -28.328 -4.539 1 87.38 172 VAL B CA 1
ATOM 3101 C C . VAL B 1 172 ? -6.598 -27.562 -3.818 1 87.38 172 VAL B C 1
ATOM 3103 O O . VAL B 1 172 ? -7.605 -27.203 -4.426 1 87.38 172 VAL B O 1
ATOM 3106 N N . GLN B 1 173 ? -6.371 -27.328 -2.592 1 90.69 173 GLN B N 1
ATOM 3107 C CA . GLN B 1 173 ? -7.324 -26.547 -1.821 1 90.69 173 GLN B CA 1
ATOM 3108 C C . GLN B 1 173 ? -7.488 -25.141 -2.414 1 90.69 173 GLN B C 1
ATOM 3110 O O . GLN B 1 173 ? -8.594 -24.609 -2.439 1 90.69 173 GLN B O 1
ATOM 3115 N N . SER B 1 174 ? -6.473 -24.594 -2.824 1 92.25 174 SER B N 1
ATOM 3116 C CA . SER B 1 174 ? -6.527 -23.266 -3.447 1 92.25 174 SER B CA 1
ATOM 3117 C C . SER B 1 174 ? -7.398 -23.281 -4.699 1 92.25 174 SER B C 1
ATOM 3119 O O . SER B 1 174 ? -8.164 -22.344 -4.941 1 92.25 174 SER B O 1
ATOM 3121 N N . SER B 1 175 ? -7.258 -24.359 -5.434 1 94.31 175 SER B N 1
ATOM 3122 C CA . SER B 1 175 ? -8.086 -24.516 -6.625 1 94.31 175 SER B CA 1
ATOM 3123 C C . SER B 1 175 ? -9.562 -24.594 -6.266 1 94.31 175 SER B C 1
ATOM 3125 O O . SER B 1 175 ? -10.398 -23.938 -6.902 1 94.31 175 SER B O 1
ATOM 3127 N N . GLU B 1 176 ? -9.875 -25.328 -5.262 1 95.81 176 GLU B N 1
ATOM 3128 C CA . GLU B 1 176 ? -11.258 -25.438 -4.793 1 95.81 176 GLU B CA 1
ATOM 3129 C C . GLU B 1 176 ? -11.789 -24.078 -4.355 1 95.81 176 GLU B C 1
ATOM 3131 O O . GLU B 1 176 ? -12.945 -23.734 -4.629 1 95.81 176 GLU B O 1
ATOM 3136 N N . GLU B 1 177 ? -10.969 -23.375 -3.717 1 96.31 177 GLU B N 1
ATOM 3137 C CA . GLU B 1 177 ? -11.344 -22.031 -3.268 1 96.31 177 GLU B CA 1
ATOM 3138 C C . GLU B 1 177 ? -11.609 -21.109 -4.449 1 96.31 177 GLU B C 1
ATOM 3140 O O . GLU B 1 177 ? -12.531 -20.297 -4.402 1 96.31 177 GLU B O 1
ATOM 3145 N N . HIS B 1 178 ? -10.852 -21.203 -5.508 1 97.75 178 HIS B N 1
ATOM 3146 C CA . HIS B 1 178 ? -11.078 -20.406 -6.707 1 97.75 178 HIS B CA 1
ATOM 3147 C C . HIS B 1 178 ? -12.469 -20.641 -7.277 1 97.75 178 HIS B C 1
ATOM 3149 O O . HIS B 1 178 ? -13.195 -19.703 -7.586 1 97.75 178 HIS B O 1
ATOM 3155 N N . PHE B 1 179 ? -12.828 -21.891 -7.34 1 98.25 179 PHE B N 1
ATOM 3156 C CA . PHE B 1 179 ? -14.148 -22.219 -7.879 1 98.25 179 PHE B CA 1
ATOM 3157 C C . PHE B 1 179 ? -15.25 -21.719 -6.953 1 98.25 179 PHE B C 1
ATOM 3159 O O . PHE B 1 179 ? -16.297 -21.281 -7.418 1 98.25 179 PHE B O 1
ATOM 3166 N N . ALA B 1 180 ? -15.031 -21.828 -5.684 1 98.5 180 ALA B N 1
ATOM 3167 C CA . ALA B 1 180 ? -15.992 -21.312 -4.719 1 98.5 180 ALA B CA 1
ATOM 3168 C C . ALA B 1 180 ? -16.203 -19.812 -4.902 1 98.5 180 ALA B C 1
ATOM 3170 O O . ALA B 1 180 ? -17.328 -19.312 -4.766 1 98.5 180 ALA B O 1
ATOM 3171 N N . MET B 1 181 ? -15.164 -19.094 -5.203 1 98.56 181 MET B N 1
ATOM 3172 C CA . MET B 1 181 ? -15.266 -17.672 -5.457 1 98.56 181 MET B CA 1
ATOM 3173 C C . MET B 1 181 ? -16.078 -17.391 -6.711 1 98.56 181 MET B C 1
ATOM 3175 O O . MET B 1 181 ? -16.938 -16.5 -6.719 1 98.56 181 MET B O 1
ATOM 3179 N N . VAL B 1 182 ? -15.812 -18.141 -7.746 1 98.62 182 VAL B N 1
ATOM 3180 C CA . VAL B 1 182 ? -16.578 -18 -8.977 1 98.62 182 VAL B CA 1
ATOM 3181 C C . VAL B 1 182 ? -18.062 -18.219 -8.688 1 98.62 182 VAL B C 1
ATOM 3183 O O . VAL B 1 182 ? -18.906 -17.438 -9.125 1 98.62 182 VAL B O 1
ATOM 3186 N N . ALA B 1 183 ? -18.359 -19.234 -7.938 1 98.62 183 ALA B N 1
ATOM 3187 C CA . ALA B 1 183 ? -19.734 -19.578 -7.602 1 98.62 183 ALA B CA 1
ATOM 3188 C C . ALA B 1 183 ? -20.391 -18.453 -6.805 1 98.62 183 ALA B C 1
ATOM 3190 O O . ALA B 1 183 ? -21.562 -18.125 -7.023 1 98.62 183 ALA B O 1
ATOM 3191 N N . ALA B 1 184 ? -19.688 -17.891 -5.898 1 98.69 184 ALA B N 1
ATOM 3192 C CA . ALA B 1 184 ? -20.219 -16.781 -5.102 1 98.69 184 ALA B CA 1
ATOM 3193 C C . ALA B 1 184 ? -20.578 -15.602 -5.984 1 98.69 184 ALA B C 1
ATOM 3195 O O . ALA B 1 184 ? -21.594 -14.93 -5.758 1 98.69 184 ALA B O 1
ATOM 3196 N N . ILE B 1 185 ? -19.766 -15.32 -6.941 1 98.56 185 ILE B N 1
ATOM 3197 C CA . ILE B 1 185 ? -20.016 -14.219 -7.867 1 98.56 185 ILE B CA 1
ATOM 3198 C C . ILE B 1 185 ? -21.25 -14.516 -8.711 1 98.56 185 ILE B C 1
ATOM 3200 O O . ILE B 1 185 ? -22.094 -13.641 -8.914 1 98.56 185 ILE B O 1
ATOM 3204 N N . GLU B 1 186 ? -21.359 -15.711 -9.172 1 97.75 186 GLU B N 1
ATOM 3205 C CA . GLU B 1 186 ? -22.516 -16.125 -9.969 1 97.75 186 GLU B CA 1
ATOM 3206 C C . GLU B 1 186 ? -23.812 -15.945 -9.195 1 97.75 186 GLU B C 1
ATOM 3208 O O . GLU B 1 186 ? -24.844 -15.594 -9.766 1 97.75 186 GLU B O 1
ATOM 3213 N N . ARG B 1 187 ? -23.719 -16.141 -7.926 1 98.06 187 ARG B N 1
ATOM 3214 C CA . ARG B 1 187 ? -24.891 -16.016 -7.055 1 98.06 187 ARG B CA 1
ATOM 3215 C C . ARG B 1 187 ? -25.062 -14.578 -6.582 1 98.06 187 ARG B C 1
ATOM 3217 O O . ARG B 1 187 ? -25.938 -14.289 -5.758 1 98.06 187 ARG B O 1
ATOM 3224 N N . LYS B 1 188 ? -24.219 -13.75 -6.965 1 98.06 188 LYS B N 1
ATOM 3225 C CA . LYS B 1 188 ? -24.203 -12.336 -6.582 1 98.06 188 LYS B CA 1
ATOM 3226 C C . LYS B 1 188 ? -24.141 -12.18 -5.062 1 98.06 188 LYS B C 1
ATOM 3228 O O . LYS B 1 188 ? -24.812 -11.328 -4.488 1 98.06 188 LYS B O 1
ATOM 3233 N N . ASP B 1 189 ? -23.406 -13.086 -4.477 1 98.31 189 ASP B N 1
ATOM 3234 C CA . ASP B 1 189 ? -23.25 -13.102 -3.023 1 98.31 189 ASP B CA 1
ATOM 3235 C C . ASP B 1 189 ? -21.938 -12.445 -2.60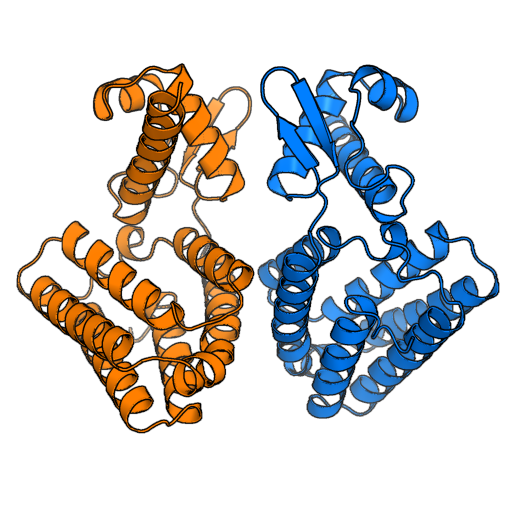9 1 98.31 189 ASP B C 1
ATOM 3237 O O . ASP B 1 189 ? -20.953 -13.141 -2.336 1 98.31 189 ASP B O 1
ATOM 3241 N N . ALA B 1 190 ? -22.016 -11.18 -2.4 1 98.12 190 ALA B N 1
ATOM 3242 C CA . ALA B 1 190 ? -20.812 -10.406 -2.096 1 98.12 190 ALA B CA 1
ATOM 3243 C C . ALA B 1 190 ? -20.25 -10.773 -0.723 1 98.12 190 ALA B C 1
ATOM 3245 O O . ALA B 1 190 ? -19.031 -10.797 -0.526 1 98.12 190 ALA B O 1
ATOM 3246 N N . ALA B 1 191 ? -21.078 -11.016 0.191 1 98.19 191 ALA B N 1
ATOM 3247 C CA . ALA B 1 191 ? -20.641 -11.375 1.54 1 98.19 191 ALA B CA 1
ATOM 3248 C C . ALA B 1 191 ? -19.875 -12.688 1.539 1 98.19 191 ALA B C 1
ATOM 3250 O O . ALA B 1 191 ? -18.812 -12.805 2.176 1 98.19 191 ALA B O 1
ATOM 3251 N N . ALA B 1 192 ? -20.406 -13.641 0.852 1 98.44 192 ALA B N 1
ATOM 3252 C CA . ALA B 1 192 ? -19.719 -14.922 0.733 1 98.44 192 ALA B CA 1
ATOM 3253 C C . ALA B 1 192 ? -18.375 -14.758 0.044 1 98.44 192 ALA B C 1
ATOM 3255 O O . ALA B 1 192 ? -17.375 -15.344 0.465 1 98.44 192 ALA B O 1
ATOM 3256 N N . LEU B 1 193 ? -18.328 -13.961 -1.049 1 98.56 193 LEU B N 1
ATOM 3257 C CA . LEU B 1 193 ? -17.078 -13.727 -1.759 1 98.56 193 LEU B CA 1
ATOM 3258 C C . LEU B 1 193 ? -16.031 -13.094 -0.837 1 98.56 193 LEU B C 1
ATOM 3260 O O . LEU B 1 193 ? -14.875 -13.5 -0.829 1 98.56 193 LEU B O 1
ATOM 3264 N N . ALA B 1 194 ? -16.453 -12.133 -0.052 1 98.31 194 ALA B N 1
ATOM 3265 C CA . ALA B 1 194 ? -15.547 -11.453 0.874 1 98.31 194 ALA B CA 1
ATOM 3266 C C . ALA B 1 194 ? -14.945 -12.445 1.866 1 98.31 194 ALA B C 1
ATOM 3268 O O . ALA B 1 194 ? -13.734 -12.414 2.123 1 98.31 194 ALA B O 1
ATOM 3269 N N . GLN B 1 195 ? -15.734 -13.289 2.391 1 98.06 195 GLN B N 1
ATOM 3270 C CA . GLN B 1 195 ? -15.266 -14.281 3.354 1 98.06 195 GLN B CA 1
ATOM 3271 C C . GLN B 1 195 ? -14.297 -15.258 2.703 1 98.06 195 GLN B C 1
ATOM 3273 O O . GLN B 1 195 ? -13.273 -15.609 3.291 1 98.06 195 GLN B O 1
ATOM 3278 N N . LEU B 1 196 ? -14.648 -15.711 1.542 1 98 196 LEU B N 1
ATOM 3279 C CA . LEU B 1 196 ? -13.805 -16.656 0.815 1 98 196 LEU B CA 1
ATOM 3280 C C . LEU B 1 196 ? -12.445 -16.031 0.497 1 98 196 LEU B C 1
ATOM 3282 O O . LEU B 1 196 ? -11.406 -16.672 0.647 1 98 196 LEU B O 1
ATOM 3286 N N . LEU B 1 197 ? -12.461 -14.781 0.048 1 97.5 197 LEU B N 1
ATOM 3287 C CA . LEU B 1 197 ? -11.227 -14.062 -0.242 1 97.5 197 LEU B CA 1
ATOM 3288 C C . LEU B 1 197 ? -10.352 -13.961 1.005 1 97.5 197 LEU B C 1
ATOM 3290 O O . LEU B 1 197 ? -9.156 -14.266 0.959 1 97.5 197 LEU B O 1
ATOM 3294 N N . ARG B 1 198 ? -10.938 -13.562 2.047 1 96.5 198 ARG B N 1
ATOM 3295 C CA . ARG B 1 198 ? -10.203 -13.406 3.301 1 96.5 198 ARG B CA 1
ATOM 3296 C C . ARG B 1 198 ? -9.555 -14.719 3.717 1 96.5 198 ARG B C 1
ATOM 3298 O O . ARG B 1 198 ? -8.352 -14.758 4.004 1 96.5 198 ARG B O 1
ATOM 3305 N N . GLN B 1 199 ? -10.281 -15.758 3.746 1 94.69 199 GLN B N 1
ATOM 3306 C CA . GLN B 1 199 ? -9.781 -17.062 4.16 1 94.69 199 GLN B CA 1
ATOM 3307 C C . GLN B 1 199 ? -8.688 -17.562 3.219 1 94.69 199 GLN B C 1
ATOM 3309 O O . GLN B 1 199 ? -7.664 -18.078 3.666 1 94.69 199 GLN B O 1
ATOM 3314 N N . HIS B 1 200 ? -8.891 -17.406 1.95 1 94.25 200 HIS B N 1
ATOM 3315 C CA . HIS B 1 200 ? -7.945 -17.859 0.932 1 94.25 200 HIS B CA 1
ATOM 3316 C C . HIS B 1 200 ? -6.59 -17.188 1.104 1 94.25 200 HIS B C 1
ATOM 3318 O O . HIS B 1 200 ? -5.551 -17.859 1.081 1 94.25 200 HIS B O 1
ATOM 3324 N N . ILE B 1 201 ? -6.586 -15.938 1.363 1 92.5 201 ILE B N 1
ATOM 3325 C CA . ILE B 1 201 ? -5.363 -15.148 1.468 1 92.5 201 ILE B CA 1
ATOM 3326 C C . ILE B 1 201 ? -4.625 -15.508 2.754 1 92.5 201 ILE B C 1
ATOM 3328 O O . ILE B 1 201 ? -3.41 -15.711 2.742 1 92.5 201 ILE B O 1
ATOM 3332 N N . LEU B 1 202 ? -5.336 -15.609 3.783 1 89.31 202 LEU B N 1
ATOM 3333 C CA . LEU B 1 202 ? -4.703 -15.891 5.066 1 89.31 202 LEU B CA 1
ATOM 3334 C C . LEU B 1 202 ? -4.145 -17.312 5.098 1 89.31 202 LEU B C 1
ATOM 3336 O O . LEU B 1 202 ? -3.137 -17.562 5.758 1 89.31 202 LEU B O 1
ATOM 3340 N N . GLN B 1 203 ? -4.766 -18.188 4.383 1 83.88 203 GLN B N 1
ATOM 3341 C CA . GLN B 1 203 ? -4.281 -19.562 4.301 1 83.88 203 GLN B CA 1
ATOM 3342 C C . GLN B 1 203 ? -3.076 -19.656 3.369 1 83.88 203 GLN B C 1
ATOM 3344 O O . GLN B 1 203 ? -2.166 -20.453 3.609 1 83.88 203 GLN B O 1
ATOM 3349 N N . GLU B 1 204 ? -3.113 -18.984 2.273 1 78.38 204 GLU B N 1
ATOM 3350 C CA . GLU B 1 204 ? -2.031 -19.031 1.296 1 78.38 204 GLU B CA 1
ATOM 3351 C C . GLU B 1 204 ? -0.732 -18.484 1.889 1 78.38 204 GLU B C 1
ATOM 3353 O O . GLU B 1 204 ? 0.343 -19.047 1.652 1 78.38 204 GLU B O 1
ATOM 3358 N N . ASP B 1 205 ? -0.83 -17.438 2.707 1 69.69 205 ASP B N 1
ATOM 3359 C CA . ASP B 1 205 ? 0.374 -16.734 3.139 1 69.69 205 ASP B CA 1
ATOM 3360 C C . ASP B 1 205 ? 0.851 -17.234 4.496 1 69.69 205 ASP B C 1
ATOM 3362 O O . ASP B 1 205 ? 2.01 -17.047 4.867 1 69.69 205 ASP B O 1
ATOM 3366 N N . ASN B 1 206 ? -0.108 -17.734 5.348 1 64.88 206 ASN B N 1
ATOM 3367 C CA . ASN B 1 206 ? 0.232 -18.234 6.676 1 64.88 206 ASN B CA 1
ATOM 3368 C C . ASN B 1 206 ? -0.124 -19.703 6.824 1 64.88 206 ASN B C 1
ATOM 3370 O O . ASN B 1 206 ? -1.115 -20.047 7.473 1 64.88 206 ASN B O 1
ATOM 3374 N N . PRO B 1 207 ? 0.606 -20.562 6.105 1 53.66 207 PRO B N 1
ATOM 3375 C CA . PRO B 1 207 ? 0.194 -21.953 6.301 1 53.66 207 PRO B CA 1
ATOM 3376 C C . PRO B 1 207 ? 0.248 -22.391 7.766 1 53.66 207 PRO B C 1
ATOM 3378 O O . PRO B 1 207 ? 1.292 -22.266 8.414 1 53.66 207 PRO B O 1
ATOM 3381 N N . ARG B 1 208 ? -0.462 -22 8.727 1 45.44 208 ARG B N 1
ATOM 3382 C CA . ARG B 1 208 ? -0.445 -22.547 10.07 1 45.44 208 ARG B CA 1
ATOM 3383 C C . ARG B 1 208 ? -0.021 -24.016 10.047 1 45.44 208 ARG B C 1
ATOM 3385 O O . ARG B 1 208 ? -0.176 -24.703 9.031 1 45.44 208 ARG B O 1
ATOM 3392 N N . ARG B 1 209 ? 0.538 -24.438 11.477 1 39.59 209 ARG B N 1
ATOM 3393 C CA . ARG B 1 209 ? 1.014 -25.484 12.375 1 39.59 209 ARG B CA 1
ATOM 3394 C C . ARG B 1 209 ? 0.057 -26.672 12.383 1 39.59 209 ARG B C 1
ATOM 3396 O O . ARG B 1 209 ? -0.927 -26.688 13.125 1 39.59 209 ARG B O 1
ATOM 3403 N N . ASN B 1 210 ? -0.801 -26.859 11.555 1 31.03 210 ASN B N 1
ATOM 3404 C CA . ASN B 1 210 ? -1.356 -28.125 12 1 31.03 210 ASN B CA 1
ATOM 3405 C C . ASN B 1 210 ? -0.259 -29.109 12.414 1 31.03 210 ASN B C 1
ATOM 3407 O O . ASN B 1 210 ? -0.539 -30.266 12.727 1 31.03 210 ASN B O 1
ATOM 3411 N N . GLY B 1 211 ? 1.107 -28.938 12.141 1 29.02 211 GLY B N 1
ATOM 3412 C CA . GLY B 1 211 ? 1.642 -30 12.969 1 29.02 211 GLY B CA 1
ATOM 3413 C C . GLY B 1 211 ? 1.592 -29.688 14.453 1 29.02 211 GLY B C 1
ATOM 3414 O O . GLY B 1 211 ? 1.507 -28.516 14.836 1 29.02 211 GLY B O 1
#

Secondary structure (DSSP, 8-state):
-HHHHHHHHHHHHHHHHHHHHTSS-TT-EE-HHHHHHHTT--HHHHHHHHHHHHHTTSEEEETTTEEEE----HHHHHHHHHHHHHHHHHTHHHHHHH--HHHHHHHHHHHHHHHHHHHH--HHHHHHHHHHHHHHHHTT-S-HHHHHHHHHHHHHS-TTTTTTT--HHHHHHHHHHHHHHHHHHHTT-HHHHHHHHHHHHHHHHS-----/-HHHHHHHHHHHHHHHHHHHHTSS-TT-EE-HHHHHHHHT--HHHHHHHHHHHHHTTSEEEETTTEEEE----HHHHHHHHHHHHHHHHHTHHHHHHH--HHHHHHHHHHHHHHHHHHHH--HHHHHHHHHHHHHHHHTT-S-HHHHHHHHHHHHHS-TTTTTTT--HHHHHHHHHHHHHHHHHHHTT-HHHHHHHHHHHHHHHH------

Foldseek 3Di:
DVVLVVVLVVLLVVVLLCLLQQVAAAFAFDDLVVSCVVSVHDSVSSVSSQVVVVVLVQWDADPPPHIGGHDDDPVLLLVLLQVLLVLVLVCLLQLLVFPDPVLLVQLVVLLVQLLVCLPPNDSSSNVVSLVSNVCSSNVSGPPVVSVVVSVSSVSNQSLNSVCLVVDSVLSNVLSVLSVQLSVCSVVSNSNSNSVSSNVSSNCSRDVPPPD/DVVLVVLLVVLLVVVLLCLLQQVAAAFAFDDLVVSCVVSVHDSVSSVSSQVVVVVLVQWDADPPPHIGGHDDDPVLLLVLLQVLLVLVLVCLLQLLVFPDPVLLVQLVVLLVQLLVCLPPNDSSSNVVSLVSNVCSSNVSGPPVVSVVVSVSSVSNQSLNSVCLPVDSVLSNVLSVLSVQLSVCSVVSNSNSNSVSSNVSSNCSRPVDDPD

pLDDT: mean 88.71, std 13.94, range [28.34, 98.69]

Organism: NCBI:txid2582917

Sequence (422 aa):
MTHRKSALVHVANRLAMDINTGEFQPGSWLKQVELAERYQCTRSEVRRALDQLVIERLVQHVPNRGYHVYTPNEQQRRNISSIRAILESASAADIVEHIQPQQLDTLRQCAELFEHYTQYGTLLQQYESNLSFHRALLAPCSNQDMIELIFELRSRVPSAALGQWNSHARIVQSSEEHFAMVAAIERKDAAALAQLLRQHILQEDNPRRNGMTHRKSALVHVANRLAMDINTGEFQPGSWLKQVELAERYQCTRSEVRRALDQLVIERLVQHVPNRGYHVYTPNEQQRRNISSIRAILESASAADIVEHIQPQQLDTLRQCAELFEHYTQYGTLLQQYESNLSFHRALLAPCSNQDMIELIFELRSRVPSAALGQWNSHARIVQSSEEHFAMVAAIERKDAAALAQLLRQHILQEDNPRRNG

Solvent-accessible surface area (backbone atoms only — not comparable to full-atom values): 21563 Å² total; per-residue (Å²): 122,73,63,55,62,47,49,38,56,43,50,32,51,51,52,50,50,34,39,36,61,32,77,44,46,70,58,38,73,55,55,51,71,60,50,13,63,74,66,70,50,48,57,68,50,41,49,50,20,48,53,51,32,34,50,58,49,44,27,42,77,42,88,100,75,46,39,25,33,45,65,65,51,73,66,54,37,52,35,50,29,50,50,44,24,52,55,56,22,65,41,22,52,48,23,48,74,52,52,43,72,68,51,51,51,52,29,52,49,27,38,52,50,25,44,50,20,68,77,74,44,49,70,61,50,29,51,52,28,49,50,48,26,55,49,46,58,52,58,44,41,83,46,59,62,52,54,52,47,47,53,42,52,48,57,46,49,33,37,55,44,69,49,56,56,66,41,67,67,52,48,52,50,49,39,53,49,45,49,52,41,54,50,23,44,78,66,59,32,33,67,58,28,18,52,49,43,29,52,51,38,44,46,56,61,49,67,73,73,78,116,121,74,64,56,62,46,49,37,55,44,51,32,51,50,52,49,49,34,40,37,60,32,77,43,45,71,59,39,73,55,54,53,72,60,49,13,64,74,67,70,52,49,56,68,49,41,49,51,21,48,52,52,32,34,50,57,49,43,29,42,76,40,87,99,77,46,37,24,33,46,65,64,50,73,66,52,36,50,35,49,29,51,48,43,23,53,56,56,21,66,41,23,54,49,24,45,74,53,53,44,71,68,50,51,52,50,29,51,50,25,38,51,51,23,44,51,20,68,75,75,45,51,71,61,51,30,51,52,28,48,50,48,24,55,48,44,57,52,58,45,41,82,48,58,63,52,54,52,48,47,53,41,53,50,58,47,49,32,35,54,43,70,48,56,55,66,40,66,67,52,46,53,49,50,40,53,49,45,50,52,41,52,51,22,46,75,67,58,32,31,68,58,28,18,53,51,44,28,53,51,38,45,47,56,60,46,70,75,69,80,115